Protein AF-0000000077804308 (afdb_homodimer)

Sequence (576 aa):
MKLVQSCPWAHNASALGQYREQLRGCCNASADLVLTQNNTLLGSQIVYDAQPAKKYPVKEELLEMLPQVSPFQGAPYECCAVVGNGGILHNSGCGPEIDRAQFVIRFNLPPMDFADDVGTKSSVVTMNPSILHARFRGLSRWRRPFAEVVGVYGAPLLLIPAFSFVGQSTVSFQALYALEDFGSRARVVFMNPEYLARLDGYWHPRGLRVNRLSSGFMLVNAALELCRHLTLYGFWPFATDTEGRPLSHHYYDNQPPKPGVHVMPDEFTRYLGMHLQGALRLHLGRCWMKLVQSCPWAHNASALGQYREQLRGCCNASADLVLTQNNTLLGSQIVYDAQPAKKYPVKEELLEMLPQVSPFQGAPYECCAVVGNGGILHNSGCGPEIDRAQFVIRFNLPPMDFADDVGTKSSVVTMNPSILHARFRGLSRWRRPFAEVVGVYGAPLLLIPAFSFVGQSTVSFQALYALEDFGSRARVVFMNPEYLARLDGYWHPRGLRVNRLSSGFMLVNAALELCRHLTLYGFWPFATDTEGRPLSHHYYDNQPPKPGVHVMPDEFTRYLGMHLQGALRLHLGRCW

Structure (mmCIF, N/CA/C/O backbone):
data_AF-0000000077804308-model_v1
#
loop_
_entity.id
_entity.type
_entity.pdbx_description
1 polymer 'Alpha-2,8-sialyltransferase 8F-like'
#
loop_
_atom_site.group_PDB
_atom_site.id
_atom_site.type_symbol
_atom_site.label_atom_id
_atom_site.label_alt_id
_atom_site.label_comp_id
_atom_site.label_asym_id
_atom_site.label_entity_id
_atom_site.label_seq_id
_atom_site.pdbx_PDB_ins_code
_atom_site.Cartn_x
_atom_site.Cartn_y
_atom_site.Cartn_z
_atom_site.occupancy
_atom_site.B_iso_or_equiv
_atom_site.auth_seq_id
_atom_site.auth_comp_id
_atom_site.auth_asym_id
_atom_site.auth_atom_id
_atom_site.pdbx_PDB_model_num
ATOM 1 N N . MET A 1 1 ? -2.229 48.25 4.566 1 46.09 1 MET A N 1
ATOM 2 C CA . MET A 1 1 ? -1.094 47.344 4.406 1 46.09 1 MET A CA 1
ATOM 3 C C . MET A 1 1 ? 0.225 48.094 4.512 1 46.09 1 MET A C 1
ATOM 5 O O . MET A 1 1 ? 1.149 47.656 5.195 1 46.09 1 MET A O 1
ATOM 9 N N . LYS A 1 2 ? 0.369 49.281 3.828 1 54.34 2 LYS A N 1
ATOM 10 C CA . LYS A 1 2 ? 1.556 50.125 3.926 1 54.34 2 LYS A CA 1
ATOM 11 C C . LYS A 1 2 ? 1.84 50.5 5.375 1 54.34 2 LYS A C 1
ATOM 13 O O . LYS A 1 2 ? 2.996 50.531 5.805 1 54.34 2 LYS A O 1
ATOM 18 N N . LEU A 1 3 ? 0.83 50.656 6.023 1 46.78 3 LEU A N 1
ATOM 19 C CA . LEU A 1 3 ? 1.008 51.094 7.406 1 46.78 3 LEU A CA 1
ATOM 20 C C . LEU A 1 3 ? 1.54 49.938 8.273 1 46.78 3 LEU A C 1
ATOM 22 O O . LEU A 1 3 ? 2.398 50.156 9.125 1 46.78 3 LEU A O 1
ATOM 26 N N . VAL A 1 4 ? 1.092 48.75 8.086 1 56.22 4 VAL A N 1
ATOM 27 C CA . VAL A 1 4 ? 1.52 47.625 8.906 1 56.22 4 VAL A CA 1
ATOM 28 C C . VAL A 1 4 ? 3.002 47.344 8.664 1 56.22 4 VAL A C 1
ATOM 30 O O . VAL A 1 4 ? 3.732 47 9.594 1 56.22 4 VAL A O 1
ATOM 33 N N . GLN A 1 5 ? 3.488 47.719 7.477 1 57.78 5 GLN A N 1
ATOM 34 C CA . GLN A 1 5 ? 4.887 47.469 7.16 1 57.78 5 GLN A CA 1
ATOM 35 C C . GLN A 1 5 ? 5.789 48.594 7.676 1 57.78 5 GLN A C 1
ATOM 37 O O . GLN A 1 5 ? 6.977 48.344 7.938 1 57.78 5 GLN A O 1
ATOM 42 N N . SER A 1 6 ? 5.207 49.75 7.859 1 56.97 6 SER A N 1
ATOM 43 C CA . SER A 1 6 ? 6.062 50.875 8.172 1 56.97 6 SER A CA 1
ATOM 44 C C . SER A 1 6 ? 6.355 50.969 9.664 1 56.97 6 SER A C 1
ATOM 46 O O . SER A 1 6 ? 7.371 51.531 10.078 1 56.97 6 SER A O 1
ATOM 48 N N . CYS A 1 7 ? 5.508 50.344 10.5 1 67.25 7 CYS A N 1
ATOM 49 C CA . CYS A 1 7 ? 5.734 50.469 11.938 1 67.25 7 CYS A CA 1
ATOM 50 C C . CYS A 1 7 ? 6.504 49.25 12.469 1 67.25 7 CYS A C 1
ATOM 52 O O . CYS A 1 7 ? 6.23 48.125 12.078 1 67.25 7 CYS A O 1
ATOM 54 N N . PRO A 1 8 ? 7.605 49.594 13.188 1 83.88 8 PRO A N 1
ATOM 55 C CA . PRO A 1 8 ? 8.328 48.469 13.797 1 83.88 8 PRO A CA 1
ATOM 56 C C . PRO A 1 8 ? 7.43 47.562 14.648 1 83.88 8 PRO A C 1
ATOM 58 O O . PRO A 1 8 ? 6.559 48.062 15.359 1 83.88 8 PRO A O 1
ATOM 61 N N . TRP A 1 9 ? 7.496 46.344 14.438 1 90.81 9 TRP A N 1
ATOM 62 C CA . TRP A 1 9 ? 6.711 45.375 15.188 1 90.81 9 TRP A CA 1
ATOM 63 C C . TRP A 1 9 ? 7.352 45.094 16.547 1 90.81 9 TRP A C 1
ATOM 65 O O . TRP A 1 9 ? 8.57 44.938 16.641 1 90.81 9 TRP A O 1
ATOM 75 N N . ALA A 1 10 ? 6.531 45.125 17.578 1 93.56 10 ALA A N 1
ATOM 76 C CA . ALA A 1 10 ? 7.012 44.781 18.922 1 93.56 10 ALA A CA 1
ATOM 77 C C . ALA A 1 10 ? 6.211 43.656 19.531 1 93.56 10 ALA A C 1
ATOM 79 O O . ALA A 1 10 ? 4.98 43.625 19.484 1 93.56 10 ALA A O 1
ATOM 80 N N . HIS A 1 11 ? 6.988 42.75 20.047 1 96.12 11 HIS A N 1
ATOM 81 C CA . HIS A 1 11 ? 6.367 41.625 20.734 1 96.12 11 HIS A CA 1
ATOM 82 C C . HIS A 1 11 ? 5.676 42.062 22.016 1 96.12 11 HIS A C 1
ATOM 84 O O . HIS A 1 11 ? 6.25 42.812 22.812 1 96.12 11 HIS A O 1
ATOM 90 N N . ASN A 1 12 ? 4.438 41.625 22.156 1 97.69 12 ASN A N 1
ATOM 91 C CA . ASN A 1 12 ? 3.658 41.844 23.359 1 97.69 12 ASN A CA 1
ATOM 92 C C . ASN A 1 12 ? 3.277 40.531 24.047 1 97.69 12 ASN A C 1
ATOM 94 O O . ASN A 1 12 ? 2.234 39.969 23.75 1 97.69 12 ASN A O 1
ATOM 98 N N . ALA A 1 13 ? 4.066 40.156 25.016 1 97.31 13 ALA A N 1
ATOM 99 C CA . ALA A 1 13 ? 3.881 38.875 25.703 1 97.31 13 ALA A CA 1
ATOM 100 C C . ALA A 1 13 ? 2.516 38.812 26.375 1 97.31 13 ALA A C 1
ATOM 102 O O . ALA A 1 13 ? 1.902 37.75 26.453 1 97.31 13 ALA A O 1
ATOM 103 N N . SER A 1 14 ? 2.092 39.969 26.859 1 97.88 14 SER A N 1
ATOM 104 C CA . SER A 1 14 ? 0.798 40.031 27.531 1 97.88 14 SER A CA 1
ATOM 105 C C . SER A 1 14 ? -0.344 39.75 26.547 1 97.88 14 SER A C 1
ATOM 107 O O . SER A 1 14 ? -1.296 39.062 26.891 1 97.88 14 SER A O 1
ATOM 109 N N . ALA A 1 15 ? -0.24 40.312 25.406 1 97.94 15 ALA A N 1
ATOM 110 C CA . ALA A 1 15 ? -1.259 40.094 24.391 1 97.94 15 ALA A CA 1
ATOM 111 C C . ALA A 1 15 ? -1.299 38.625 23.984 1 97.94 15 ALA A C 1
ATOM 113 O O . ALA A 1 15 ? -2.375 38.031 23.891 1 97.94 15 ALA A O 1
ATOM 114 N N . LEU A 1 16 ? -0.167 38.062 23.75 1 98.19 16 LEU A N 1
ATOM 115 C CA . LEU A 1 16 ? -0.103 36.625 23.422 1 98.19 16 LEU A CA 1
ATOM 116 C C . LEU A 1 16 ? -0.651 35.781 24.562 1 98.19 16 LEU A C 1
ATOM 118 O O . LEU A 1 16 ? -1.37 34.812 24.328 1 98.19 16 LEU A O 1
ATOM 122 N N . GLY A 1 17 ? -0.264 36.156 25.75 1 98 17 GLY A N 1
ATOM 123 C CA . GLY A 1 17 ? -0.724 35.438 26.922 1 98 17 GLY A CA 1
ATOM 124 C C . GLY A 1 17 ? -2.236 35.375 27.031 1 98 17 GLY A C 1
ATOM 125 O O . GLY A 1 17 ? -2.791 34.375 27.484 1 98 17 GLY A O 1
ATOM 126 N N . GLN A 1 18 ? -2.896 36.469 26.672 1 98 18 GLN A N 1
ATOM 127 C CA . GLN A 1 18 ? -4.355 36.5 26.719 1 98 18 GLN A CA 1
ATOM 128 C C . GLN A 1 18 ? -4.953 35.469 25.75 1 98 18 GLN A C 1
ATOM 130 O O . GLN A 1 18 ? -5.879 34.75 26.094 1 98 18 GLN A O 1
ATOM 135 N N . TYR A 1 19 ? -4.453 35.438 24.547 1 98.06 19 TYR A N 1
ATOM 136 C CA . TYR A 1 19 ? -4.906 34.438 23.594 1 98.06 19 TYR A CA 1
ATOM 137 C C . TYR A 1 19 ? -4.625 33.031 24.094 1 98.06 19 TYR A C 1
ATOM 139 O O . TYR A 1 19 ? -5.488 32.156 24.016 1 98.06 19 TYR A O 1
ATOM 147 N N . ARG A 1 20 ? -3.455 32.875 24.609 1 98.12 20 ARG A N 1
ATOM 148 C CA . ARG A 1 20 ? -3.023 31.547 25.094 1 98.12 20 ARG A CA 1
ATOM 149 C C . ARG A 1 20 ? -3.955 31.031 26.172 1 98.12 20 ARG A C 1
ATOM 151 O O . ARG A 1 20 ? -4.371 29.875 26.141 1 98.12 20 ARG A O 1
ATOM 158 N N . GLU A 1 21 ? -4.207 31.875 27.078 1 97.81 21 GLU A N 1
ATOM 159 C CA . GLU A 1 21 ? -5.062 31.484 28.188 1 97.81 21 GLU A CA 1
ATOM 160 C C . GLU A 1 21 ? -6.461 31.109 27.703 1 97.81 21 GLU A C 1
ATOM 162 O O . GLU A 1 21 ? -7.02 30.094 28.141 1 97.81 21 GLU A O 1
ATOM 167 N N . GLN A 1 22 ? -6.992 31.891 26.859 1 98.12 22 GLN A N 1
ATOM 168 C CA . GLN A 1 22 ? -8.336 31.641 26.344 1 98.12 22 GLN A CA 1
ATOM 169 C C . GLN A 1 22 ? -8.375 30.344 25.531 1 98.12 22 GLN A C 1
ATOM 171 O O . GLN A 1 22 ? -9.297 29.531 25.688 1 98.12 22 GLN A O 1
ATOM 176 N N . LEU A 1 23 ? -7.422 30.156 24.719 1 98.5 23 LEU A N 1
ATOM 177 C CA . LEU A 1 23 ? -7.371 28.984 23.844 1 98.5 23 LEU A CA 1
ATOM 178 C C . LEU A 1 23 ? -7.07 27.734 24.656 1 98.5 23 LEU A C 1
ATOM 180 O O . LEU A 1 23 ? -7.582 26.641 24.344 1 98.5 23 LEU A O 1
ATOM 184 N N . ARG A 1 24 ? -6.195 27.875 25.625 1 97.06 24 ARG A N 1
ATOM 185 C CA . ARG A 1 24 ? -5.934 26.75 26.516 1 97.06 24 ARG A CA 1
ATOM 186 C C . ARG A 1 24 ? -7.203 26.312 27.234 1 97.06 24 ARG A C 1
ATOM 188 O O . ARG A 1 24 ? -7.43 25.125 27.438 1 97.06 24 ARG A O 1
ATOM 195 N N . GLY A 1 25 ? -7.934 27.266 27.656 1 97 25 GLY A N 1
ATOM 196 C CA . GLY A 1 25 ? -9.188 26.984 28.328 1 97 25 GLY A CA 1
ATOM 197 C C . GLY A 1 25 ? -10.211 26.312 27.422 1 97 25 GLY A C 1
ATOM 198 O O . GLY A 1 25 ? -10.898 25.375 27.828 1 97 25 GLY A O 1
ATOM 199 N N . CYS A 1 26 ? -10.273 26.719 26.281 1 97.06 26 CYS A N 1
ATOM 200 C CA . CYS A 1 26 ? -11.297 26.266 25.344 1 97.06 26 CYS A CA 1
ATOM 201 C C . CYS A 1 26 ? -10.883 24.938 24.703 1 97.06 26 CYS A C 1
ATOM 203 O O . CYS A 1 26 ? -11.727 24.078 24.453 1 97.06 26 CYS A O 1
ATOM 205 N N . CYS A 1 27 ? -9.602 24.797 24.344 1 97.75 27 CYS A N 1
ATOM 206 C CA . CYS A 1 27 ? -9.227 23.75 23.406 1 97.75 27 CYS A CA 1
ATOM 207 C C . CYS A 1 27 ? -8.039 22.938 23.938 1 97.75 27 CYS A C 1
ATOM 209 O O . CYS A 1 27 ? -8.102 21.719 24 1 97.75 27 CYS A O 1
ATOM 211 N N . ASN A 1 28 ? -7.008 23.625 24.359 1 97.62 28 ASN A N 1
ATOM 212 C CA . ASN A 1 28 ? -5.836 22.984 24.938 1 97.62 28 ASN A CA 1
ATOM 213 C C . ASN A 1 28 ? -5.055 22.188 23.891 1 97.62 28 ASN A C 1
ATOM 215 O O . ASN A 1 28 ? -5.027 20.953 23.938 1 97.62 28 ASN A O 1
ATOM 219 N N . ALA A 1 29 ? -4.273 22.844 23.156 1 98.5 29 ALA A N 1
ATOM 220 C CA . ALA A 1 29 ? -3.518 22.234 22.062 1 98.5 29 ALA A CA 1
ATOM 221 C C . ALA A 1 29 ? -2.484 21.234 22.594 1 98.5 29 ALA A C 1
ATOM 223 O O . ALA A 1 29 ? -2.279 20.172 22.016 1 98.5 29 ALA A O 1
ATOM 224 N N . SER A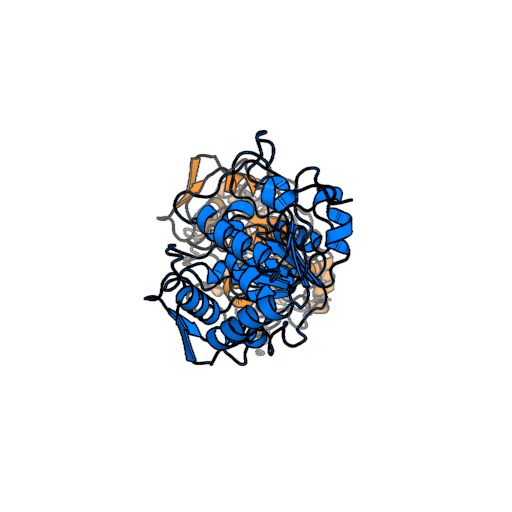 1 30 ? -1.833 21.531 23.688 1 97.69 30 SER A N 1
ATOM 225 C CA . SER A 1 30 ? -0.779 20.688 24.25 1 97.69 30 SER A CA 1
ATOM 226 C C . SER A 1 30 ? -1.293 19.281 24.547 1 97.69 30 SER A C 1
ATOM 228 O O . SER A 1 30 ? -0.589 18.297 24.312 1 97.69 30 SER A O 1
ATOM 230 N N . ALA A 1 31 ? -2.525 19.188 24.969 1 96.81 31 ALA A N 1
ATOM 231 C CA . ALA A 1 31 ? -3.062 17.891 25.375 1 96.81 31 ALA A CA 1
ATOM 232 C C . ALA A 1 31 ? -3.992 17.328 24.297 1 96.81 31 ALA A C 1
ATOM 234 O O . ALA A 1 31 ? -4.086 16.109 24.125 1 96.81 31 ALA A O 1
ATOM 235 N N . ASP A 1 32 ? -4.602 18.25 23.5 1 97.81 32 ASP A N 1
ATOM 236 C CA . ASP A 1 32 ? -5.793 17.766 22.812 1 97.81 32 ASP A CA 1
ATOM 237 C C . ASP A 1 32 ? -5.73 18.062 21.312 1 97.81 32 ASP A C 1
ATOM 239 O O . ASP A 1 32 ? -6.703 17.844 20.594 1 97.81 32 ASP A O 1
ATOM 243 N N . LEU A 1 33 ? -4.609 18.547 20.859 1 98.69 33 LEU A N 1
ATOM 244 C CA . LEU A 1 33 ? -4.523 18.844 19.422 1 98.69 33 LEU A CA 1
ATOM 245 C C . LEU A 1 33 ? -4.605 17.562 18.609 1 98.69 33 LEU A C 1
ATOM 247 O O . LEU A 1 33 ? -5.168 17.547 17.516 1 98.69 33 LEU A O 1
ATOM 251 N N . VAL A 1 34 ? -4.043 16.484 19.156 1 98.75 34 VAL A N 1
ATOM 252 C CA . VAL A 1 34 ? -4.016 15.219 18.438 1 98.75 34 VAL A CA 1
ATOM 253 C C . VAL A 1 34 ? -4.703 14.133 19.266 1 98.75 34 VAL A C 1
ATOM 255 O O . VAL A 1 34 ? -4.785 14.242 20.484 1 98.75 34 VAL A O 1
ATOM 258 N N . LEU A 1 35 ? -5.234 13.172 18.578 1 98.81 35 LEU A N 1
ATOM 259 C CA . LEU A 1 35 ? -5.758 11.992 19.266 1 98.81 35 LEU A CA 1
ATOM 260 C C . LEU A 1 35 ? -4.633 11.188 19.906 1 98.81 35 LEU A C 1
ATOM 262 O O . LEU A 1 35 ? -3.592 10.969 19.281 1 98.81 35 LEU A O 1
ATOM 266 N N . THR A 1 36 ? -4.762 10.836 21.125 1 98.62 36 THR A N 1
ATOM 267 C CA . THR A 1 36 ? -3.855 9.984 21.875 1 98.62 36 THR A CA 1
ATOM 268 C C . THR A 1 36 ? -4.617 8.852 22.562 1 98.62 36 THR A C 1
ATOM 270 O O . THR A 1 36 ? -5.852 8.859 22.594 1 98.62 36 THR A O 1
ATOM 273 N N . GLN A 1 37 ? -3.906 7.887 23.047 1 97.75 37 GLN A N 1
ATOM 274 C CA . GLN A 1 37 ? -4.562 6.824 23.797 1 97.75 37 GLN A CA 1
ATOM 275 C C . GLN A 1 37 ? -5.199 7.363 25.078 1 97.75 37 GLN A C 1
ATOM 277 O O . GLN A 1 37 ? -6.16 6.789 25.594 1 97.75 37 GLN A O 1
ATOM 282 N N . ASN A 1 38 ? -4.703 8.484 25.516 1 95.06 38 ASN A N 1
ATOM 283 C CA . ASN A 1 38 ? -5.215 9.102 26.75 1 95.06 38 ASN A CA 1
ATOM 284 C C . ASN A 1 38 ? -6.543 9.805 26.5 1 95.06 38 ASN A C 1
ATOM 286 O O . ASN A 1 38 ? -7.418 9.812 27.375 1 95.06 38 ASN A O 1
ATOM 290 N N . ASN A 1 39 ? -6.711 10.359 25.359 1 96.94 39 ASN A N 1
ATOM 291 C CA . ASN A 1 39 ? -7.914 11.164 25.156 1 96.94 39 ASN A CA 1
ATOM 292 C C . ASN A 1 39 ? -8.906 10.469 24.219 1 96.94 39 ASN A C 1
ATOM 294 O O . ASN A 1 39 ? -9.852 11.086 23.75 1 96.94 39 ASN A O 1
ATOM 298 N N . THR A 1 40 ? -8.633 9.242 23.859 1 98.06 40 THR A N 1
ATOM 299 C CA . THR A 1 40 ? -9.508 8.422 23.031 1 98.06 40 THR A CA 1
ATOM 300 C C . THR A 1 40 ? -9.852 7.117 23.75 1 98.06 40 THR A C 1
ATOM 302 O O . THR A 1 40 ? -9.008 6.227 23.875 1 98.06 40 THR A O 1
ATOM 305 N N . LEU A 1 41 ? -11.086 6.961 24.125 1 96.88 41 LEU A N 1
ATOM 306 C CA . LEU A 1 41 ? -11.484 5.824 24.938 1 96.88 41 LEU A CA 1
ATOM 307 C C . LEU A 1 41 ? -12 4.684 24.062 1 96.88 41 LEU A C 1
ATOM 309 O O . LEU A 1 41 ? -12.828 4.902 23.172 1 96.88 41 LEU A O 1
ATOM 313 N N . LEU A 1 42 ? -11.516 3.471 24.406 1 97.56 42 LEU A N 1
ATOM 314 C CA . LEU A 1 42 ? -12.008 2.281 23.719 1 97.56 42 LEU A CA 1
ATOM 315 C C . LEU A 1 42 ? -13.516 2.154 23.859 1 97.56 42 LEU A C 1
ATOM 317 O O . LEU A 1 42 ? -14.062 2.35 24.938 1 97.56 42 LEU A O 1
ATOM 321 N N . GLY A 1 43 ? -14.227 1.852 22.719 1 97.88 43 GLY A N 1
ATOM 322 C CA . GLY A 1 43 ? -15.664 1.654 22.734 1 97.88 43 GLY A CA 1
ATOM 323 C C . GLY A 1 43 ? -16.438 2.947 22.594 1 97.88 43 GLY A C 1
ATOM 324 O O . GLY A 1 43 ? -17.656 2.924 22.375 1 97.88 43 GLY A O 1
ATOM 325 N N . SER A 1 44 ? -15.719 4.098 22.672 1 98.12 44 SER A N 1
ATOM 326 C CA . SER A 1 44 ? -16.375 5.383 22.453 1 98.12 44 SER A CA 1
ATOM 327 C C . SER A 1 44 ? -16.547 5.68 20.969 1 98.12 44 SER A C 1
ATOM 329 O O . SER A 1 44 ? -16.391 4.789 20.141 1 98.12 44 SER A O 1
ATOM 331 N N . GLN A 1 45 ? -17.016 6.855 20.688 1 98.31 45 GLN A N 1
ATOM 332 C CA . GLN A 1 45 ? -17.172 7.32 19.312 1 98.31 45 GLN A CA 1
ATOM 333 C C . GLN A 1 45 ? -16.516 8.688 19.125 1 98.31 45 GLN A C 1
ATOM 335 O O . GLN A 1 45 ? -16.594 9.539 20.016 1 98.31 45 GLN A O 1
ATOM 340 N N . ILE A 1 46 ? -15.898 8.812 18.047 1 98.5 46 ILE A N 1
ATOM 341 C CA . ILE A 1 46 ? -15.352 10.102 17.641 1 98.5 46 ILE A CA 1
ATOM 342 C C . ILE A 1 46 ? -16.359 10.828 16.75 1 98.5 46 ILE A C 1
ATOM 344 O O . ILE A 1 46 ? -16.812 10.297 15.742 1 98.5 46 ILE A O 1
ATOM 348 N N . VAL A 1 47 ? -16.75 12.031 17.141 1 98.38 47 VAL A N 1
ATOM 349 C CA . VAL A 1 47 ? -17.625 12.859 16.328 1 98.38 47 VAL A CA 1
ATOM 350 C C . VAL A 1 47 ? -16.812 13.633 15.297 1 98.38 47 VAL A C 1
ATOM 352 O O . VAL A 1 47 ? -15.836 14.305 15.648 1 98.38 47 VAL A O 1
ATOM 355 N N . TYR A 1 48 ? -17.156 13.492 14.016 1 97.94 48 TYR A N 1
ATOM 356 C CA . TYR A 1 48 ? -16.469 14.227 12.969 1 97.94 48 TYR A CA 1
ATOM 357 C C . TYR A 1 48 ? -16.688 15.727 13.125 1 97.94 48 TYR A C 1
ATOM 359 O O . TYR A 1 48 ? -17.828 16.188 13.227 1 97.94 48 TYR A O 1
ATOM 367 N N . ASP A 1 49 ? -15.594 16.516 13.055 1 96.94 49 ASP A N 1
ATOM 368 C CA . ASP A 1 49 ? -15.734 17.922 13.375 1 96.94 49 ASP A CA 1
ATOM 369 C C . ASP A 1 49 ? -16.453 18.672 12.25 1 96.94 49 ASP A C 1
ATOM 371 O O . ASP A 1 49 ? -17.219 19.609 12.508 1 96.94 49 ASP A O 1
ATOM 375 N N . ALA A 1 50 ? -16.25 18.219 11.008 1 95.19 50 ALA A N 1
ATOM 376 C CA . ALA A 1 50 ? -16.859 18.922 9.875 1 95.19 50 ALA A CA 1
ATOM 377 C C . ALA A 1 50 ? -18.219 18.328 9.539 1 95.19 50 ALA A C 1
ATOM 379 O O . ALA A 1 50 ? -18.984 18.906 8.766 1 95.19 50 ALA A O 1
ATOM 380 N N . GLN A 1 51 ? -18.516 17.141 10.047 1 96.25 51 GLN A N 1
ATOM 381 C CA . GLN A 1 51 ? -19.812 16.453 9.891 1 96.25 51 GLN A CA 1
ATOM 382 C C . GLN A 1 51 ? -20.297 15.906 11.227 1 96.25 51 GLN A C 1
ATOM 384 O O . GLN A 1 51 ? -20.359 14.695 11.414 1 96.25 51 GLN A O 1
ATOM 389 N N . PRO A 1 52 ? -20.859 16.797 12.062 1 95.31 52 PRO A N 1
ATOM 390 C CA . PRO A 1 52 ? -21.109 16.438 13.461 1 95.31 52 PRO A CA 1
ATOM 391 C C . PRO A 1 52 ? -22.188 15.375 13.617 1 95.31 52 PRO A C 1
ATOM 393 O O . PRO A 1 52 ? -22.328 14.789 14.695 1 95.31 52 PRO A O 1
ATOM 396 N N . ALA A 1 53 ? -22.969 15.07 12.633 1 97.25 53 ALA A N 1
ATOM 397 C CA . ALA A 1 53 ? -23.984 14.023 12.68 1 97.25 53 ALA A CA 1
ATOM 398 C C . ALA A 1 53 ? -23.375 12.641 12.484 1 97.25 53 ALA A C 1
ATOM 400 O O . ALA A 1 53 ? -24.031 11.625 12.742 1 97.25 53 ALA A O 1
ATOM 401 N N . LYS A 1 54 ? -22.188 12.664 12.078 1 98 54 LYS A N 1
ATOM 402 C CA . LYS A 1 54 ? -21.516 11.406 11.773 1 98 54 LYS A CA 1
ATOM 403 C C . LYS A 1 54 ? -20.484 11.07 12.852 1 98 54 LYS A C 1
ATOM 405 O O . LYS A 1 54 ? -19.844 11.969 13.406 1 98 54 LYS A O 1
ATOM 410 N N . LYS A 1 55 ? -20.344 9.789 13.086 1 98.31 55 LYS A N 1
ATOM 411 C CA . LYS A 1 55 ? -19.453 9.336 14.148 1 98.31 55 LYS A CA 1
ATOM 412 C C . LYS A 1 55 ? -18.594 8.164 13.68 1 98.31 55 LYS A C 1
ATOM 414 O O . LYS A 1 55 ? -18.969 7.43 12.773 1 98.31 55 LYS A O 1
ATOM 419 N N . TYR A 1 56 ? -17.469 8.023 14.273 1 98.31 56 TYR A N 1
ATOM 420 C CA . TYR A 1 56 ? -16.547 6.926 14.039 1 98.31 56 TYR A CA 1
ATOM 421 C C . TYR A 1 56 ? -16.359 6.086 15.297 1 98.31 56 TYR A C 1
ATOM 423 O O . TYR A 1 56 ? -15.93 6.598 16.328 1 98.31 56 TYR A O 1
ATOM 431 N N . PRO A 1 57 ? -16.688 4.801 15.242 1 98.19 57 PRO A N 1
ATOM 432 C CA . PRO A 1 57 ? -16.5 3.953 16.422 1 98.19 57 PRO A CA 1
ATOM 433 C C . PRO A 1 57 ? -15.031 3.697 16.734 1 98.19 57 PRO A C 1
ATOM 435 O O . PRO A 1 57 ? -14.258 3.348 15.852 1 98.19 57 PRO A O 1
ATOM 438 N N . VAL A 1 58 ? -14.648 3.846 18.031 1 98.44 58 VAL A N 1
ATOM 439 C CA . VAL A 1 58 ? -13.273 3.619 18.469 1 98.44 58 VAL A CA 1
ATOM 440 C C . VAL A 1 58 ? -13.078 2.146 18.828 1 98.44 58 VAL A C 1
ATOM 442 O O . VAL A 1 58 ? -13.625 1.661 19.812 1 98.44 58 VAL A O 1
ATOM 445 N N . LYS A 1 59 ? -12.336 1.496 18.016 1 97.69 59 LYS A N 1
ATOM 446 C CA . LYS A 1 59 ? -11.969 0.102 18.25 1 97.69 59 LYS A CA 1
ATOM 447 C C . LYS A 1 59 ? -10.484 -0.028 18.578 1 97.69 59 LYS A C 1
ATOM 449 O O . LYS A 1 59 ? -9.75 0.964 18.562 1 97.69 59 LYS A O 1
ATOM 454 N N . GLU A 1 60 ? -10.062 -1.179 18.891 1 97.69 60 GLU A N 1
ATOM 455 C CA . GLU A 1 60 ? -8.688 -1.437 19.297 1 97.69 60 GLU A CA 1
ATOM 456 C C . GLU A 1 60 ? -7.699 -1.039 18.203 1 97.69 60 GLU A C 1
ATOM 458 O O . GLU A 1 60 ? -6.613 -0.533 18.5 1 97.69 60 GLU A O 1
ATOM 463 N N . GLU A 1 61 ? -8.062 -1.209 16.984 1 95.88 61 GLU A N 1
ATOM 464 C CA . GLU A 1 61 ? -7.191 -0.925 15.852 1 95.88 61 GLU A CA 1
ATOM 465 C C . GLU A 1 61 ? -6.793 0.547 15.82 1 95.88 61 GLU A C 1
ATOM 467 O O . GLU A 1 61 ? -5.633 0.875 15.555 1 95.88 61 GLU A O 1
ATOM 472 N N . LEU A 1 62 ? -7.762 1.422 16.031 1 98.12 62 LEU A N 1
ATOM 473 C CA . LEU A 1 62 ? -7.449 2.848 16.047 1 98.12 62 LEU A CA 1
ATOM 474 C C . LEU A 1 62 ? -6.512 3.188 17.203 1 98.12 62 LEU A C 1
ATOM 476 O O . LEU A 1 62 ? -5.547 3.936 17.031 1 98.12 62 LEU A O 1
ATOM 480 N N . LEU A 1 63 ? -6.781 2.664 18.375 1 98.12 63 LEU A N 1
ATOM 481 C CA . LEU A 1 63 ? -5.984 2.971 19.562 1 98.12 63 LEU A CA 1
ATOM 482 C C . LEU A 1 63 ? -4.527 2.574 19.359 1 98.12 63 LEU A C 1
ATOM 484 O O . LEU A 1 63 ? -3.617 3.254 19.828 1 98.12 63 LEU A O 1
ATOM 488 N N . GLU A 1 64 ? -4.344 1.52 18.609 1 96.94 64 GLU A N 1
ATOM 489 C CA . GLU A 1 64 ? -2.99 1.041 18.344 1 96.94 64 GLU A CA 1
ATOM 490 C C . GLU A 1 64 ? -2.217 2.033 17.484 1 96.94 64 GLU A C 1
ATOM 492 O O . GLU A 1 64 ? -0.985 2.057 17.5 1 96.94 64 GLU A O 1
ATOM 497 N N . MET A 1 65 ? -2.896 2.838 16.703 1 98.19 65 MET A N 1
ATOM 498 C CA . MET A 1 65 ? -2.262 3.791 15.805 1 98.19 65 MET A CA 1
ATOM 499 C C . MET A 1 65 ? -1.935 5.094 16.531 1 98.19 65 MET A C 1
ATOM 501 O O . MET A 1 65 ? -1.168 5.914 16.016 1 98.19 65 MET A O 1
ATOM 505 N N . LEU A 1 66 ? -2.5 5.305 17.688 1 98.69 66 LEU A N 1
ATOM 506 C CA . LEU A 1 66 ? -2.395 6.59 18.375 1 98.69 66 LEU A CA 1
ATOM 507 C C . LEU A 1 66 ? -1.182 6.609 19.297 1 98.69 66 LEU A C 1
ATOM 509 O O . LEU A 1 66 ? -0.85 5.594 19.922 1 98.69 66 LEU A O 1
ATOM 513 N N . PRO A 1 67 ? -0.5 7.773 19.406 1 98.25 67 PRO A N 1
ATOM 514 C CA . PRO A 1 67 ? 0.545 7.883 20.422 1 98.25 67 PRO A CA 1
ATOM 515 C C . PRO A 1 67 ? -0.005 7.777 21.844 1 98.25 67 PRO A C 1
ATOM 517 O O . PRO A 1 67 ? -1.177 8.086 22.078 1 98.25 67 PRO A O 1
ATOM 520 N N . GLN A 1 68 ? 0.81 7.359 22.734 1 96.06 68 GLN A N 1
ATOM 521 C CA . GLN A 1 68 ? 0.39 7.25 24.125 1 96.06 68 GLN A CA 1
ATOM 522 C C . GLN A 1 68 ? 0.112 8.625 24.734 1 96.06 68 GLN A C 1
ATOM 524 O O . GLN A 1 68 ? -0.878 8.812 25.438 1 96.06 68 GLN A O 1
ATOM 529 N N . VAL A 1 69 ? 1.066 9.492 24.391 1 94.88 69 VAL A N 1
ATOM 530 C CA . VAL A 1 69 ? 0.941 10.844 24.922 1 94.88 69 VAL A CA 1
ATOM 531 C C . VAL A 1 69 ? 1.08 11.852 23.781 1 94.88 69 VAL A C 1
ATOM 533 O O . VAL A 1 69 ? 1.592 11.523 22.719 1 94.88 69 VAL A O 1
ATOM 536 N N . SER A 1 70 ? 0.565 13.078 24.094 1 97.56 70 SER A N 1
ATOM 537 C CA . SER A 1 70 ? 0.669 14.148 23.109 1 97.56 70 SER A CA 1
ATOM 538 C C . SER A 1 70 ? 2.127 14.469 22.797 1 97.56 70 SER A C 1
ATOM 540 O O . SER A 1 70 ? 2.953 14.578 23.703 1 97.56 70 SER A O 1
ATOM 542 N N . PRO A 1 71 ? 2.424 14.602 21.547 1 97.75 71 PRO A N 1
ATOM 543 C CA . PRO A 1 71 ? 3.793 14.984 21.188 1 97.75 71 PRO A CA 1
ATOM 544 C C . PRO A 1 71 ? 4.098 16.438 21.516 1 97.75 71 PRO A C 1
ATOM 546 O O . PRO A 1 71 ? 5.238 16.891 21.359 1 97.75 71 PRO A O 1
ATOM 549 N N . PHE A 1 72 ? 3.135 17.172 22.016 1 97.94 72 PHE A N 1
ATOM 550 C CA . PHE A 1 72 ? 3.312 18.594 22.266 1 97.94 72 PHE A CA 1
ATOM 551 C C . PHE A 1 72 ? 3.381 18.875 23.766 1 97.94 72 PHE A C 1
ATOM 553 O O . PHE A 1 72 ? 3.215 20.016 24.188 1 97.94 72 PHE A O 1
ATOM 560 N N . GLN A 1 73 ? 3.627 17.891 24.562 1 91.12 73 GLN A N 1
ATOM 561 C CA . GLN A 1 73 ? 3.637 18.031 26.016 1 91.12 73 GLN A CA 1
ATOM 562 C C . GLN A 1 73 ? 4.812 18.891 26.469 1 91.12 73 GLN A C 1
ATOM 564 O O . GLN A 1 73 ? 4.766 19.5 27.547 1 91.12 73 GLN A O 1
ATOM 569 N N . GLY A 1 74 ? 5.867 18.984 25.656 1 88 74 GLY A N 1
ATOM 570 C CA . GLY A 1 74 ? 7.051 19.75 26.016 1 88 74 GLY A CA 1
ATOM 571 C C . GLY A 1 74 ? 6.93 21.219 25.703 1 88 74 GLY A C 1
ATOM 572 O O . GLY A 1 74 ? 7.832 22 26.016 1 88 74 GLY A O 1
ATOM 573 N N . ALA A 1 75 ? 5.895 21.719 25.266 1 90.56 75 ALA A N 1
ATOM 574 C CA . ALA A 1 75 ? 5.656 23.141 25 1 90.56 75 ALA A CA 1
ATOM 575 C C . ALA A 1 75 ? 5.586 23.938 26.297 1 90.56 75 ALA A C 1
ATOM 577 O O . ALA A 1 75 ? 5.32 23.391 27.359 1 90.56 75 ALA A O 1
ATOM 578 N N . PRO A 1 76 ? 5.926 25.25 26.203 1 96.06 76 PRO A N 1
ATOM 579 C CA . PRO A 1 76 ? 5.984 26 24.953 1 96.06 76 PRO A CA 1
ATOM 580 C C . PRO A 1 76 ? 7.367 25.969 24.297 1 96.06 76 PRO A C 1
ATOM 582 O O . PRO A 1 76 ? 8.375 25.859 25 1 96.06 76 PRO A O 1
ATOM 585 N N . TYR A 1 77 ? 7.379 26.062 23.031 1 97.94 77 TYR A N 1
ATOM 586 C CA . TYR A 1 77 ? 8.586 26.266 22.234 1 97.94 77 TYR A CA 1
ATOM 587 C C . TYR A 1 77 ? 9 27.734 22.234 1 97.94 77 TYR A C 1
ATOM 589 O O . TYR A 1 77 ? 8.148 28.625 22.234 1 97.94 77 TYR A O 1
ATOM 597 N N . GLU A 1 78 ? 10.273 27.938 22.203 1 97.62 78 GLU A N 1
ATOM 598 C CA . GLU A 1 78 ? 10.75 29.297 22.359 1 97.62 78 GLU A CA 1
ATOM 599 C C . GLU A 1 78 ? 10.422 30.141 21.125 1 97.62 78 GLU A C 1
ATOM 601 O O . GLU A 1 78 ? 9.844 31.219 21.234 1 97.62 78 GLU A O 1
ATOM 606 N N . CYS A 1 79 ? 10.812 29.719 19.969 1 97.94 79 CYS A N 1
ATOM 607 C CA . CYS A 1 79 ? 10.578 30.422 18.703 1 97.94 79 CYS A CA 1
ATOM 608 C C . CYS A 1 79 ? 9.945 29.5 17.672 1 97.94 79 CYS A C 1
ATOM 610 O O . CYS A 1 79 ? 10.5 28.453 17.359 1 97.94 79 CYS A O 1
ATOM 612 N N . CYS A 1 80 ? 8.812 29.984 17.203 1 98.75 80 CYS A N 1
ATOM 613 C CA . CYS A 1 80 ? 8.094 29.172 16.219 1 98.75 80 CYS A CA 1
ATOM 614 C C . CYS A 1 80 ? 7.906 29.938 14.914 1 98.75 80 CYS A C 1
ATOM 616 O O . CYS A 1 80 ? 7.762 31.156 14.922 1 98.75 80 CYS A O 1
ATOM 618 N N . ALA A 1 81 ? 7.984 29.203 13.844 1 98.94 81 ALA A N 1
ATOM 619 C CA . ALA A 1 81 ? 7.609 29.688 12.523 1 98.94 81 ALA A CA 1
ATOM 620 C C . ALA A 1 81 ? 6.461 28.875 11.938 1 98.94 81 ALA A C 1
ATOM 622 O O . ALA A 1 81 ? 6.531 27.641 11.883 1 98.94 81 ALA A O 1
ATOM 623 N N . VAL A 1 82 ? 5.375 29.531 11.617 1 98.94 82 VAL A N 1
ATOM 624 C CA . VAL A 1 82 ? 4.305 28.922 10.836 1 98.94 82 VAL A CA 1
ATOM 625 C C . VAL A 1 82 ? 4.395 29.391 9.383 1 98.94 82 VAL A C 1
ATOM 627 O O . VAL A 1 82 ? 4.266 30.594 9.102 1 98.94 82 VAL A O 1
ATOM 630 N N . VAL A 1 83 ? 4.633 28.438 8.5 1 98.81 83 VAL A N 1
ATOM 631 C CA . VAL A 1 83 ? 4.961 28.781 7.121 1 98.81 83 VAL A CA 1
ATOM 632 C C . VAL A 1 83 ? 3.807 28.391 6.203 1 98.81 83 VAL A C 1
ATOM 634 O O . VAL A 1 83 ? 3.68 27.219 5.824 1 98.81 83 VAL A O 1
ATOM 637 N N . GLY A 1 84 ? 3.004 29.391 5.812 1 97.88 84 GLY A N 1
ATOM 638 C CA . GLY A 1 84 ? 1.942 29.172 4.844 1 97.88 84 GLY A CA 1
ATOM 639 C C . GLY A 1 84 ? 2.455 28.984 3.428 1 97.88 84 GLY A C 1
ATOM 640 O O . GLY A 1 84 ? 3.666 28.984 3.197 1 97.88 84 GLY A O 1
ATOM 641 N N . ASN A 1 85 ? 1.533 28.859 2.52 1 96.56 85 ASN A N 1
ATOM 642 C CA . ASN A 1 85 ? 1.901 28.547 1.145 1 96.56 85 ASN A CA 1
ATOM 643 C C . ASN A 1 85 ? 1.806 29.781 0.241 1 96.56 85 ASN A C 1
ATOM 645 O O . ASN A 1 85 ? 2.029 29.688 -0.967 1 96.56 85 ASN A O 1
ATOM 649 N N . GLY A 1 86 ? 1.557 30.844 0.734 1 95.88 86 GLY A N 1
ATOM 650 C CA . GLY A 1 86 ? 1.23 32 -0.061 1 95.88 86 GLY A CA 1
ATOM 651 C C . GLY A 1 86 ? 2.352 32.438 -0.993 1 95.88 86 GLY A C 1
ATOM 652 O O . GLY A 1 86 ? 3.529 32.281 -0.655 1 95.88 86 GLY A O 1
ATOM 653 N N . GLY A 1 87 ? 1.916 32.969 -2.082 1 96.06 87 GLY A N 1
ATOM 654 C CA . GLY A 1 87 ? 2.861 33.438 -3.092 1 96.06 87 GLY A CA 1
ATOM 655 C C . GLY A 1 87 ? 3.764 34.531 -2.613 1 96.06 87 GLY A C 1
ATOM 656 O O . GLY A 1 87 ? 4.836 34.781 -3.18 1 96.06 87 GLY A O 1
ATOM 657 N N . ILE A 1 88 ? 3.393 35.188 -1.552 1 95.31 88 ILE A N 1
ATOM 658 C CA . ILE A 1 88 ? 4.137 36.312 -1.014 1 95.31 88 ILE A CA 1
ATOM 659 C C . ILE A 1 88 ? 5.512 35.844 -0.534 1 95.31 88 ILE A C 1
ATOM 661 O O . ILE A 1 88 ? 6.406 36.656 -0.307 1 95.31 88 ILE A O 1
ATOM 665 N N . LEU A 1 89 ? 5.711 34.5 -0.408 1 96.81 89 LEU A N 1
ATOM 666 C CA . LEU A 1 89 ? 6.98 33.938 0.041 1 96.81 89 LEU A CA 1
ATOM 667 C C . LEU A 1 89 ? 7.98 33.875 -1.108 1 96.81 89 LEU A C 1
ATOM 669 O O . LEU A 1 89 ? 9.18 33.719 -0.883 1 96.81 89 LEU A O 1
ATOM 673 N N . HIS A 1 90 ? 7.422 33.906 -2.307 1 94.5 90 HIS A N 1
ATOM 674 C CA . HIS A 1 90 ? 8.312 33.75 -3.453 1 94.5 90 HIS A CA 1
ATOM 675 C C . HIS A 1 90 ? 9.328 34.906 -3.504 1 94.5 90 HIS A C 1
ATOM 677 O O . HIS A 1 90 ? 8.953 36.062 -3.516 1 94.5 90 HIS A O 1
ATOM 683 N N . ASN A 1 91 ? 10.641 34.594 -3.523 1 93.81 91 ASN A N 1
ATOM 684 C CA . ASN A 1 91 ? 11.758 35.531 -3.549 1 93.81 91 ASN A CA 1
ATOM 685 C C . ASN A 1 91 ? 11.812 36.375 -2.275 1 93.81 91 ASN A C 1
ATOM 687 O O . ASN A 1 91 ? 12.336 37.469 -2.285 1 93.81 91 ASN A O 1
ATOM 691 N N . SER A 1 92 ? 11.266 35.906 -1.235 1 95.31 92 SER A N 1
ATOM 692 C CA . SER A 1 92 ? 11.258 36.656 0.02 1 95.31 92 SER A CA 1
ATOM 693 C C . SER A 1 92 ? 12.594 36.562 0.737 1 95.31 92 SER A C 1
ATOM 695 O O . SER A 1 92 ? 12.938 37.406 1.546 1 95.31 92 SER A O 1
ATOM 697 N N . GLY A 1 93 ? 13.344 35.438 0.467 1 97.94 93 GLY A N 1
ATOM 698 C CA . GLY A 1 93 ? 14.617 35.25 1.133 1 97.94 93 GLY A CA 1
ATOM 699 C C . GLY A 1 93 ? 14.477 34.906 2.604 1 97.94 93 GLY A C 1
ATOM 700 O O . GLY A 1 93 ? 15.414 35.062 3.381 1 97.94 93 GLY A O 1
ATOM 701 N N . CYS A 1 94 ? 13.352 34.406 3.031 1 98.19 94 CYS A N 1
ATOM 702 C CA . CYS A 1 94 ? 13.086 34.219 4.453 1 98.19 94 CYS A CA 1
ATOM 703 C C . CYS A 1 94 ? 13.57 32.844 4.93 1 98.19 94 CYS A C 1
ATOM 705 O O . CYS A 1 94 ? 13.5 32.531 6.121 1 98.19 94 CYS A O 1
ATOM 707 N N . GLY A 1 95 ? 14.117 32.031 4.059 1 98.44 95 GLY A N 1
ATOM 708 C CA . GLY A 1 95 ? 14.539 30.672 4.359 1 98.44 95 GLY A CA 1
ATOM 709 C C . GLY A 1 95 ? 15.43 30.594 5.586 1 98.44 95 GLY A C 1
ATOM 710 O O . GLY A 1 95 ? 15.109 29.891 6.551 1 98.44 95 GLY A O 1
ATOM 711 N N . PRO A 1 96 ? 16.516 31.312 5.605 1 98.25 96 PRO A N 1
ATOM 712 C CA . PRO A 1 96 ? 17.422 31.25 6.754 1 98.25 96 PRO A CA 1
ATOM 713 C C . PRO A 1 96 ? 16.75 31.656 8.062 1 98.25 96 PRO A C 1
ATOM 715 O O . PRO A 1 96 ? 17 31.047 9.102 1 98.25 96 PRO A O 1
ATOM 718 N N . GLU A 1 97 ? 15.945 32.688 8.031 1 97.94 97 GLU A N 1
ATOM 719 C CA . GLU A 1 97 ? 15.242 33.125 9.234 1 97.94 97 GLU A CA 1
ATOM 720 C C . GLU A 1 97 ? 14.289 32.031 9.734 1 97.94 97 GLU A C 1
ATOM 722 O O . GLU A 1 97 ? 14.219 31.781 10.938 1 97.94 97 GLU A O 1
ATOM 727 N N . ILE A 1 98 ? 13.547 31.422 8.867 1 98.69 98 ILE A N 1
ATOM 728 C CA . ILE A 1 98 ? 12.617 30.344 9.203 1 98.69 98 ILE A CA 1
ATOM 729 C C . ILE A 1 98 ? 13.383 29.188 9.828 1 98.69 98 ILE A C 1
ATOM 731 O O . ILE A 1 98 ? 12.969 28.641 10.852 1 98.69 98 ILE A O 1
ATOM 735 N N . ASP A 1 99 ? 14.539 28.844 9.273 1 98.38 99 ASP A N 1
ATOM 736 C CA . ASP A 1 99 ? 15.32 27.703 9.727 1 98.38 99 ASP A CA 1
ATOM 737 C C . ASP A 1 99 ? 15.922 27.953 11.102 1 98.38 99 ASP A C 1
ATOM 739 O O . ASP A 1 99 ? 16.391 27.016 11.758 1 98.38 99 ASP A O 1
ATOM 743 N N . ARG A 1 100 ? 15.875 29.156 11.57 1 98.06 100 ARG A N 1
ATOM 744 C CA . ARG A 1 100 ? 16.375 29.469 12.906 1 98.06 100 ARG A CA 1
ATOM 745 C C . ARG A 1 100 ? 15.32 29.156 13.969 1 98.06 100 ARG A C 1
ATOM 747 O O . ARG A 1 100 ? 15.641 29.078 15.156 1 98.06 100 ARG A O 1
ATOM 754 N N . ALA A 1 101 ? 14.117 29.078 13.594 1 98.44 101 ALA A N 1
ATOM 755 C CA . ALA A 1 101 ? 13.047 28.781 14.547 1 98.44 101 ALA A CA 1
ATOM 756 C C . ALA A 1 101 ? 13.242 27.391 15.172 1 98.44 101 ALA A C 1
ATOM 758 O O . ALA A 1 101 ? 13.766 26.484 14.531 1 98.44 101 ALA A O 1
ATOM 759 N N . GLN A 1 102 ? 12.883 27.312 16.406 1 98.44 102 GLN A N 1
ATOM 760 C CA . GLN A 1 102 ? 12.922 26.031 17.125 1 98.44 102 GLN A CA 1
ATOM 761 C C . GLN A 1 102 ? 11.875 25.062 16.578 1 98.44 102 GLN A C 1
ATOM 763 O O . GLN A 1 102 ? 12.109 23.859 16.5 1 98.44 102 GLN A O 1
ATOM 768 N N . PHE A 1 103 ? 10.75 25.547 16.25 1 98.5 103 PHE A N 1
ATOM 769 C CA . PHE A 1 103 ? 9.578 24.766 15.859 1 98.5 103 PHE A CA 1
ATOM 770 C C . PHE A 1 103 ? 8.953 25.312 14.594 1 98.5 103 PHE A C 1
ATOM 772 O O . PHE A 1 103 ? 8.508 26.469 14.562 1 98.5 103 PHE A O 1
ATOM 779 N N . VAL A 1 104 ? 8.891 24.484 13.508 1 98.94 104 VAL A N 1
ATOM 780 C CA . VAL A 1 104 ? 8.43 24.969 12.211 1 98.94 104 VAL A CA 1
ATOM 781 C C . VAL A 1 104 ? 7.23 24.141 11.742 1 98.94 104 VAL A C 1
ATOM 783 O O . VAL A 1 104 ? 7.312 22.922 11.648 1 98.94 104 VAL A O 1
ATOM 786 N N . ILE A 1 105 ? 6.121 24.812 11.406 1 98.94 105 ILE A N 1
ATOM 787 C CA . ILE A 1 105 ? 4.898 24.188 10.93 1 98.94 105 ILE A CA 1
ATOM 788 C C . ILE A 1 105 ? 4.691 24.516 9.453 1 98.94 105 ILE A C 1
ATOM 790 O O . ILE A 1 105 ? 4.816 25.672 9.047 1 98.94 105 ILE A O 1
ATOM 794 N N . ARG A 1 106 ? 4.418 23.516 8.68 1 98.81 106 ARG A N 1
ATOM 795 C CA . ARG A 1 106 ? 4.137 23.672 7.258 1 98.81 106 ARG A CA 1
ATOM 796 C C . ARG A 1 106 ? 2.84 22.969 6.875 1 98.81 106 ARG A C 1
ATOM 798 O O . ARG A 1 106 ? 2.332 22.141 7.633 1 98.81 106 ARG A O 1
ATOM 805 N N . PHE A 1 107 ? 2.344 23.281 5.602 1 97.94 107 PHE A N 1
ATOM 806 C CA . PHE A 1 107 ? 0.983 22.844 5.32 1 97.94 107 PHE A CA 1
ATOM 807 C C . PHE A 1 107 ? 0.923 22.094 3.994 1 97.94 107 PHE A C 1
ATOM 809 O O . PHE A 1 107 ? 1.44 22.562 2.982 1 97.94 107 PHE A O 1
ATOM 816 N N . ASN A 1 108 ? 0.278 20.922 4.023 1 96.75 108 ASN A N 1
ATOM 817 C CA . ASN A 1 108 ? -0.214 20.188 2.865 1 96.75 108 ASN A CA 1
ATOM 818 C C . ASN A 1 108 ? 0.932 19.703 1.983 1 96.75 108 ASN A C 1
ATOM 820 O O . ASN A 1 108 ? 0.861 19.797 0.757 1 96.75 108 ASN A O 1
ATOM 824 N N . LEU A 1 109 ? 1.923 19.297 2.6 1 98 109 LEU A N 1
ATOM 825 C CA . LEU A 1 109 ? 3.055 18.703 1.894 1 98 109 LEU A CA 1
ATOM 826 C C . LEU A 1 109 ? 3.584 19.656 0.825 1 98 109 LEU A C 1
ATOM 828 O O . LEU A 1 109 ? 3.695 19.281 -0.345 1 98 109 LEU A O 1
ATOM 832 N N . PRO A 1 110 ? 4.027 20.766 1.24 1 97.81 110 PRO A N 1
ATOM 833 C CA . PRO A 1 110 ? 4.5 21.703 0.227 1 97.81 110 PRO A CA 1
ATOM 834 C C . PRO A 1 110 ? 5.828 21.281 -0.401 1 97.81 110 PRO A C 1
ATOM 836 O O . PRO A 1 110 ? 6.621 20.578 0.236 1 97.81 110 PRO A O 1
ATOM 839 N N . PRO A 1 111 ? 6.059 21.703 -1.701 1 96.81 111 PRO A N 1
ATOM 840 C CA . PRO A 1 111 ? 7.398 21.5 -2.25 1 96.81 111 PRO A CA 1
ATOM 841 C C . PRO A 1 111 ? 8.477 22.234 -1.454 1 96.81 111 PRO A C 1
ATOM 843 O O . PRO A 1 111 ? 8.258 23.344 -0.979 1 96.81 111 PRO A O 1
ATOM 846 N N . MET A 1 112 ? 9.609 21.609 -1.368 1 97.5 112 MET A N 1
ATOM 847 C CA . MET A 1 112 ? 10.664 22.156 -0.526 1 97.5 112 MET A CA 1
ATOM 848 C C . MET A 1 112 ? 11.852 22.609 -1.371 1 97.5 112 MET A C 1
ATOM 850 O O . MET A 1 112 ? 12.938 22.859 -0.845 1 97.5 112 MET A O 1
ATOM 854 N N . ASP A 1 113 ? 11.602 22.891 -2.699 1 96.12 113 ASP A N 1
ATOM 855 C CA . ASP A 1 113 ? 12.641 23.312 -3.635 1 96.12 113 ASP A CA 1
ATOM 856 C C . ASP A 1 113 ? 12.82 24.828 -3.602 1 96.12 113 ASP A C 1
ATOM 858 O O . ASP A 1 113 ? 13.383 25.422 -4.531 1 96.12 113 ASP A O 1
ATOM 862 N N . PHE A 1 114 ? 12.445 25.469 -2.643 1 97.88 114 PHE A N 1
ATOM 863 C CA . PHE A 1 114 ? 12.516 26.922 -2.496 1 97.88 114 PHE A CA 1
ATOM 864 C C . PHE A 1 114 ? 13.195 27.297 -1.185 1 97.88 114 PHE A C 1
ATOM 866 O O . PHE A 1 114 ? 12.719 28.172 -0.461 1 97.88 114 PHE A O 1
ATOM 873 N N . ALA A 1 115 ? 14.289 26.641 -0.904 1 97.94 115 ALA A N 1
ATOM 874 C CA . ALA A 1 115 ? 14.938 26.719 0.4 1 97.94 115 ALA A CA 1
ATOM 875 C C . ALA A 1 115 ? 15.297 28.156 0.751 1 97.94 115 ALA A C 1
ATOM 877 O O . ALA A 1 115 ? 15.211 28.562 1.914 1 97.94 115 ALA A O 1
ATOM 878 N N . ASP A 1 116 ? 15.695 28.953 -0.191 1 98.19 116 ASP A N 1
ATOM 879 C CA . ASP A 1 116 ? 16.062 30.344 0.08 1 98.19 116 ASP A CA 1
ATOM 880 C C . ASP A 1 116 ? 14.875 31.125 0.633 1 98.19 116 ASP A C 1
ATOM 882 O O . ASP A 1 116 ? 15.055 32.062 1.436 1 98.19 116 ASP A O 1
ATOM 886 N N . ASP A 1 117 ? 13.664 30.766 0.222 1 98.31 117 ASP A N 1
ATOM 887 C CA . ASP A 1 117 ? 12.469 31.531 0.576 1 98.31 117 ASP A CA 1
ATOM 888 C C . ASP A 1 117 ? 11.75 30.906 1.767 1 98.31 117 ASP A C 1
ATOM 890 O O . ASP A 1 117 ? 11.203 31.609 2.611 1 98.31 117 ASP A O 1
ATOM 894 N N . VAL A 1 118 ? 11.828 29.578 1.852 1 98.56 118 VAL A N 1
ATOM 895 C CA . VAL A 1 118 ? 10.906 28.953 2.807 1 98.56 118 VAL A CA 1
ATOM 896 C C . VAL A 1 118 ? 11.695 28.109 3.801 1 98.56 118 VAL A C 1
ATOM 898 O O . VAL A 1 118 ? 11.117 27.562 4.746 1 98.56 118 VAL A O 1
ATOM 901 N N . GLY A 1 119 ? 12.961 27.969 3.676 1 98.44 119 GLY A N 1
ATOM 902 C CA . GLY A 1 119 ? 13.781 27.156 4.566 1 98.44 119 GLY A CA 1
ATOM 903 C C . GLY A 1 119 ? 13.68 25.672 4.281 1 98.44 119 GLY A C 1
ATOM 904 O O . GLY A 1 119 ? 13.148 25.266 3.246 1 98.44 119 GLY A O 1
ATOM 905 N N . THR A 1 120 ? 14.242 24.828 5.238 1 98.12 120 THR A N 1
ATOM 906 C CA . THR A 1 120 ? 14.328 23.391 5.008 1 98.12 120 THR A CA 1
ATOM 907 C C . THR A 1 120 ? 13.812 22.609 6.219 1 98.12 120 THR A C 1
ATOM 909 O O . THR A 1 120 ? 13.547 21.422 6.129 1 98.12 120 THR A O 1
ATOM 912 N N . LYS A 1 121 ? 13.711 23.281 7.258 1 98.44 121 LYS A N 1
ATOM 913 C CA . LYS A 1 121 ? 13.328 22.625 8.508 1 98.44 121 LYS A CA 1
ATOM 914 C C . LYS A 1 121 ? 11.812 22.438 8.578 1 98.44 121 LYS A C 1
ATOM 916 O O . LYS A 1 121 ? 11.047 23.312 8.18 1 98.44 121 LYS A O 1
ATOM 921 N N . SER A 1 122 ? 11.414 21.297 9.023 1 98.75 122 SER A N 1
ATOM 922 C CA . SER A 1 122 ? 10.008 21.016 9.273 1 98.75 122 SER A CA 1
ATOM 923 C C . SER A 1 122 ? 9.812 20.234 10.57 1 98.75 122 SER A C 1
ATOM 925 O O . SER A 1 122 ? 10.398 19.172 10.75 1 98.75 122 SER A O 1
ATOM 927 N N . SER A 1 123 ? 9.125 20.781 11.484 1 98.62 123 SER A N 1
ATOM 928 C CA . SER A 1 123 ? 8.758 20.062 12.703 1 98.62 123 SER A CA 1
ATOM 929 C C . SER A 1 123 ? 7.414 19.359 12.547 1 98.62 123 SER A C 1
ATOM 931 O O . SER A 1 123 ? 7.254 18.219 12.961 1 98.62 123 SER A O 1
ATOM 933 N N . VAL A 1 124 ? 6.465 20.078 12.031 1 98.88 124 VAL A N 1
ATOM 934 C CA . VAL A 1 124 ? 5.129 19.562 11.742 1 98.88 124 VAL A CA 1
ATOM 935 C C . VAL A 1 124 ? 4.762 19.859 10.289 1 98.88 124 VAL A C 1
ATOM 937 O O . VAL A 1 124 ? 4.996 20.969 9.797 1 98.88 124 VAL A O 1
ATOM 940 N N . VAL A 1 125 ? 4.305 18.906 9.617 1 98.88 125 VAL A N 1
ATOM 941 C CA . VAL A 1 125 ? 3.746 19.078 8.281 1 98.88 125 VAL A CA 1
ATOM 942 C C . VAL A 1 125 ? 2.326 18.516 8.234 1 98.88 125 VAL A C 1
ATOM 944 O O . VAL A 1 125 ? 2.094 17.359 8.594 1 98.88 125 VAL A O 1
ATOM 947 N N . THR A 1 126 ? 1.397 19.359 7.836 1 98.75 126 THR A N 1
ATOM 948 C CA . THR A 1 126 ? 0.035 18.859 7.715 1 98.75 126 THR A CA 1
ATOM 949 C C . THR A 1 126 ? -0.176 18.172 6.363 1 98.75 126 THR A C 1
ATOM 951 O O . THR A 1 126 ? 0.549 18.453 5.406 1 98.75 126 THR A O 1
ATOM 954 N N . MET A 1 127 ? -1.112 17.359 6.348 1 98.06 127 MET A N 1
ATOM 955 C CA . MET A 1 127 ? -1.542 16.719 5.109 1 98.06 127 MET A CA 1
ATOM 956 C C . MET A 1 127 ? -3.047 16.469 5.117 1 98.06 127 MET A C 1
ATOM 958 O O . MET A 1 127 ? -3.529 15.578 5.82 1 98.06 127 MET A O 1
ATOM 962 N N . ASN A 1 128 ? -3.727 17.25 4.344 1 95.69 128 ASN A N 1
ATOM 963 C CA . ASN A 1 128 ? -5.137 16.938 4.133 1 95.69 128 ASN A CA 1
ATOM 964 C C . ASN A 1 128 ? -5.312 15.641 3.357 1 95.69 128 ASN A C 1
ATOM 966 O O . ASN A 1 128 ? -4.641 15.414 2.35 1 95.69 128 ASN A O 1
ATOM 970 N N . PRO A 1 129 ? -6.301 14.797 3.742 1 96.94 129 PRO A N 1
ATOM 971 C CA . PRO A 1 129 ? -6.477 13.5 3.074 1 96.94 129 PRO A CA 1
ATOM 972 C C . PRO A 1 129 ? -6.789 13.648 1.586 1 96.94 129 PRO A C 1
ATOM 974 O O . PRO A 1 129 ? -6.457 12.758 0.793 1 96.94 129 PRO A O 1
ATOM 977 N N . SER A 1 130 ? -7.406 14.766 1.212 1 93.81 130 SER A N 1
ATOM 978 C CA . SER A 1 130 ? -7.707 14.984 -0.198 1 93.81 130 SER A CA 1
ATOM 979 C C . SER A 1 130 ? -6.438 15 -1.04 1 93.81 130 SER A C 1
ATOM 981 O O . SER A 1 130 ? -6.469 14.672 -2.227 1 93.81 130 SER A O 1
ATOM 983 N N . ILE A 1 131 ? -5.352 15.391 -0.457 1 95.31 131 ILE A N 1
ATOM 984 C CA . ILE A 1 131 ? -4.07 15.43 -1.153 1 95.31 131 ILE A CA 1
ATOM 985 C C . ILE A 1 131 ? -3.629 14.008 -1.509 1 95.31 131 ILE A C 1
ATOM 987 O O . ILE A 1 131 ? -3.047 13.781 -2.57 1 95.31 131 ILE A O 1
ATOM 991 N N . LEU A 1 132 ? -3.908 13.031 -0.646 1 97.12 132 LEU A N 1
ATOM 992 C CA . LEU A 1 132 ? -3.559 11.633 -0.901 1 97.12 132 LEU A CA 1
ATOM 993 C C . LEU A 1 132 ? -4.281 11.109 -2.135 1 97.12 132 LEU A C 1
ATOM 995 O O . LEU A 1 132 ? -3.705 10.359 -2.928 1 97.12 132 LEU A O 1
ATOM 999 N N . HIS A 1 133 ? -5.484 11.547 -2.244 1 95.25 133 HIS A N 1
ATOM 1000 C CA . HIS A 1 133 ? -6.254 11.148 -3.418 1 95.25 133 HIS A CA 1
ATOM 1001 C C . HIS A 1 133 ? -5.75 11.859 -4.672 1 95.25 133 HIS A C 1
ATOM 1003 O O . HIS A 1 133 ? -5.531 11.219 -5.703 1 95.25 133 HIS A O 1
ATOM 1009 N N . ALA A 1 134 ? -5.562 13.156 -4.551 1 94.06 134 ALA A N 1
ATOM 1010 C CA . ALA A 1 134 ? -5.234 13.984 -5.707 1 94.06 134 ALA A CA 1
ATOM 1011 C C . ALA A 1 134 ? -3.828 13.688 -6.219 1 94.06 134 ALA A C 1
ATOM 1013 O O . ALA A 1 134 ? -3.596 13.641 -7.43 1 94.06 134 ALA A O 1
ATOM 1014 N N . ARG A 1 135 ? -2.881 13.508 -5.324 1 96.12 135 ARG A N 1
ATOM 1015 C CA . ARG A 1 135 ? -1.477 13.438 -5.719 1 96.12 135 ARG A CA 1
ATOM 1016 C C . ARG A 1 135 ? -0.986 11.992 -5.738 1 96.12 135 ARG A C 1
ATOM 1018 O O . ARG A 1 135 ? -0.012 11.672 -6.426 1 96.12 135 ARG A O 1
ATOM 1025 N N . PHE A 1 136 ? -1.652 11.086 -5.051 1 97.5 136 PHE A N 1
ATOM 1026 C CA . PHE A 1 136 ? -1.081 9.758 -4.887 1 97.5 136 PHE A CA 1
ATOM 1027 C C . PHE A 1 136 ? -2.139 8.68 -5.121 1 97.5 136 PHE A C 1
ATOM 1029 O O . PHE A 1 136 ? -2 7.555 -4.645 1 97.5 136 PHE A O 1
ATOM 1036 N N . ARG A 1 137 ? -3.277 9.109 -5.719 1 94.19 137 ARG A N 1
ATOM 1037 C CA . ARG A 1 137 ? -4.348 8.195 -6.102 1 94.19 137 ARG A CA 1
ATOM 1038 C C . ARG A 1 137 ? -4.891 7.449 -4.891 1 94.19 137 ARG A C 1
ATOM 1040 O O . ARG A 1 137 ? -5.152 6.246 -4.961 1 94.19 137 ARG A O 1
ATOM 1047 N N . GLY A 1 138 ? -4.871 8.094 -3.787 1 95.62 138 GLY A N 1
ATOM 1048 C CA . GLY A 1 138 ? -5.406 7.5 -2.57 1 95.62 138 GLY A CA 1
ATOM 1049 C C . GLY A 1 138 ? -4.543 6.379 -2.023 1 95.62 138 GLY A C 1
ATOM 1050 O O . GLY A 1 138 ? -5.035 5.508 -1.3 1 95.62 138 GLY A O 1
ATOM 1051 N N . LEU A 1 139 ? -3.342 6.207 -2.545 1 97.12 139 LEU A N 1
ATOM 1052 C CA . LEU A 1 139 ? -2.383 5.191 -2.125 1 97.12 139 LEU A CA 1
ATOM 1053 C C . LEU A 1 139 ? -2.898 3.793 -2.441 1 97.12 139 LEU A C 1
ATOM 1055 O O . LEU A 1 139 ? -2.578 2.834 -1.735 1 97.12 139 LEU A O 1
ATOM 1059 N N . SER A 1 140 ? -3.754 3.66 -3.418 1 93.06 140 SER A N 1
ATOM 1060 C CA . SER A 1 140 ? -4.344 2.381 -3.797 1 93.06 140 SER A CA 1
ATOM 1061 C C . SER A 1 140 ? -3.422 1.602 -4.73 1 93.06 140 SER A C 1
ATOM 1063 O O . SER A 1 140 ? -3.586 0.393 -4.906 1 93.06 140 SER A O 1
ATOM 1065 N N . ARG A 1 141 ? -2.486 2.273 -5.359 1 95.56 141 ARG A N 1
ATOM 1066 C CA . ARG A 1 141 ? -1.49 1.642 -6.219 1 95.56 141 ARG A CA 1
ATOM 1067 C C . ARG A 1 141 ? -0.115 1.651 -5.562 1 95.56 141 ARG A C 1
ATOM 1069 O O . ARG A 1 141 ? 0.072 1.069 -4.492 1 95.56 141 ARG A O 1
ATOM 1076 N N . TRP A 1 142 ? 0.845 2.389 -6.137 1 97.75 142 TRP A N 1
ATOM 1077 C CA . TRP A 1 142 ? 2.168 2.525 -5.539 1 97.75 142 TRP A CA 1
ATOM 1078 C C . TRP A 1 142 ? 2.125 3.457 -4.332 1 97.75 142 TRP A C 1
ATOM 1080 O O . TRP A 1 142 ? 1.384 4.441 -4.328 1 97.75 142 TRP A O 1
ATOM 1090 N N . ARG A 1 143 ? 2.898 3.172 -3.373 1 98.56 143 ARG A N 1
ATOM 1091 C CA . ARG A 1 143 ? 2.924 3.957 -2.143 1 98.56 143 ARG A CA 1
ATOM 1092 C C . ARG A 1 143 ? 4.301 4.566 -1.909 1 98.56 143 ARG A C 1
ATOM 1094 O O . ARG A 1 143 ? 4.445 5.5 -1.117 1 98.56 143 ARG A O 1
ATOM 1101 N N . ARG A 1 144 ? 5.332 4.098 -2.607 1 98.44 144 ARG A N 1
ATOM 1102 C CA . ARG A 1 144 ? 6.711 4.531 -2.414 1 98.44 144 ARG A CA 1
ATOM 1103 C C . ARG A 1 144 ? 6.875 6.012 -2.75 1 98.44 144 ARG A C 1
ATOM 1105 O O . ARG A 1 144 ? 7.531 6.75 -2.016 1 98.44 144 ARG A O 1
ATOM 1112 N N . PRO A 1 145 ? 6.246 6.465 -3.84 1 98.31 145 PRO A N 1
ATOM 1113 C CA . PRO A 1 145 ? 6.398 7.887 -4.152 1 98.31 145 PRO A CA 1
ATOM 1114 C C . PRO A 1 145 ? 5.926 8.797 -3.02 1 98.31 145 PRO A C 1
ATOM 1116 O O . PRO A 1 145 ? 6.551 9.82 -2.744 1 98.31 145 PRO A O 1
ATOM 1119 N N . PHE A 1 146 ? 4.852 8.453 -2.389 1 98.75 146 PHE A N 1
ATOM 1120 C CA . PHE A 1 146 ? 4.355 9.211 -1.242 1 98.75 146 PHE A CA 1
ATOM 1121 C C . PHE A 1 146 ? 5.391 9.234 -0.124 1 98.75 146 PHE A C 1
ATOM 1123 O O . PHE A 1 146 ? 5.691 10.297 0.424 1 98.75 146 PHE A O 1
ATOM 1130 N N . ALA A 1 147 ? 5.914 8.062 0.233 1 98.62 147 ALA A N 1
ATOM 1131 C CA . ALA A 1 147 ? 6.914 7.969 1.295 1 98.62 147 ALA A CA 1
ATOM 1132 C C . ALA A 1 147 ? 8.148 8.805 0.966 1 98.62 147 ALA A C 1
ATOM 1134 O O . ALA A 1 147 ? 8.727 9.438 1.851 1 98.62 147 ALA A O 1
ATOM 1135 N N . GLU A 1 148 ? 8.516 8.805 -0.268 1 98.44 148 GLU A N 1
ATOM 1136 C CA . GLU A 1 148 ? 9.68 9.57 -0.706 1 98.44 148 GLU A CA 1
ATOM 1137 C C . GLU A 1 148 ? 9.438 11.07 -0.558 1 98.44 148 GLU A C 1
ATOM 1139 O O . GLU A 1 148 ? 10.32 11.812 -0.124 1 98.44 148 GLU A O 1
ATOM 1144 N N . VAL A 1 149 ? 8.258 11.484 -0.926 1 98.38 149 VAL A N 1
ATOM 1145 C CA . VAL A 1 149 ? 7.91 12.898 -0.784 1 98.38 149 VAL A CA 1
ATOM 1146 C C . VAL A 1 149 ? 7.961 13.297 0.689 1 98.38 149 VAL A C 1
ATOM 1148 O O . VAL A 1 149 ? 8.516 14.336 1.036 1 98.38 149 VAL A O 1
ATOM 1151 N N . VAL A 1 150 ? 7.418 12.492 1.558 1 98.69 150 VAL A N 1
ATOM 1152 C CA . VAL A 1 150 ? 7.398 12.789 2.986 1 98.69 150 VAL A CA 1
ATOM 1153 C C . VAL A 1 150 ? 8.828 12.82 3.527 1 98.69 150 VAL A C 1
ATOM 1155 O O . VAL A 1 150 ? 9.133 13.609 4.422 1 98.69 150 VAL A O 1
ATOM 1158 N N . GLY A 1 151 ? 9.703 12.023 2.936 1 98.44 151 GLY A N 1
ATOM 1159 C CA . GLY A 1 151 ? 11.086 11.953 3.385 1 98.44 151 GLY A CA 1
ATOM 1160 C C . GLY A 1 151 ? 11.836 13.258 3.23 1 98.44 151 GLY A C 1
ATOM 1161 O O . GLY A 1 151 ? 12.82 13.508 3.928 1 98.44 151 GLY A O 1
ATOM 1162 N N . VAL A 1 152 ? 11.359 14.109 2.357 1 98.06 152 VAL A N 1
ATOM 1163 C CA . VAL A 1 152 ? 12.016 15.375 2.057 1 98.06 152 VAL A CA 1
ATOM 1164 C C . VAL A 1 152 ? 11.977 16.281 3.287 1 98.06 152 VAL A C 1
ATOM 1166 O O . VAL A 1 152 ? 12.859 17.125 3.469 1 98.06 152 VAL A O 1
ATOM 1169 N N . TYR A 1 153 ? 11.078 16.047 4.168 1 98.31 153 TYR A N 1
ATOM 1170 C CA . TYR A 1 153 ? 10.891 16.922 5.316 1 98.31 153 TYR A CA 1
ATOM 1171 C C . TYR A 1 153 ? 11.734 16.469 6.5 1 98.31 153 TYR A C 1
ATOM 1173 O O . TYR A 1 153 ? 11.758 17.125 7.547 1 98.31 153 TYR A O 1
ATOM 1181 N N . GLY A 1 154 ? 12.43 15.305 6.391 1 97 154 GLY A N 1
ATOM 1182 C CA . GLY A 1 154 ? 13.211 14.758 7.492 1 97 154 GLY A CA 1
ATOM 1183 C C . GLY A 1 154 ? 12.398 13.867 8.414 1 97 154 GLY A C 1
ATOM 1184 O O . GLY A 1 154 ? 11.977 12.781 8.008 1 97 154 GLY A O 1
ATOM 1185 N N . ALA A 1 155 ? 12.219 14.32 9.711 1 98.19 155 ALA A N 1
ATOM 1186 C CA . ALA A 1 155 ? 11.484 13.531 10.688 1 98.19 155 ALA A CA 1
ATOM 1187 C C . ALA A 1 155 ? 10.344 14.344 11.297 1 98.19 155 ALA A C 1
ATOM 1189 O O . ALA A 1 155 ? 10.25 14.477 12.516 1 98.19 155 ALA A O 1
ATOM 1190 N N . PRO A 1 156 ? 9.492 14.789 10.406 1 98.56 156 PRO A N 1
ATOM 1191 C CA . PRO A 1 156 ? 8.398 15.617 10.922 1 98.56 156 PRO A CA 1
ATOM 1192 C C . PRO A 1 156 ? 7.324 14.805 11.633 1 98.56 156 PRO A C 1
ATOM 1194 O O . PRO A 1 156 ? 7.266 13.578 11.477 1 98.56 156 PRO A O 1
ATOM 1197 N N . LEU A 1 157 ? 6.539 15.531 12.469 1 98.69 157 LEU A N 1
ATOM 1198 C CA . LEU A 1 157 ? 5.199 15.039 12.758 1 98.69 157 LEU A CA 1
ATOM 1199 C C . LEU A 1 157 ? 4.25 15.328 11.594 1 98.69 157 LEU A C 1
ATOM 1201 O O . LEU A 1 157 ? 4.074 16.484 11.211 1 98.69 157 LEU A O 1
ATOM 1205 N N . LEU A 1 158 ? 3.791 14.305 10.977 1 98.81 158 LEU A N 1
ATOM 1206 C CA . LEU A 1 158 ? 2.797 14.477 9.922 1 98.81 158 LEU A CA 1
ATOM 1207 C C . LEU A 1 158 ? 1.389 14.516 10.5 1 98.81 158 LEU A C 1
ATOM 1209 O O . LEU A 1 158 ? 0.876 13.492 10.969 1 98.81 158 LEU A O 1
ATOM 1213 N N . LEU A 1 159 ? 0.779 15.633 10.469 1 98.88 159 LEU A N 1
ATOM 1214 C CA . LEU A 1 159 ? -0.504 15.891 11.117 1 98.88 159 LEU A CA 1
ATOM 1215 C C . LEU A 1 159 ? -1.649 15.773 10.117 1 98.88 159 LEU A C 1
ATOM 1217 O O . LEU A 1 159 ? -1.735 16.547 9.164 1 98.88 159 LEU A O 1
ATOM 1221 N N . ILE A 1 160 ? -2.564 14.836 10.344 1 98.88 160 ILE A N 1
ATOM 1222 C CA . ILE A 1 160 ? -3.611 14.516 9.383 1 98.88 160 ILE A CA 1
ATOM 1223 C C . ILE A 1 160 ? -4.98 14.664 10.039 1 98.88 160 ILE A C 1
ATOM 1225 O O . ILE A 1 160 ? -5.254 14.039 11.062 1 98.88 160 ILE A O 1
ATOM 1229 N N . PRO A 1 161 ? -5.863 15.492 9.516 1 98.5 161 PRO A N 1
ATOM 1230 C CA . PRO A 1 161 ? -7.238 15.531 10.016 1 98.5 161 PRO A CA 1
ATOM 1231 C C . PRO A 1 161 ? -8.086 14.367 9.508 1 98.5 161 PRO A C 1
ATOM 1233 O O . PRO A 1 161 ? -9.07 14.586 8.805 1 98.5 161 PRO A O 1
ATOM 1236 N N . ALA A 1 162 ? -7.832 13.227 9.961 1 98.56 162 ALA A N 1
ATOM 1237 C CA . ALA A 1 162 ? -8.391 11.977 9.461 1 98.56 162 ALA A CA 1
ATOM 1238 C C . ALA A 1 162 ? -9.867 11.852 9.812 1 98.56 162 ALA A C 1
ATOM 1240 O O . ALA A 1 162 ? -10.586 11.039 9.227 1 98.56 162 ALA A O 1
ATOM 1241 N N . PHE A 1 163 ? -10.344 12.641 10.773 1 98.62 163 PHE A N 1
ATOM 1242 C CA . PHE A 1 163 ? -11.703 12.477 11.289 1 98.62 163 PHE A CA 1
ATOM 1243 C C . PHE A 1 163 ? -12.492 13.773 11.164 1 98.62 163 PHE A C 1
ATOM 1245 O O . PHE A 1 163 ? -13.32 14.086 12.016 1 98.62 163 PHE A O 1
ATOM 1252 N N . SER A 1 164 ? -12.133 14.516 10.18 1 97.5 164 SER A N 1
ATOM 1253 C CA . SER A 1 164 ? -12.922 15.711 9.875 1 97.5 164 SER A CA 1
ATOM 1254 C C . SER A 1 164 ? -14.125 15.367 9 1 97.5 164 SER A C 1
ATOM 1256 O O . SER A 1 164 ? -15.219 15.891 9.219 1 97.5 164 SER A O 1
ATOM 1258 N N . PHE A 1 165 ? -13.93 14.484 8.039 1 96.25 165 PHE A N 1
ATOM 1259 C CA . PHE A 1 165 ? -14.977 14.062 7.113 1 96.25 165 PHE A CA 1
ATOM 1260 C C . PHE A 1 165 ? -15.031 12.539 7.012 1 96.25 165 PHE A C 1
ATOM 1262 O O . PHE A 1 165 ? -14 11.875 7.059 1 96.25 165 PHE A O 1
ATOM 1269 N N . VAL A 1 166 ? -16.219 12.094 6.797 1 96.12 166 VAL A N 1
ATOM 1270 C CA . VAL A 1 166 ? -16.406 10.656 6.594 1 96.12 166 VAL A CA 1
ATOM 1271 C C . VAL A 1 166 ? -15.594 10.203 5.379 1 96.12 166 VAL A C 1
ATOM 1273 O O . VAL A 1 166 ? -15.547 10.906 4.363 1 96.12 166 VAL A O 1
ATOM 1276 N N . GLY A 1 167 ? -15.023 9.062 5.527 1 92.44 167 GLY A N 1
ATOM 1277 C CA . GLY A 1 167 ? -14.344 8.477 4.387 1 92.44 167 GLY A CA 1
ATOM 1278 C C . GLY A 1 167 ? -12.867 8.82 4.328 1 92.44 167 GLY A C 1
ATOM 1279 O O . GLY A 1 167 ? -12.133 8.297 3.49 1 92.44 167 GLY A O 1
ATOM 1280 N N . GLN A 1 168 ? -12.391 9.711 5.184 1 95.88 168 GLN A N 1
ATOM 1281 C CA . GLN A 1 168 ? -11.016 10.18 5.117 1 95.88 168 GLN A CA 1
ATOM 1282 C C . GLN A 1 168 ? -10.109 9.359 6.031 1 95.88 168 GLN A C 1
ATOM 1284 O O . GLN A 1 168 ? -8.883 9.375 5.875 1 95.88 168 GLN A O 1
ATOM 1289 N N . SER A 1 169 ? -10.695 8.641 6.949 1 97.06 169 SER A N 1
ATOM 1290 C CA . SER A 1 169 ? -9.906 7.906 7.93 1 97.06 169 SER A CA 1
ATOM 1291 C C . SER A 1 169 ? -9.125 6.77 7.273 1 97.06 169 SER A C 1
ATOM 1293 O O . SER A 1 169 ? -7.941 6.578 7.559 1 97.06 169 SER A O 1
ATOM 1295 N N . THR A 1 170 ? -9.781 6.109 6.332 1 94.94 170 THR A N 1
ATOM 1296 C CA . THR A 1 170 ? -9.18 4.93 5.723 1 94.94 170 THR A CA 1
ATOM 1297 C C . THR A 1 170 ? -7.891 5.301 4.984 1 94.94 170 THR A C 1
ATOM 1299 O O . THR A 1 170 ? -6.855 4.664 5.18 1 94.94 170 THR A O 1
ATOM 1302 N N . VAL A 1 171 ? -7.988 6.316 4.098 1 97.25 171 VAL A N 1
ATOM 1303 C CA . VAL A 1 171 ? -6.82 6.711 3.32 1 97.25 171 VAL A CA 1
ATOM 1304 C C . VAL A 1 171 ? -5.746 7.273 4.25 1 97.25 171 VAL A C 1
ATOM 1306 O O . VAL A 1 171 ? -4.551 7.09 4.012 1 97.25 171 VAL A O 1
ATOM 1309 N N . SER A 1 172 ? -6.129 7.891 5.348 1 98.62 172 SER A N 1
ATOM 1310 C CA . SER A 1 172 ? -5.184 8.391 6.34 1 98.62 172 SER A CA 1
ATOM 1311 C C . SER A 1 172 ? -4.426 7.25 7.008 1 98.62 172 SER A C 1
ATOM 1313 O O . SER A 1 172 ? -3.217 7.352 7.238 1 98.62 172 SER A O 1
ATOM 1315 N N . PHE A 1 173 ? -5.176 6.207 7.305 1 98.19 173 PHE A N 1
ATOM 1316 C CA . PHE A 1 173 ? -4.527 5.031 7.875 1 98.19 173 PHE A CA 1
ATOM 1317 C C . PHE A 1 173 ? -3.533 4.43 6.891 1 98.19 173 PHE A C 1
ATOM 1319 O O . PHE A 1 173 ? -2.455 3.982 7.285 1 98.19 173 PHE A O 1
ATOM 1326 N N . GLN A 1 174 ? -3.947 4.441 5.633 1 97.38 174 GLN A N 1
ATOM 1327 C CA . GLN A 1 174 ? -3.051 3.926 4.602 1 97.38 174 GLN A CA 1
ATOM 1328 C C . GLN A 1 174 ? -1.742 4.711 4.57 1 97.38 174 GLN A C 1
ATOM 1330 O O . GLN A 1 174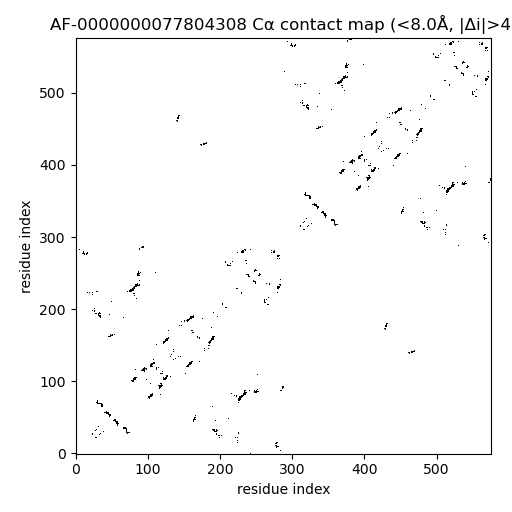 ? -0.678 4.145 4.312 1 97.38 174 GLN A O 1
ATOM 1335 N N . ALA A 1 175 ? -1.816 6 4.773 1 98.69 175 ALA A N 1
ATOM 1336 C CA . ALA A 1 175 ? -0.612 6.824 4.832 1 98.69 175 ALA A CA 1
ATOM 1337 C C . ALA A 1 175 ? 0.303 6.375 5.969 1 98.69 175 ALA A C 1
ATOM 1339 O O . ALA A 1 175 ? 1.519 6.27 5.789 1 98.69 175 ALA A O 1
ATOM 1340 N N . LEU A 1 176 ? -0.276 6.109 7.109 1 98.75 176 LEU A N 1
ATOM 1341 C CA . LEU A 1 176 ? 0.484 5.633 8.258 1 98.75 176 LEU A CA 1
ATOM 1342 C C . LEU A 1 176 ? 1.177 4.312 7.949 1 98.75 176 LEU A C 1
ATOM 1344 O O . LEU A 1 176 ? 2.383 4.172 8.164 1 98.75 176 LEU A O 1
ATOM 1348 N N . TYR A 1 177 ? 0.415 3.35 7.41 1 98.31 177 TYR A N 1
ATOM 1349 C CA . TYR A 1 177 ? 0.969 2.039 7.09 1 98.31 177 TYR A CA 1
ATOM 1350 C C . TYR A 1 177 ? 2.096 2.158 6.07 1 98.31 177 TYR A C 1
ATOM 1352 O O . TYR A 1 177 ? 3.123 1.485 6.188 1 98.31 177 TYR A O 1
ATOM 1360 N N . ALA A 1 178 ? 1.857 2.988 5.008 1 98.62 178 ALA A N 1
ATOM 1361 C CA . ALA A 1 178 ? 2.863 3.176 3.967 1 98.62 178 ALA A CA 1
ATOM 1362 C C . ALA A 1 178 ? 4.172 3.699 4.555 1 98.62 178 ALA A C 1
ATOM 1364 O O . ALA A 1 178 ? 5.25 3.189 4.242 1 98.62 178 ALA A O 1
ATOM 1365 N N . LEU A 1 179 ? 4.094 4.703 5.398 1 98.81 179 LEU A N 1
ATOM 1366 C CA . LEU A 1 179 ? 5.297 5.297 5.977 1 98.81 179 LEU A CA 1
ATOM 1367 C C . LEU A 1 179 ? 6.012 4.297 6.883 1 98.81 179 LEU A C 1
ATOM 1369 O O . LEU A 1 179 ? 7.242 4.234 6.895 1 98.81 179 LEU A O 1
ATOM 1373 N N . GLU A 1 180 ? 5.277 3.525 7.652 1 98.56 180 GLU A N 1
ATOM 1374 C CA . GLU A 1 180 ? 5.883 2.479 8.469 1 98.56 180 GLU A CA 1
ATOM 1375 C C . GLU A 1 180 ? 6.57 1.431 7.598 1 98.56 180 GLU A C 1
ATOM 1377 O O . GLU A 1 180 ? 7.691 1.009 7.895 1 98.56 180 GLU A O 1
ATOM 1382 N N . ASP A 1 181 ? 5.898 1.016 6.543 1 98.56 181 ASP A N 1
ATOM 1383 C CA . ASP A 1 181 ? 6.441 0.026 5.617 1 98.56 181 ASP A CA 1
ATOM 1384 C C . ASP A 1 181 ? 7.805 0.461 5.086 1 98.56 181 ASP A C 1
ATOM 1386 O O . ASP A 1 181 ? 8.711 -0.363 4.93 1 98.56 181 ASP A O 1
ATOM 1390 N N . PHE A 1 182 ? 7.941 1.726 4.758 1 98.44 182 PHE A N 1
ATOM 1391 C CA . PHE A 1 182 ? 9.141 2.203 4.078 1 98.44 182 PHE A CA 1
ATOM 1392 C C . PHE A 1 182 ? 10.148 2.758 5.082 1 98.44 182 PHE A C 1
ATOM 1394 O O . PHE A 1 182 ? 11.133 3.389 4.695 1 98.44 182 PHE A O 1
ATOM 1401 N N . GLY A 1 183 ? 9.898 2.592 6.395 1 98.06 183 GLY A N 1
ATOM 1402 C CA . GLY A 1 183 ? 10.844 2.992 7.422 1 98.06 183 GLY A CA 1
ATOM 1403 C C . GLY A 1 183 ? 11.016 4.496 7.52 1 98.06 183 GLY A C 1
ATOM 1404 O O . GLY A 1 183 ? 12.117 4.984 7.773 1 98.06 183 GLY A O 1
ATOM 1405 N N . SER A 1 184 ? 9.969 5.223 7.188 1 98.44 184 SER A N 1
ATOM 1406 C CA . SER A 1 184 ? 10.016 6.68 7.27 1 98.44 184 SER A CA 1
ATOM 1407 C C . SER A 1 184 ? 10.305 7.145 8.695 1 98.44 184 SER A C 1
ATOM 1409 O O . SER A 1 184 ? 9.836 6.535 9.656 1 98.44 184 SER A O 1
ATOM 1411 N N . ARG A 1 185 ? 11.109 8.25 8.844 1 98.19 185 ARG A N 1
ATOM 1412 C CA . ARG A 1 185 ? 11.359 8.859 10.141 1 98.19 185 ARG A CA 1
ATOM 1413 C C . ARG A 1 185 ? 10.203 9.766 10.555 1 98.19 185 ARG A C 1
ATOM 1415 O O . ARG A 1 185 ? 10.133 10.211 11.703 1 98.19 185 ARG A O 1
ATOM 1422 N N . ALA A 1 186 ? 9.305 10.039 9.633 1 98.62 186 ALA A N 1
ATOM 1423 C CA . ALA A 1 186 ? 8.117 10.828 9.961 1 98.62 186 ALA A CA 1
ATOM 1424 C C . ALA A 1 186 ? 7.164 10.047 10.859 1 98.62 186 ALA A C 1
ATOM 1426 O O . ALA A 1 186 ? 7.09 8.812 10.766 1 98.62 186 ALA A O 1
ATOM 1427 N N . ARG A 1 187 ? 6.547 10.734 11.75 1 98.19 187 ARG A N 1
ATOM 1428 C CA . ARG A 1 187 ? 5.523 10.141 12.602 1 98.19 187 ARG A CA 1
ATOM 1429 C C . ARG A 1 187 ? 4.145 10.695 12.273 1 98.19 187 ARG A C 1
ATOM 1431 O O . ARG A 1 187 ? 3.938 11.914 12.305 1 98.19 187 ARG A O 1
ATOM 1438 N N . VAL A 1 188 ? 3.227 9.781 11.969 1 98.75 188 VAL A N 1
ATOM 1439 C CA . VAL A 1 188 ? 1.867 10.195 11.641 1 98.75 188 VAL A CA 1
ATOM 1440 C C . VAL A 1 188 ? 1.059 10.383 12.922 1 98.75 188 VAL A C 1
ATOM 1442 O O . VAL A 1 188 ? 1.076 9.516 13.797 1 98.75 188 VAL A O 1
ATOM 1445 N N . VAL A 1 189 ? 0.388 11.469 13.031 1 98.81 189 VAL A N 1
ATOM 1446 C CA . VAL A 1 189 ? -0.568 11.695 14.102 1 98.81 189 VAL A CA 1
ATOM 1447 C C . VAL A 1 189 ? -1.865 12.266 13.531 1 98.81 189 VAL A C 1
ATOM 1449 O O . VAL A 1 189 ? -1.853 12.938 12.5 1 98.81 189 VAL A O 1
ATOM 1452 N N . PHE A 1 190 ? -2.986 11.953 14.164 1 98.88 190 PHE A N 1
ATOM 1453 C CA . PHE A 1 190 ? -4.301 12.375 13.703 1 98.88 190 PHE A CA 1
ATOM 1454 C C . PHE A 1 190 ? -4.832 13.523 14.555 1 98.88 190 PHE A C 1
ATOM 1456 O O . PHE A 1 190 ? -4.785 13.461 15.789 1 98.88 190 PHE A O 1
ATOM 1463 N N . MET A 1 191 ? -5.273 14.539 13.875 1 98.81 191 MET A N 1
ATOM 1464 C CA . MET A 1 191 ? -5.852 15.656 14.625 1 98.81 191 MET A CA 1
ATOM 1465 C C . MET A 1 191 ? -7.094 15.211 15.391 1 98.81 191 MET A C 1
ATOM 1467 O O . MET A 1 191 ? -7.879 14.398 14.891 1 98.81 191 MET A O 1
ATOM 1471 N N . ASN A 1 192 ? -7.238 15.75 16.562 1 98.75 192 ASN A N 1
ATOM 1472 C CA . ASN A 1 192 ? -8.414 15.508 17.391 1 98.75 192 ASN A CA 1
ATOM 1473 C C . ASN A 1 192 ? -9.602 16.344 16.938 1 98.75 192 ASN A C 1
ATOM 1475 O O . ASN A 1 192 ? -9.594 17.578 17.062 1 98.75 192 ASN A O 1
ATOM 1479 N N . PRO A 1 193 ? -10.641 15.695 16.438 1 98.44 193 PRO A N 1
ATOM 1480 C CA . PRO A 1 193 ? -11.773 16.484 15.961 1 98.44 193 PRO A CA 1
ATOM 1481 C C . PRO A 1 193 ? -12.461 17.266 17.078 1 98.44 193 PRO A C 1
ATOM 1483 O O . PRO A 1 193 ? -13.078 18.312 16.812 1 98.44 193 PRO A O 1
ATOM 1486 N N . GLU A 1 194 ? -12.344 16.828 18.266 1 98.31 194 GLU A N 1
ATOM 1487 C CA . GLU A 1 194 ? -12.914 17.594 19.375 1 98.31 194 GLU A CA 1
ATOM 1488 C C . GLU A 1 194 ? -12.188 18.922 19.547 1 98.31 194 GLU A C 1
ATOM 1490 O O . GLU A 1 194 ? -12.82 19.953 19.828 1 98.31 194 GLU A O 1
ATOM 1495 N N . TYR A 1 195 ? -10.875 18.859 19.516 1 98.62 195 TYR A N 1
ATOM 1496 C CA . TYR A 1 195 ? -10.117 20.109 19.547 1 98.62 195 TYR A CA 1
ATOM 1497 C C . TYR A 1 195 ? -10.602 21.062 18.453 1 98.62 195 TYR A C 1
ATOM 1499 O O . TYR A 1 195 ? -10.812 22.25 18.703 1 98.62 195 TYR A O 1
ATOM 1507 N N . LEU A 1 196 ? -10.781 20.547 17.266 1 98.44 196 LEU A N 1
ATOM 1508 C CA . LEU A 1 196 ? -11.18 21.359 16.125 1 98.44 196 LEU A CA 1
ATOM 1509 C C . LEU A 1 196 ? -12.586 21.922 16.312 1 98.44 196 LEU A C 1
ATOM 1511 O O . LEU A 1 196 ? -12.852 23.078 15.961 1 98.44 196 LEU A O 1
ATOM 1515 N N . ALA A 1 197 ? -13.414 21.141 16.828 1 97.38 197 ALA A N 1
ATOM 1516 C CA . ALA A 1 197 ? -14.781 21.594 17.094 1 97.38 197 ALA A CA 1
ATOM 1517 C C . ALA A 1 197 ? -14.805 22.703 18.141 1 97.38 197 ALA A C 1
ATOM 1519 O O . ALA A 1 197 ? -15.539 23.672 18 1 97.38 197 ALA A O 1
ATOM 1520 N N . ARG A 1 198 ? -14.047 22.5 19.188 1 98.06 198 ARG A N 1
ATOM 1521 C CA . ARG A 1 198 ? -13.961 23.531 20.219 1 98.06 198 ARG A CA 1
ATOM 1522 C C . ARG A 1 198 ? -13.398 24.828 19.672 1 98.06 198 ARG A C 1
ATOM 1524 O O . ARG A 1 198 ? -13.852 25.906 20.031 1 98.06 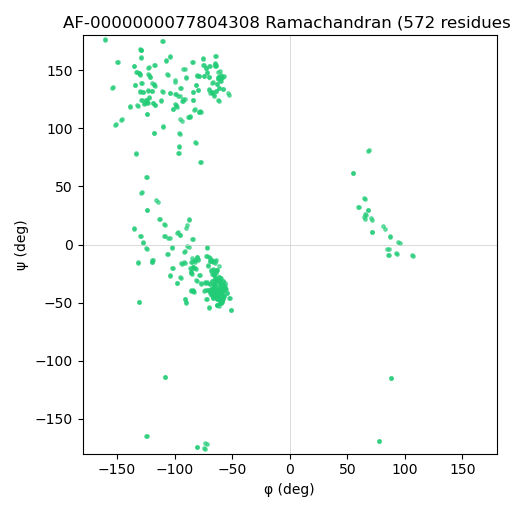198 ARG A O 1
ATOM 1531 N N . LEU A 1 199 ? -12.43 24.672 18.844 1 98.12 199 LEU A N 1
ATOM 1532 C CA . LEU A 1 199 ? -11.836 25.859 18.234 1 98.12 199 LEU A CA 1
ATOM 1533 C C . LEU A 1 199 ? -12.859 26.594 17.375 1 98.12 199 LEU A C 1
ATOM 1535 O O . LEU A 1 199 ? -12.914 27.828 17.406 1 98.12 199 LEU A O 1
ATOM 1539 N N . ASP A 1 200 ? -13.586 25.844 16.609 1 96.12 200 ASP A N 1
ATOM 1540 C CA . ASP A 1 200 ? -14.664 26.453 15.828 1 96.12 200 ASP A CA 1
ATOM 1541 C C . ASP A 1 200 ? -15.664 27.156 16.734 1 96.12 200 ASP A C 1
ATOM 1543 O O . ASP A 1 200 ? -16.109 28.266 16.438 1 96.12 200 ASP A O 1
ATOM 1547 N N . GLY A 1 201 ? -16 26.547 17.797 1 95.62 201 GLY A N 1
ATOM 1548 C CA . GLY A 1 201 ? -16.922 27.141 18.75 1 95.62 201 GLY A CA 1
ATOM 1549 C C . GLY A 1 201 ? -16.375 28.406 19.391 1 95.62 201 GLY A C 1
ATOM 1550 O O . GLY A 1 201 ? -17.156 29.281 19.797 1 95.62 201 GLY A O 1
ATOM 1551 N N . TYR A 1 202 ? -15.133 28.453 19.547 1 97.12 202 TYR A N 1
ATOM 1552 C CA . TYR A 1 202 ? -14.477 29.641 20.109 1 97.12 202 TYR A CA 1
ATOM 1553 C C . TYR A 1 202 ? -14.578 30.812 19.156 1 97.12 202 TYR A C 1
ATOM 1555 O O . TYR A 1 202 ? -14.852 31.938 19.578 1 97.12 202 TYR A O 1
ATOM 1563 N N . TRP A 1 203 ? -14.406 30.641 17.891 1 96.44 203 TRP A N 1
ATOM 1564 C CA . TRP A 1 203 ? -14.25 31.75 16.953 1 96.44 203 TRP A CA 1
ATOM 1565 C C . TRP A 1 203 ? -15.586 32.125 16.312 1 96.44 203 TRP A C 1
ATOM 1567 O O . TRP A 1 203 ? -15.812 33.25 15.938 1 96.44 203 TRP A O 1
ATOM 1577 N N . HIS A 1 204 ? -16.484 31.141 16.188 1 93.62 204 HIS A N 1
ATOM 1578 C CA . HIS A 1 204 ? -17.75 31.391 15.523 1 93.62 204 HIS A CA 1
ATOM 1579 C C . HIS A 1 204 ? -18.531 32.5 16.219 1 93.62 204 HIS A C 1
ATOM 1581 O O . HIS A 1 204 ? -18.984 33.438 15.562 1 93.62 204 HIS A O 1
ATOM 1587 N N . PRO A 1 205 ? -18.688 32.469 17.5 1 93.88 205 PRO A N 1
ATOM 1588 C CA . PRO A 1 205 ? -19.406 33.531 18.188 1 93.88 205 PRO A CA 1
ATOM 1589 C C . PRO A 1 205 ? -18.641 34.875 18.141 1 93.88 205 PRO A C 1
ATOM 1591 O O . PRO A 1 205 ? -19.203 35.906 18.469 1 93.88 205 PRO A O 1
ATOM 1594 N N . ARG A 1 206 ? -17.438 34.844 17.797 1 93.12 206 ARG A N 1
ATOM 1595 C CA . ARG A 1 206 ? -16.609 36.031 17.766 1 93.12 206 ARG A CA 1
ATOM 1596 C C . ARG A 1 206 ? -16.531 36.594 16.344 1 93.12 206 ARG A C 1
ATOM 1598 O O . ARG A 1 206 ? -15.633 37.406 16.031 1 93.12 206 ARG A O 1
ATOM 1605 N N . GLY A 1 207 ? -17.375 36.062 15.445 1 90.88 207 GLY A N 1
ATOM 1606 C CA . GLY A 1 207 ? -17.578 36.719 14.172 1 90.88 207 GLY A CA 1
ATOM 1607 C C . GLY A 1 207 ? -16.922 36 13.008 1 90.88 207 GLY A C 1
ATOM 1608 O O . GLY A 1 207 ? -17.078 36.406 11.859 1 90.88 207 GLY A O 1
ATOM 1609 N N . LEU A 1 208 ? -16.141 35.062 13.312 1 90.56 208 LEU A N 1
ATOM 1610 C CA . LEU A 1 208 ? -15.57 34.281 12.219 1 90.56 208 LEU A CA 1
ATOM 1611 C C . LEU A 1 208 ? -16.562 33.219 11.75 1 90.56 208 LEU A C 1
ATOM 1613 O O . LEU A 1 208 ? -16.516 32.062 12.211 1 90.56 208 LEU A O 1
ATOM 1617 N N . ARG A 1 209 ? -17.453 33.625 10.789 1 84.06 209 ARG A N 1
ATOM 1618 C CA . ARG A 1 209 ? -18.516 32.75 10.312 1 84.06 209 ARG A CA 1
ATOM 1619 C C . ARG A 1 209 ? -18.125 32.031 9.023 1 84.06 209 ARG A C 1
ATOM 1621 O O . ARG A 1 209 ? -18.453 32.5 7.93 1 84.06 209 ARG A O 1
ATOM 1628 N N . VAL A 1 210 ? -17.391 31.062 9.172 1 83.88 210 VAL A N 1
ATOM 1629 C CA . VAL A 1 210 ? -16.938 30.266 8.031 1 83.88 210 VAL A CA 1
ATOM 1630 C C . VAL A 1 210 ? -17.453 28.828 8.172 1 83.88 210 VAL A C 1
ATOM 1632 O O . VAL A 1 210 ? -17.797 28.391 9.266 1 83.88 210 VAL A O 1
ATOM 1635 N N . ASN A 1 211 ? -17.578 28.172 7.035 1 82.44 211 ASN A N 1
ATOM 1636 C CA . ASN A 1 211 ? -18.016 26.781 7.062 1 82.44 211 ASN A CA 1
ATOM 1637 C C . ASN A 1 211 ? -17.016 25.891 7.793 1 82.44 211 ASN A C 1
ATOM 1639 O O . ASN A 1 211 ? -17.391 24.969 8.516 1 82.44 211 ASN A O 1
ATOM 1643 N N . ARG A 1 212 ? -15.773 26.125 7.582 1 89.75 212 ARG A N 1
ATOM 1644 C CA . ARG A 1 212 ? -14.695 25.406 8.25 1 89.75 212 ARG A CA 1
ATOM 1645 C C . ARG A 1 212 ? -13.43 26.25 8.312 1 89.75 212 ARG A C 1
ATOM 1647 O O . ARG A 1 212 ? -13.055 26.891 7.336 1 89.75 212 ARG A O 1
ATOM 1654 N N . LEU A 1 213 ? -12.859 26.234 9.445 1 94.06 213 LEU A N 1
ATOM 1655 C CA . LEU A 1 213 ? -11.578 26.922 9.57 1 94.06 213 LEU A CA 1
ATOM 1656 C C . LEU A 1 213 ? -10.523 26.281 8.68 1 94.06 213 LEU A C 1
ATOM 1658 O O . LEU A 1 213 ? -10.508 25.062 8.516 1 94.06 213 LEU A O 1
ATOM 1662 N N . SER A 1 214 ? -9.711 27.109 8.023 1 93.56 214 SER A N 1
ATOM 1663 C CA . SER A 1 214 ? -8.602 26.562 7.242 1 93.56 214 SER A CA 1
ATOM 1664 C C . SER A 1 214 ? -7.582 25.875 8.141 1 93.56 214 SER A C 1
ATOM 1666 O O . SER A 1 214 ? -7.508 26.156 9.336 1 93.56 214 SER A O 1
ATOM 1668 N N . SER A 1 215 ? -6.812 24.938 7.539 1 95.12 215 SER A N 1
ATOM 1669 C CA . SER A 1 215 ? -5.73 24.281 8.281 1 95.12 215 SER A CA 1
ATOM 1670 C C . SER A 1 215 ? -4.758 25.312 8.844 1 95.12 215 SER A C 1
ATOM 1672 O O . SER A 1 215 ? -4.25 25.141 9.953 1 95.12 215 SER A O 1
ATOM 1674 N N . GLY A 1 216 ? -4.516 26.359 8.055 1 96.81 216 GLY A N 1
ATOM 1675 C CA . GLY A 1 216 ? -3.658 27.438 8.539 1 96.81 216 GLY A CA 1
ATOM 1676 C C . GLY A 1 216 ? -4.172 28.078 9.812 1 96.81 216 GLY A C 1
ATOM 1677 O O . GLY A 1 216 ? -3.418 28.25 10.781 1 96.81 216 GLY A O 1
ATOM 1678 N N . PHE A 1 217 ? -5.418 28.375 9.805 1 97.25 217 PHE A N 1
ATOM 1679 C CA . PHE A 1 217 ? -5.992 29.047 10.969 1 97.25 217 PHE A CA 1
ATOM 1680 C C . PHE A 1 217 ? -5.984 28.125 12.18 1 97.25 217 PHE A C 1
ATOM 1682 O O . PHE A 1 217 ? -5.688 28.562 13.289 1 97.25 217 PHE A O 1
ATOM 1689 N N . MET A 1 218 ? -6.277 26.906 11.953 1 98.06 218 MET A N 1
ATOM 1690 C CA . MET A 1 218 ? -6.273 25.922 13.031 1 98.06 218 MET A CA 1
ATOM 1691 C C . MET A 1 218 ? -4.902 25.844 13.695 1 98.06 218 MET A C 1
ATOM 1693 O O . MET A 1 218 ? -4.797 25.922 14.922 1 98.06 218 MET A O 1
ATOM 1697 N N . LEU A 1 219 ? -3.898 25.797 12.898 1 98.62 219 LEU A N 1
ATOM 1698 C CA . LEU A 1 219 ? -2.584 25.516 13.469 1 98.62 219 LEU A CA 1
ATOM 1699 C C . LEU A 1 219 ? -1.932 26.797 13.977 1 98.62 219 LEU A C 1
ATOM 1701 O O . LEU A 1 219 ? -1.07 26.766 14.852 1 98.62 219 LEU A O 1
ATOM 1705 N N . VAL A 1 220 ? -2.32 27.922 13.406 1 98.69 220 VAL A N 1
ATOM 1706 C CA . VAL A 1 220 ? -1.888 29.172 14.016 1 98.69 220 VAL A CA 1
ATOM 1707 C C . VAL A 1 220 ? -2.441 29.266 15.438 1 98.69 220 VAL A C 1
ATOM 1709 O O . VAL A 1 220 ? -1.733 29.688 16.359 1 98.69 220 VAL A O 1
ATOM 1712 N N . ASN A 1 221 ? -3.723 28.922 15.633 1 98.75 221 ASN A N 1
ATOM 1713 C CA . ASN A 1 221 ? -4.309 28.938 16.969 1 98.75 221 ASN A CA 1
ATOM 1714 C C . ASN A 1 221 ? -3.602 27.953 17.906 1 98.75 221 ASN A C 1
ATOM 1716 O O . ASN A 1 221 ? -3.348 28.266 19.062 1 98.75 221 ASN A O 1
ATOM 1720 N N . ALA A 1 222 ? -3.281 26.781 17.375 1 98.81 222 ALA A N 1
ATOM 1721 C CA . ALA A 1 222 ? -2.502 25.844 18.188 1 98.81 222 ALA A CA 1
ATOM 1722 C C . ALA A 1 222 ? -1.146 26.438 18.547 1 98.81 222 ALA A C 1
ATOM 1724 O O . ALA A 1 222 ? -0.688 26.281 19.688 1 98.81 222 ALA A O 1
ATOM 1725 N N . ALA A 1 223 ? -0.528 27.109 17.609 1 98.81 223 ALA A N 1
ATOM 1726 C CA . ALA A 1 223 ? 0.786 27.703 17.844 1 98.81 223 ALA A CA 1
ATOM 1727 C C . ALA A 1 223 ? 0.708 28.812 18.891 1 98.81 223 ALA A C 1
ATOM 1729 O O . ALA A 1 223 ? 1.647 29 19.656 1 98.81 223 ALA A O 1
ATOM 1730 N N . LEU A 1 224 ? -0.391 29.547 18.922 1 98.75 224 LEU A N 1
ATOM 1731 C CA . LEU A 1 224 ? -0.579 30.547 19.969 1 98.75 224 LEU A CA 1
ATOM 1732 C C . LEU A 1 224 ? -0.51 29.922 21.344 1 98.75 224 LEU A C 1
ATOM 1734 O O . LEU A 1 224 ? -0.06 30.547 22.297 1 98.75 224 LEU A O 1
ATOM 1738 N N . GLU A 1 225 ? -0.921 28.719 21.438 1 98.5 225 GLU A N 1
ATOM 1739 C CA . GLU A 1 225 ? -0.884 28 22.703 1 98.5 225 GLU A CA 1
ATOM 1740 C C . GLU A 1 225 ? 0.505 27.438 22.969 1 98.5 225 GLU A C 1
ATOM 1742 O O . GLU A 1 225 ? 0.931 27.344 24.125 1 98.5 225 GLU A O 1
ATOM 1747 N N . LEU A 1 226 ? 1.253 27.094 21.938 1 98.62 226 LEU A N 1
ATOM 1748 C CA . LEU A 1 226 ? 2.398 26.203 22.078 1 98.62 226 LEU A CA 1
ATOM 1749 C C . LEU A 1 226 ? 3.707 26.984 21.984 1 98.62 226 LEU A C 1
ATOM 1751 O O . LEU A 1 226 ? 4.781 26.438 22.25 1 98.62 226 LEU A O 1
ATOM 1755 N N . CYS A 1 227 ? 3.68 28.297 21.625 1 98.5 227 CYS A N 1
ATOM 1756 C CA . CYS A 1 227 ? 4.914 28.984 21.297 1 98.5 227 CYS A CA 1
ATOM 1757 C C . CYS A 1 227 ? 5.02 30.312 22.062 1 98.5 227 CYS A C 1
ATOM 1759 O O . CYS A 1 227 ? 4.02 31 22.25 1 98.5 227 CYS A O 1
ATOM 1761 N N . ARG A 1 228 ? 6.242 30.688 22.422 1 98.25 228 ARG A N 1
ATOM 1762 C CA . ARG A 1 228 ? 6.484 31.938 23.109 1 98.25 228 ARG A CA 1
ATOM 1763 C C . ARG A 1 228 ? 6.645 33.094 22.125 1 98.25 228 ARG A C 1
ATOM 1765 O O . ARG A 1 228 ? 6.262 34.219 22.422 1 98.25 228 ARG A O 1
ATOM 1772 N N . HIS A 1 229 ? 7.293 32.844 21.047 1 98.12 229 HIS A N 1
ATOM 1773 C CA . HIS A 1 229 ? 7.453 33.781 19.938 1 98.12 229 HIS A CA 1
ATOM 1774 C C . HIS A 1 229 ? 7.012 33.125 18.625 1 98.12 229 HIS A C 1
ATOM 1776 O O . HIS A 1 229 ? 7.555 32.094 18.219 1 98.12 229 HIS A O 1
ATOM 1782 N N . LEU A 1 230 ? 6.047 33.781 18.062 1 98.44 230 LEU A N 1
ATOM 1783 C CA . LEU A 1 230 ? 5.402 33.188 16.906 1 98.44 230 LEU A CA 1
ATOM 1784 C C . LEU A 1 230 ? 5.449 34.094 15.695 1 98.44 230 LEU A C 1
ATOM 1786 O O . LEU A 1 230 ? 5.035 35.281 15.781 1 98.44 230 LEU A O 1
ATOM 1790 N N . THR A 1 231 ? 6.008 33.656 14.641 1 98.5 231 THR A N 1
ATOM 1791 C CA . THR A 1 231 ? 6.012 34.406 13.391 1 98.5 231 THR A CA 1
ATOM 1792 C C . THR A 1 231 ? 5.324 33.625 12.281 1 98.5 231 THR A C 1
ATOM 1794 O O . THR A 1 231 ? 5.594 32.438 12.094 1 98.5 231 THR A O 1
ATOM 1797 N N . LEU A 1 232 ? 4.43 34.312 11.586 1 98.69 232 LEU A N 1
ATOM 1798 C CA . LEU A 1 232 ? 3.746 33.75 10.422 1 98.69 232 LEU A CA 1
ATOM 1799 C C . LEU A 1 232 ? 4.406 34.219 9.125 1 98.69 232 LEU A C 1
ATOM 1801 O O . LEU A 1 232 ? 4.707 35.406 8.977 1 98.69 232 LEU A O 1
ATOM 1805 N N . TYR A 1 233 ? 4.688 33.281 8.32 1 98 233 TYR A N 1
ATOM 1806 C CA . TYR A 1 233 ? 5.195 33.562 6.98 1 98 233 TYR A CA 1
ATOM 1807 C C . TYR A 1 233 ? 4.246 33 5.922 1 98 233 TYR A C 1
ATOM 1809 O O . TYR A 1 233 ? 3.688 31.922 6.078 1 98 233 TYR A O 1
ATOM 1817 N N . GLY A 1 234 ? 4.031 33.75 4.891 1 96.94 234 GLY A N 1
ATOM 1818 C CA . GLY A 1 234 ? 3.342 33.188 3.734 1 96.94 234 GLY A CA 1
ATOM 1819 C C . GLY A 1 234 ? 1.834 33.188 3.887 1 96.94 234 GLY A C 1
ATOM 1820 O O . GLY A 1 234 ? 1.136 32.438 3.184 1 96.94 234 GLY A O 1
ATOM 1821 N N . PHE A 1 235 ? 1.31 33.875 4.82 1 96.81 235 PHE A N 1
ATOM 1822 C CA . PHE A 1 235 ? -0.134 34.031 4.965 1 96.81 235 PHE A CA 1
ATOM 1823 C C . PHE A 1 235 ? -0.611 35.312 4.293 1 96.81 235 PHE A C 1
ATOM 1825 O O . PHE A 1 235 ? -0.535 36.406 4.883 1 96.81 235 PHE A O 1
ATOM 1832 N N . TRP A 1 236 ? -1.057 35.188 3.037 1 93.62 236 TRP A N 1
ATOM 1833 C CA . TRP A 1 236 ? -1.487 36.281 2.205 1 93.62 236 TRP A CA 1
ATOM 1834 C C . TRP A 1 236 ? -2.543 35.844 1.197 1 93.62 236 TRP A C 1
ATOM 1836 O O . TRP A 1 236 ? -2.217 35.219 0.183 1 93.62 236 TRP A O 1
ATOM 1846 N N . PRO A 1 237 ? -3.824 36.188 1.449 1 90 237 PRO A N 1
ATOM 1847 C CA . PRO A 1 237 ? -4.906 35.625 0.631 1 90 237 PRO A CA 1
ATOM 1848 C C . PRO A 1 237 ? -5.227 36.469 -0.586 1 90 237 PRO A C 1
ATOM 1850 O O . PRO A 1 237 ? -6.277 36.312 -1.208 1 90 237 PRO A O 1
ATOM 1853 N N . PHE A 1 238 ? -4.348 37.406 -0.941 1 90.06 238 PHE A N 1
ATOM 1854 C CA . PHE A 1 238 ? -4.676 38.344 -2.01 1 90.06 238 PHE A CA 1
ATOM 1855 C C . PHE A 1 238 ? -3.889 38.031 -3.273 1 90.06 238 PHE A C 1
ATOM 1857 O O . PHE A 1 238 ? -2.822 37.406 -3.207 1 90.06 238 PHE A O 1
ATOM 1864 N N . ALA A 1 239 ? -4.387 38.469 -4.383 1 90.81 239 ALA A N 1
ATOM 1865 C CA . ALA A 1 239 ? -3.812 38.156 -5.688 1 90.81 239 ALA A CA 1
ATOM 1866 C C . ALA A 1 239 ? -2.666 39.094 -6.027 1 90.81 239 ALA A C 1
ATOM 1868 O O . ALA A 1 239 ? -1.934 38.875 -6.992 1 90.81 239 ALA A O 1
ATOM 1869 N N . THR A 1 240 ? -2.52 40.125 -5.332 1 92 240 THR A N 1
ATOM 1870 C CA . THR A 1 240 ? -1.438 41.094 -5.527 1 92 240 THR A CA 1
ATOM 1871 C C . THR A 1 240 ? -0.622 41.25 -4.25 1 92 240 THR A C 1
ATOM 1873 O O . THR A 1 240 ? -1.14 41.062 -3.146 1 92 240 THR A O 1
ATOM 1876 N N . ASP A 1 241 ? 0.659 41.469 -4.465 1 90.38 241 ASP A N 1
ATOM 1877 C CA . ASP A 1 241 ? 1.491 41.688 -3.287 1 90.38 241 ASP A CA 1
ATOM 1878 C C . ASP A 1 241 ? 1.214 43.062 -2.662 1 90.38 241 ASP A C 1
ATOM 1880 O O . ASP A 1 241 ? 0.241 43.719 -3.02 1 90.38 241 ASP A O 1
ATOM 1884 N N . THR A 1 242 ? 2.062 43.406 -1.695 1 86.12 242 THR A N 1
ATOM 1885 C CA . THR A 1 242 ? 1.843 44.625 -0.922 1 86.12 242 THR A CA 1
ATOM 1886 C C . THR A 1 242 ? 2.062 45.875 -1.787 1 86.12 242 THR A C 1
ATOM 1888 O O . THR A 1 242 ? 1.628 46.969 -1.432 1 86.12 242 THR A O 1
ATOM 1891 N N . GLU A 1 243 ? 2.688 45.688 -2.959 1 87 243 GLU A N 1
ATOM 1892 C CA . GLU A 1 243 ? 2.945 46.781 -3.879 1 87 243 GLU A CA 1
ATOM 1893 C C . GLU A 1 243 ? 1.952 46.781 -5.039 1 87 243 GLU A C 1
ATOM 1895 O O . GLU A 1 243 ? 2.039 47.625 -5.938 1 87 243 GLU A O 1
ATOM 1900 N N . GLY A 1 244 ? 1.183 45.875 -5.035 1 88.62 244 GLY A N 1
ATOM 1901 C CA . GLY A 1 244 ? 0.155 45.812 -6.062 1 88.62 244 GLY A CA 1
ATOM 1902 C C . GLY A 1 244 ? 0.548 44.969 -7.25 1 88.62 244 GLY A C 1
ATOM 1903 O O . GLY A 1 244 ? -0.168 44.906 -8.25 1 88.62 244 GLY A O 1
ATOM 1904 N N . ARG A 1 245 ? 1.642 44.375 -7.266 1 91.31 245 ARG A N 1
ATOM 1905 C CA . ARG A 1 245 ? 2.082 43.5 -8.352 1 91.31 245 ARG A CA 1
ATOM 1906 C C . ARG A 1 245 ? 1.423 42.125 -8.25 1 91.31 245 ARG A C 1
ATOM 1908 O O . ARG A 1 245 ? 1.227 41.594 -7.156 1 91.31 245 ARG A O 1
ATOM 1915 N N . PRO A 1 246 ? 1.159 41.594 -9.367 1 93.69 246 PRO A N 1
ATOM 1916 C CA . PRO A 1 246 ? 0.519 40.281 -9.383 1 93.69 246 PRO A CA 1
ATOM 1917 C C . PRO A 1 246 ? 1.332 39.219 -8.641 1 93.69 246 PRO A C 1
ATOM 1919 O O . PRO A 1 246 ? 2.562 39.219 -8.719 1 93.69 246 PRO A O 1
ATOM 1922 N N . LEU A 1 247 ? 0.544 38.312 -7.984 1 93.25 247 LEU A N 1
ATOM 1923 C CA . LEU A 1 247 ? 1.157 37.281 -7.172 1 93.25 247 LEU A CA 1
ATOM 1924 C C . LEU A 1 247 ? 0.516 35.906 -7.453 1 93.25 247 LEU A C 1
ATOM 1926 O O . LEU A 1 247 ? -0.701 35.812 -7.629 1 93.25 247 LEU A O 1
ATOM 1930 N N . SER A 1 248 ? 1.352 34.875 -7.551 1 94.19 248 SER A N 1
ATOM 1931 C CA . SER A 1 248 ? 0.801 33.5 -7.586 1 94.19 248 SER A CA 1
ATOM 1932 C C . SER A 1 248 ? 0.105 33.156 -6.273 1 94.19 248 SER A C 1
ATOM 1934 O O . SER A 1 248 ? 0.426 33.719 -5.227 1 94.19 248 SER A O 1
ATOM 1936 N N . HIS A 1 249 ? -0.853 32.25 -6.375 1 93.62 249 HIS A N 1
ATOM 1937 C CA . HIS A 1 249 ? -1.563 31.859 -5.16 1 93.62 249 HIS A CA 1
ATOM 1938 C C . HIS A 1 249 ? -0.624 31.203 -4.16 1 93.62 249 HIS A C 1
ATOM 1940 O O . HIS A 1 249 ? -0.593 31.578 -2.986 1 93.62 249 HIS A O 1
ATOM 1946 N N . HIS A 1 250 ? 0.094 30.219 -4.633 1 96.12 250 HIS A N 1
ATOM 1947 C CA . HIS A 1 250 ? 1.148 29.609 -3.828 1 96.12 250 HIS A CA 1
ATOM 1948 C C . HIS A 1 250 ? 2.527 30.062 -4.293 1 96.12 250 HIS A C 1
ATOM 1950 O O . HIS A 1 250 ? 2.686 30.531 -5.422 1 96.12 250 HIS A O 1
ATOM 1956 N N . TYR A 1 251 ? 3.518 29.891 -3.42 1 96.38 251 TYR A N 1
ATOM 1957 C CA . TYR A 1 251 ? 4.871 30.266 -3.809 1 96.38 251 TYR A CA 1
ATOM 1958 C C . TYR A 1 251 ? 5.441 29.297 -4.828 1 96.38 251 TYR A C 1
ATOM 1960 O O . TYR A 1 251 ? 6.453 29.578 -5.473 1 96.38 251 TYR A O 1
ATOM 1968 N N . TYR A 1 252 ? 4.754 28.172 -5.07 1 95.56 252 TYR A N 1
ATOM 1969 C CA . TYR A 1 252 ? 5.277 27.156 -5.98 1 95.56 252 TYR A CA 1
ATOM 1970 C C . TYR A 1 252 ? 4.328 26.938 -7.152 1 95.56 252 TYR A C 1
ATOM 1972 O O . TYR A 1 252 ? 4.676 26.266 -8.125 1 95.56 252 TYR A O 1
ATOM 1980 N N . ASP A 1 253 ? 3.092 27.453 -7.062 1 93 253 ASP A N 1
ATOM 1981 C CA . ASP A 1 253 ? 2.174 27.359 -8.195 1 93 253 ASP A CA 1
ATOM 1982 C C . ASP A 1 253 ? 1.045 28.391 -8.062 1 93 253 ASP A C 1
ATOM 1984 O O . ASP A 1 253 ? 0.999 29.141 -7.09 1 93 253 ASP A O 1
ATOM 1988 N N . ASN A 1 254 ? 0.182 28.422 -9.109 1 93.75 254 ASN A N 1
ATOM 1989 C CA . ASN A 1 254 ? -0.932 29.375 -9.094 1 93.75 254 ASN A CA 1
ATOM 1990 C C . ASN A 1 254 ? -2.277 28.641 -9.062 1 93.75 254 ASN A C 1
ATOM 1992 O O . ASN A 1 254 ? -3.227 29.062 -9.727 1 93.75 254 ASN A O 1
ATOM 1996 N N . GLN A 1 255 ? -2.309 27.594 -8.336 1 88.19 255 GLN A N 1
ATOM 1997 C CA . GLN A 1 255 ? -3.57 26.875 -8.18 1 88.19 255 GLN A CA 1
ATOM 1998 C C . GLN A 1 255 ? -4.434 27.5 -7.094 1 88.19 255 GLN A C 1
ATOM 2000 O O . GLN A 1 255 ? -4.059 27.516 -5.918 1 88.19 255 GLN A O 1
ATOM 2005 N N . PRO A 1 256 ? -5.527 28 -7.488 1 83.06 256 PRO A N 1
ATOM 2006 C CA . PRO A 1 256 ? -6.391 28.641 -6.488 1 83.06 256 PRO A CA 1
ATOM 2007 C C . PRO A 1 256 ? -7.102 27.625 -5.594 1 83.06 256 PRO A C 1
ATOM 2009 O O . PRO A 1 256 ? -7.215 26.453 -5.957 1 83.06 256 PRO A O 1
ATOM 2012 N N . PRO A 1 257 ? -7.434 28.125 -4.398 1 77.31 257 PRO A N 1
ATOM 2013 C CA . PRO A 1 257 ? -8.227 27.219 -3.561 1 77.31 257 PRO A CA 1
ATOM 2014 C C . PRO A 1 257 ? -9.602 26.922 -4.156 1 77.31 257 PRO A C 1
ATOM 2016 O O . PRO A 1 257 ? -10.07 27.641 -5.039 1 77.31 257 PRO A O 1
ATOM 2019 N N . LYS A 1 258 ? -10.164 25.828 -3.621 1 72.5 258 LYS A N 1
ATOM 2020 C CA . LYS A 1 258 ? -11.547 25.547 -3.998 1 72.5 258 LYS A CA 1
ATOM 2021 C C . LYS A 1 258 ? -12.484 26.625 -3.475 1 72.5 258 LYS A C 1
ATOM 2023 O O . LYS A 1 258 ? -12.43 26.984 -2.297 1 72.5 258 LYS A O 1
ATOM 2028 N N . PRO A 1 259 ? -13.258 27.125 -4.43 1 69.19 259 PRO A N 1
ATOM 2029 C CA . PRO A 1 259 ? -14.141 28.219 -4.004 1 69.19 259 PRO A CA 1
ATOM 2030 C C . PRO A 1 259 ? -15.094 27.797 -2.889 1 69.19 259 PRO A C 1
ATOM 2032 O O . PRO A 1 259 ? -15.586 26.672 -2.879 1 69.19 259 PRO A O 1
ATOM 2035 N N . GLY A 1 260 ? -15.383 28.719 -2.008 1 63.75 260 GLY A N 1
ATOM 2036 C CA . GLY A 1 260 ? -16.469 28.562 -1.057 1 63.75 260 GLY A CA 1
ATOM 2037 C C . GLY A 1 260 ? -16.078 27.797 0.194 1 63.75 260 GLY A C 1
ATOM 2038 O O . GLY A 1 260 ? -16.875 27.656 1.122 1 63.75 260 GLY A O 1
ATOM 2039 N N . VAL A 1 261 ? -14.906 27.344 0.195 1 65.75 261 VAL A N 1
ATOM 2040 C CA . VAL A 1 261 ? -14.609 26.531 1.367 1 65.75 261 VAL A CA 1
ATOM 2041 C C . VAL A 1 261 ? -14.055 27.422 2.482 1 65.75 261 VAL A C 1
ATOM 2043 O O . VAL A 1 261 ? -14.523 27.359 3.621 1 65.75 261 VAL A O 1
ATOM 2046 N N . HIS A 1 262 ? -13.133 28.172 2.184 1 68.38 262 HIS A N 1
ATOM 2047 C CA . HIS A 1 262 ? -12.477 29 3.188 1 68.38 262 HIS A CA 1
ATOM 2048 C C . HIS A 1 262 ? -12.672 30.484 2.879 1 68.38 262 HIS A C 1
ATOM 2050 O O . HIS A 1 262 ? -12.797 30.859 1.715 1 68.38 262 HIS A O 1
ATOM 2056 N N . VAL A 1 263 ? -12.969 31.188 3.961 1 74.12 263 VAL A N 1
ATOM 2057 C CA . VAL A 1 263 ? -12.953 32.656 3.795 1 74.12 263 VAL A CA 1
ATOM 2058 C C . VAL A 1 263 ? -11.609 33.188 4.258 1 74.12 263 VAL A C 1
ATOM 2060 O O . VAL A 1 263 ? -11.5 33.75 5.355 1 74.12 263 VAL A O 1
ATOM 2063 N N . MET A 1 264 ? -10.633 33.188 3.422 1 82.81 264 MET A N 1
ATOM 2064 C CA . MET A 1 264 ? -9.234 33.469 3.758 1 82.81 264 MET A CA 1
ATOM 2065 C C . MET A 1 264 ? -9.047 34.906 4.156 1 82.81 264 MET A C 1
AT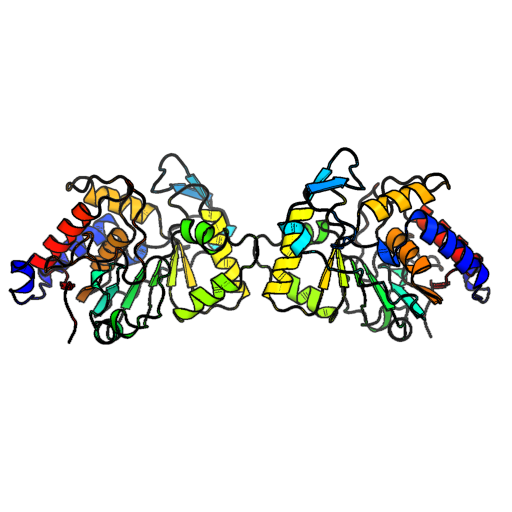OM 2067 O O . MET A 1 264 ? -8.328 35.219 5.105 1 82.81 264 MET A O 1
ATOM 2071 N N . PRO A 1 265 ? -9.867 35.781 3.559 1 83.5 265 PRO A N 1
ATOM 2072 C CA . PRO A 1 265 ? -9.68 37.188 3.961 1 83.5 265 PRO A CA 1
ATOM 2073 C C . PRO A 1 265 ? -10.117 37.438 5.398 1 83.5 265 PRO A C 1
ATOM 2075 O O . PRO A 1 265 ? -9.508 38.25 6.094 1 83.5 265 PRO A O 1
ATOM 2078 N N . ASP A 1 266 ? -11.109 36.75 5.824 1 89.5 266 ASP A N 1
ATOM 2079 C CA . ASP A 1 266 ? -11.562 36.938 7.203 1 89.5 266 ASP A CA 1
ATOM 2080 C C . ASP A 1 266 ? -10.523 36.406 8.188 1 89.5 266 ASP A C 1
ATOM 2082 O O . ASP A 1 266 ? -10.273 37.031 9.227 1 89.5 266 ASP A O 1
ATOM 2086 N N . GLU A 1 267 ? -9.984 35.281 7.93 1 93.62 267 GLU A N 1
ATOM 2087 C CA . GLU A 1 267 ? -8.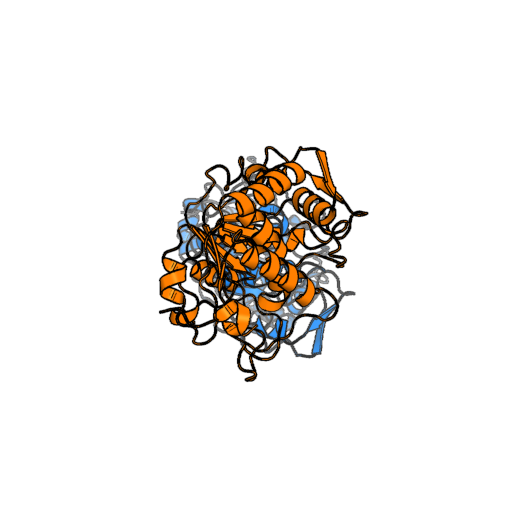938 34.719 8.773 1 93.62 267 GLU A CA 1
ATOM 2088 C C . GLU A 1 267 ? -7.699 35.625 8.789 1 93.62 267 GLU A C 1
ATOM 2090 O O . GLU A 1 267 ? -7.078 35.812 9.836 1 93.62 267 GLU A O 1
ATOM 2095 N N . PHE A 1 268 ? -7.473 36.156 7.605 1 94.44 268 PHE A N 1
ATOM 2096 C CA . PHE A 1 268 ? -6.332 37.062 7.504 1 94.44 268 PHE A CA 1
ATOM 2097 C C . PHE A 1 268 ? -6.527 38.281 8.391 1 94.44 268 PHE A C 1
ATOM 2099 O O . PHE A 1 268 ? -5.582 38.75 9.031 1 94.44 268 PHE A O 1
ATOM 2106 N N . THR A 1 269 ? -7.691 38.812 8.43 1 93.81 269 THR A N 1
ATOM 2107 C CA . THR A 1 269 ? -7.988 39.969 9.273 1 93.81 269 THR A CA 1
ATOM 2108 C C . THR A 1 269 ? -7.711 39.656 10.742 1 93.81 269 THR A C 1
ATOM 2110 O O . THR A 1 269 ? -7.262 40.531 11.492 1 93.81 269 THR A O 1
ATOM 2113 N N . ARG A 1 270 ? -7.977 38.438 11.125 1 95.38 270 ARG A N 1
ATOM 2114 C CA . ARG A 1 270 ? -7.676 38.031 12.492 1 95.38 270 ARG A CA 1
ATOM 2115 C C . ARG A 1 270 ? -6.168 38 12.727 1 95.38 270 ARG A C 1
ATOM 2117 O O . ARG A 1 270 ? -5.688 38.406 13.773 1 95.38 270 ARG A O 1
ATOM 2124 N N . TYR A 1 271 ? -5.422 37.5 11.742 1 96.62 271 TYR A N 1
ATOM 2125 C CA . TYR A 1 271 ? -3.967 37.5 11.844 1 96.62 271 TYR A CA 1
ATOM 2126 C C . TYR A 1 271 ? -3.434 38.906 12 1 96.62 271 TYR A C 1
ATOM 2128 O O . TYR A 1 271 ? -2.561 39.156 12.836 1 96.62 271 TYR A O 1
ATOM 2136 N N . LEU A 1 272 ? -3.975 39.781 11.195 1 94.88 272 LEU A N 1
ATOM 2137 C CA . LEU A 1 272 ? -3.551 41.188 11.234 1 94.88 272 LEU A CA 1
ATOM 2138 C C . LEU A 1 272 ? -3.83 41.812 12.602 1 94.88 272 LEU A C 1
ATOM 2140 O O . LEU A 1 272 ? -3 42.531 13.133 1 94.88 272 LEU A O 1
ATOM 2144 N N . GLY A 1 273 ? -4.992 41.531 13.086 1 95.25 273 GLY A N 1
ATOM 2145 C CA . GLY A 1 273 ? -5.324 42 14.422 1 95.25 273 GLY A CA 1
ATOM 2146 C C . GLY A 1 273 ? -4.359 41.531 15.484 1 95.25 273 GLY A C 1
ATOM 2147 O O . GLY A 1 273 ? -3.908 42.312 16.328 1 95.25 273 GLY A O 1
ATOM 2148 N N . MET A 1 274 ? -3.971 40.281 15.469 1 97.56 274 MET A N 1
ATOM 2149 C CA . MET A 1 274 ? -3.031 39.688 16.422 1 97.56 274 MET A CA 1
ATOM 2150 C C . MET A 1 274 ? -1.642 40.312 16.25 1 97.56 274 MET A C 1
ATOM 2152 O O . MET A 1 274 ? -0.923 40.5 17.234 1 97.56 274 MET A O 1
ATOM 2156 N N . HIS A 1 275 ? -1.315 40.531 15.016 1 97.12 275 HIS A N 1
ATOM 2157 C CA . HIS A 1 275 ? -0.048 41.188 14.727 1 97.12 275 HIS A CA 1
ATOM 2158 C C . HIS A 1 275 ? 0.002 42.594 15.336 1 97.12 275 HIS A C 1
ATOM 2160 O O . HIS A 1 275 ? 0.996 42.969 15.961 1 97.12 275 HIS A O 1
ATOM 2166 N N . LEU A 1 276 ? -1.06 43.344 15.133 1 95.69 276 LEU A N 1
ATOM 2167 C CA . LEU A 1 276 ? -1.12 44.719 15.609 1 95.69 276 LEU A CA 1
ATOM 2168 C C . LEU A 1 276 ? -1.095 44.75 17.141 1 95.69 276 LEU A C 1
ATOM 2170 O O . LEU A 1 276 ? -0.568 45.688 17.719 1 95.69 276 LEU A O 1
ATOM 2174 N N . GLN A 1 277 ? -1.581 43.719 17.734 1 96.62 277 GLN A N 1
ATOM 2175 C CA . GLN A 1 277 ? -1.591 43.625 19.188 1 96.62 277 GLN A CA 1
ATOM 2176 C C . GLN A 1 277 ? -0.245 43.156 19.719 1 96.62 277 GLN A C 1
ATOM 2178 O O . GLN A 1 277 ? 0.012 43.188 20.922 1 96.62 277 GLN A O 1
ATOM 2183 N N . GLY A 1 278 ? 0.583 42.625 18.797 1 97.5 278 GLY A N 1
ATOM 2184 C CA . GLY A 1 278 ? 1.895 42.125 19.172 1 97.5 278 GLY A CA 1
ATOM 2185 C C . GLY A 1 278 ? 1.873 40.656 19.625 1 97.5 278 GLY A C 1
ATOM 2186 O O . GLY A 1 278 ? 2.871 40.156 20.141 1 97.5 278 GLY A O 1
ATOM 2187 N N . ALA A 1 279 ? 0.726 40 19.484 1 98.19 279 ALA A N 1
ATOM 2188 C CA . ALA A 1 279 ? 0.58 38.625 19.938 1 98.19 279 ALA A CA 1
ATOM 2189 C C . ALA A 1 279 ? 1.351 37.688 19.016 1 98.19 279 ALA A C 1
ATOM 2191 O O . ALA A 1 279 ? 1.828 36.625 19.469 1 98.19 279 ALA A O 1
ATOM 2192 N N . LEU A 1 280 ? 1.429 37.969 17.812 1 98.5 280 LEU A N 1
ATOM 2193 C CA . LEU A 1 280 ? 2.232 37.25 16.828 1 98.5 280 LEU A CA 1
ATOM 2194 C C . LEU A 1 280 ? 2.713 38.219 15.734 1 98.5 280 LEU A C 1
ATOM 2196 O O . LEU A 1 280 ? 2.186 39.312 15.594 1 98.5 280 LEU A O 1
ATOM 2200 N N . ARG A 1 281 ? 3.783 37.781 15.109 1 97.44 281 ARG A N 1
ATOM 2201 C CA . ARG A 1 281 ? 4.305 38.594 14.008 1 97.44 281 ARG A CA 1
ATOM 2202 C C . ARG A 1 281 ? 3.855 38.031 12.656 1 97.44 281 ARG A C 1
ATOM 2204 O O . ARG A 1 281 ? 4.059 36.844 12.375 1 97.44 281 ARG A O 1
ATOM 2211 N N . LEU A 1 282 ? 3.176 38.844 11.93 1 96.88 282 LEU A N 1
ATOM 2212 C CA . LEU A 1 282 ? 2.844 38.531 10.547 1 96.88 282 LEU A CA 1
ATOM 2213 C C . LEU A 1 282 ? 3.869 39.156 9.594 1 96.88 282 LEU A C 1
ATOM 2215 O O . LEU A 1 282 ? 3.885 40.344 9.375 1 96.88 282 LEU A O 1
ATOM 2219 N N . HIS A 1 283 ? 4.703 38.281 9.023 1 94.38 283 HIS A N 1
ATOM 2220 C CA . HIS A 1 283 ? 5.746 38.75 8.125 1 94.38 283 HIS A CA 1
ATOM 2221 C C . HIS A 1 283 ? 5.273 38.781 6.676 1 94.38 283 HIS A C 1
ATOM 2223 O O . HIS A 1 283 ? 4.922 37.719 6.129 1 94.38 283 HIS A O 1
ATOM 2229 N N . LEU A 1 284 ? 5.328 39.844 5.938 1 90.12 284 LEU A N 1
ATOM 2230 C CA . LEU A 1 284 ? 4.746 39.969 4.605 1 90.12 284 LEU A CA 1
ATOM 2231 C C . LEU A 1 284 ? 5.781 40.469 3.607 1 90.12 284 LEU A C 1
ATOM 2233 O O . LEU A 1 284 ? 5.488 40.625 2.416 1 90.12 284 LEU A O 1
ATOM 2237 N N . GLY A 1 285 ? 6.98 40.688 3.99 1 86.31 285 GLY A N 1
ATOM 2238 C CA . GLY A 1 285 ? 7.992 41.219 3.094 1 86.31 285 GLY A CA 1
ATOM 2239 C C . GLY A 1 285 ? 9.227 40.344 3.002 1 86.31 285 GLY A C 1
ATOM 2240 O O . GLY A 1 285 ? 9.172 39.156 3.258 1 86.31 285 GLY A O 1
ATOM 2241 N N . ARG A 1 286 ? 10.234 40.906 2.488 1 91.69 286 ARG A N 1
ATOM 2242 C CA . ARG A 1 286 ? 11.516 40.219 2.355 1 91.69 286 ARG A CA 1
ATOM 2243 C C . ARG A 1 286 ? 12.195 40.062 3.711 1 91.69 286 ARG A C 1
ATOM 2245 O O . ARG A 1 286 ? 11.984 40.875 4.613 1 91.69 286 ARG A O 1
ATOM 2252 N N . CYS A 1 287 ? 12.898 38.969 3.76 1 91.69 287 CYS A N 1
ATOM 2253 C CA . CYS A 1 287 ? 13.719 38.75 4.945 1 91.69 287 CYS A CA 1
ATOM 2254 C C . CYS A 1 287 ? 15.172 39.125 4.68 1 91.69 287 CYS A C 1
ATOM 2256 O O . CYS A 1 287 ? 15.641 39.062 3.541 1 91.69 287 CYS A O 1
ATOM 2258 N N . TRP A 1 288 ? 15.875 39.75 5.68 1 80.06 288 TRP A N 1
ATOM 2259 C CA . TRP A 1 288 ? 17.25 40.188 5.512 1 80.06 288 TRP A CA 1
ATOM 2260 C C . TRP A 1 288 ? 18.188 39.406 6.418 1 80.06 288 TRP A C 1
ATOM 2262 O O . TRP A 1 288 ? 17.797 38.969 7.492 1 80.06 288 TRP A O 1
ATOM 2272 N N . MET B 1 1 ? -0.541 -48.906 -5.055 1 45.66 1 MET B N 1
ATOM 2273 C CA . MET B 1 1 ? 0.534 -48 -4.719 1 45.66 1 MET B CA 1
ATOM 2274 C C . MET B 1 1 ? 1.867 -48.719 -4.598 1 45.66 1 MET B C 1
ATOM 2276 O O . MET B 1 1 ? 2.883 -48.25 -5.125 1 45.66 1 MET B O 1
ATOM 2280 N N . LYS B 1 2 ? 1.926 -49.906 -3.891 1 53.88 2 LYS B N 1
ATOM 2281 C CA . LYS B 1 2 ? 3.131 -50.719 -3.781 1 53.88 2 LYS B CA 1
ATOM 2282 C C . LYS B 1 2 ? 3.676 -51.094 -5.16 1 53.88 2 LYS B C 1
ATOM 2284 O O . LYS B 1 2 ? 4.891 -51.062 -5.375 1 53.88 2 LYS B O 1
ATOM 2289 N N . LEU B 1 3 ? 2.824 -51.25 -5.977 1 46.84 3 LEU B N 1
ATOM 2290 C CA . LEU B 1 3 ? 3.25 -51.688 -7.305 1 46.84 3 LEU B CA 1
ATOM 2291 C C . LEU B 1 3 ? 3.912 -50.531 -8.062 1 46.84 3 LEU B C 1
ATOM 2293 O O . LEU B 1 3 ? 4.918 -50.75 -8.75 1 46.84 3 LEU B O 1
ATOM 2297 N N . VAL B 1 4 ? 3.418 -49.344 -7.98 1 55.62 4 VAL B N 1
ATOM 2298 C CA . VAL B 1 4 ? 3.967 -48.188 -8.727 1 55.62 4 VAL B CA 1
ATOM 2299 C C . VAL B 1 4 ? 5.375 -47.875 -8.227 1 55.62 4 VAL B C 1
ATOM 2301 O O . VAL B 1 4 ? 6.254 -47.531 -9.016 1 55.62 4 VAL B O 1
ATOM 2304 N N . GLN B 1 5 ? 5.652 -48.25 -6.957 1 57.25 5 GLN B N 1
ATOM 2305 C CA . GLN B 1 5 ? 6.965 -47.969 -6.395 1 57.25 5 GLN B CA 1
ATOM 2306 C C . GLN B 1 5 ? 7.973 -49.062 -6.742 1 57.25 5 GLN B C 1
ATOM 2308 O O . GLN B 1 5 ? 9.18 -48.781 -6.793 1 57.25 5 GLN B O 1
ATOM 2313 N N . SER B 1 6 ? 7.461 -50.25 -7.027 1 57.16 6 SER B N 1
ATOM 2314 C CA . SER B 1 6 ? 8.391 -51.344 -7.172 1 57.16 6 SER B CA 1
ATOM 2315 C C . SER B 1 6 ? 8.938 -51.438 -8.594 1 57.16 6 SER B C 1
ATOM 2317 O O . SER B 1 6 ? 10.023 -52 -8.812 1 57.16 6 SER B O 1
ATOM 2319 N N . CYS B 1 7 ? 8.227 -50.844 -9.578 1 67.25 7 CYS B N 1
ATOM 2320 C CA . CYS B 1 7 ? 8.703 -50.938 -10.953 1 67.25 7 CYS B CA 1
ATOM 2321 C C . CYS B 1 7 ? 9.523 -49.719 -11.352 1 67.25 7 CYS B C 1
ATOM 2323 O O . CYS B 1 7 ? 9.164 -48.594 -11.023 1 67.25 7 CYS B O 1
ATOM 2325 N N . PRO B 1 8 ? 10.742 -50.031 -11.875 1 84 8 PRO B N 1
ATOM 2326 C CA . PRO B 1 8 ? 11.539 -48.906 -12.367 1 84 8 PRO B CA 1
ATOM 2327 C C . PRO B 1 8 ? 10.773 -48.031 -13.359 1 84 8 PRO B C 1
ATOM 2329 O O . PRO B 1 8 ? 10.039 -48.531 -14.203 1 84 8 PRO B O 1
ATOM 2332 N N . TRP B 1 9 ? 10.766 -46.812 -13.133 1 90.81 9 TRP B N 1
ATOM 2333 C CA . TRP B 1 9 ? 10.094 -45.844 -14.016 1 90.81 9 TRP B CA 1
ATOM 2334 C C . TRP B 1 9 ? 10.953 -45.531 -15.242 1 90.81 9 TRP B C 1
ATOM 2336 O O . TRP B 1 9 ? 12.172 -45.375 -15.133 1 90.81 9 TRP B O 1
ATOM 2346 N N . ALA B 1 10 ? 10.328 -45.562 -16.406 1 93.69 10 ALA B N 1
ATOM 2347 C CA . ALA B 1 10 ? 11.031 -45.25 -17.641 1 93.69 10 ALA B CA 1
ATOM 2348 C C . ALA B 1 10 ? 10.328 -44.094 -18.391 1 93.69 10 ALA B C 1
ATOM 2350 O O . ALA B 1 10 ? 9.102 -44.125 -18.547 1 93.69 10 ALA B O 1
ATOM 2351 N N . HIS B 1 11 ? 11.164 -43.219 -18.75 1 96.12 11 HIS B N 1
ATOM 2352 C CA . HIS B 1 11 ? 10.648 -42.094 -19.531 1 96.12 11 HIS B CA 1
ATOM 2353 C C . HIS B 1 11 ? 10.203 -42.531 -20.922 1 96.12 11 HIS B C 1
ATOM 2355 O O . HIS B 1 11 ? 10.922 -43.281 -21.609 1 96.12 11 HIS B O 1
ATOM 2361 N N . ASN B 1 12 ? 8.992 -42.125 -21.281 1 97.69 12 ASN B N 1
ATOM 2362 C CA . ASN B 1 12 ? 8.438 -42.375 -22.609 1 97.69 12 ASN B CA 1
ATOM 2363 C C . ASN B 1 12 ? 8.164 -41.062 -23.344 1 97.69 12 ASN B C 1
ATOM 2365 O O . ASN B 1 12 ? 7.078 -40.5 -23.219 1 97.69 12 ASN B O 1
ATOM 2369 N N . ALA B 1 13 ? 9.109 -40.656 -24.156 1 97.31 13 ALA B N 1
ATOM 2370 C CA . ALA B 1 13 ? 9.023 -39.375 -24.859 1 97.31 13 ALA B CA 1
ATOM 2371 C C . ALA B 1 13 ? 7.801 -39.344 -25.781 1 97.31 13 ALA B C 1
ATOM 2373 O O . ALA B 1 13 ? 7.191 -38.281 -25.953 1 97.31 13 ALA B O 1
ATOM 2374 N N . SER B 1 14 ? 7.48 -40.5 -26.312 1 97.94 14 SER B N 1
ATOM 2375 C CA . SER B 1 14 ? 6.328 -40.562 -27.203 1 97.94 14 SER B CA 1
ATOM 2376 C C . SER B 1 14 ? 5.027 -40.312 -26.453 1 97.94 14 SER B C 1
ATOM 2378 O O . SER B 1 14 ? 4.141 -39.625 -26.938 1 97.94 14 SER B O 1
ATOM 2380 N N . ALA B 1 15 ? 4.941 -40.906 -25.297 1 97.94 15 ALA B N 1
ATOM 2381 C CA . ALA B 1 15 ? 3.756 -40.688 -24.484 1 97.94 15 ALA B CA 1
ATOM 2382 C C . ALA B 1 15 ? 3.619 -39.219 -24.094 1 97.94 15 ALA B C 1
ATOM 2384 O O . ALA B 1 15 ? 2.535 -38.625 -24.188 1 97.94 15 ALA B O 1
ATOM 2385 N N . LEU B 1 16 ? 4.691 -38.625 -23.656 1 98.19 16 LEU B N 1
ATOM 2386 C CA . LEU B 1 16 ? 4.676 -37.219 -23.328 1 98.19 16 LEU B CA 1
ATOM 2387 C C . LEU B 1 16 ? 4.32 -36.375 -24.547 1 98.19 16 LEU B C 1
ATOM 2389 O O . LEU B 1 16 ? 3.555 -35.406 -24.453 1 98.19 16 LEU B O 1
ATOM 2393 N N . GLY B 1 17 ? 4.914 -36.75 -25.656 1 98 17 GLY B N 1
ATOM 2394 C CA . GLY B 1 17 ? 4.652 -36.031 -26.891 1 98 17 GLY B CA 1
ATOM 2395 C C . GLY B 1 17 ? 3.182 -36 -27.266 1 98 17 GLY B C 1
ATOM 2396 O O . GLY B 1 17 ? 2.695 -35 -27.797 1 98 17 GLY B O 1
ATOM 2397 N N . GLN B 1 18 ? 2.486 -37.062 -27.031 1 98 18 GLN B N 1
ATOM 2398 C CA . GLN B 1 18 ? 1.058 -37.125 -27.312 1 98 18 GLN B CA 1
ATOM 2399 C C . GLN B 1 18 ? 0.283 -36.125 -26.469 1 98 18 GLN B C 1
ATOM 2401 O O . GLN B 1 18 ? -0.576 -35.406 -26.984 1 98 18 GLN B O 1
ATOM 2406 N N . TYR B 1 19 ? 0.568 -36.094 -25.203 1 98 19 TYR B N 1
ATOM 2407 C CA . TYR B 1 19 ? -0.065 -35.094 -24.328 1 98 19 TYR B CA 1
ATOM 2408 C C . TYR B 1 19 ? 0.278 -33.688 -24.781 1 98 19 TYR B C 1
ATOM 2410 O O . TYR B 1 19 ? -0.6 -32.812 -24.859 1 98 19 TYR B O 1
ATOM 2418 N N . ARG B 1 20 ? 1.515 -33.5 -25.094 1 98.12 20 ARG B N 1
ATOM 2419 C CA . ARG B 1 20 ? 2.002 -32.188 -25.484 1 98.12 20 ARG B CA 1
ATOM 2420 C C . ARG B 1 20 ? 1.268 -31.672 -26.719 1 98.12 20 ARG B C 1
ATOM 2422 O O . ARG B 1 20 ? 0.832 -30.516 -26.766 1 98.12 20 ARG B O 1
ATOM 2429 N N . GLU B 1 21 ? 1.189 -32.5 -27.656 1 97.75 21 GLU B N 1
ATOM 2430 C CA . GLU B 1 21 ? 0.534 -32.125 -28.906 1 97.75 21 GLU B CA 1
ATOM 2431 C C . GLU B 1 21 ? -0.932 -31.781 -28.672 1 97.75 21 GLU B C 1
ATOM 2433 O O . GLU B 1 21 ? -1.424 -30.781 -29.188 1 97.75 21 GLU B O 1
ATOM 2438 N N . GLN B 1 22 ? -1.593 -32.562 -27.922 1 98.12 22 GLN B N 1
ATOM 2439 C CA . GLN B 1 22 ? -3.008 -32.344 -27.656 1 98.12 22 GLN B CA 1
ATOM 2440 C C . GLN B 1 22 ? -3.217 -31.062 -26.859 1 98.12 22 GLN B C 1
ATOM 2442 O O . GLN B 1 22 ? -4.102 -30.266 -27.172 1 98.12 22 GLN B O 1
ATOM 2447 N N . LEU B 1 23 ? -2.418 -30.859 -25.891 1 98.5 23 LEU B N 1
ATOM 2448 C CA . LEU B 1 23 ? -2.543 -29.688 -25.031 1 98.5 23 LEU B CA 1
ATOM 2449 C C . LEU B 1 23 ? -2.123 -28.422 -25.781 1 98.5 23 LEU B C 1
ATOM 2451 O O . LEU B 1 23 ? -2.701 -27.344 -25.562 1 98.5 23 LEU B O 1
ATOM 2455 N N . ARG B 1 24 ? -1.087 -28.547 -26.578 1 96.94 24 ARG B N 1
ATOM 2456 C CA . ARG B 1 24 ? -0.69 -27.422 -27.406 1 96.94 24 ARG B CA 1
ATOM 2457 C C . ARG B 1 24 ? -1.819 -27 -28.344 1 96.94 24 ARG B C 1
ATOM 2459 O O . ARG B 1 24 ? -2.027 -25.812 -28.578 1 96.94 24 ARG B O 1
ATOM 2466 N N . GLY B 1 25 ? -2.461 -27.969 -28.875 1 96.88 25 GLY B N 1
ATOM 2467 C CA . GLY B 1 25 ? -3.58 -27.688 -29.766 1 96.88 25 GLY B CA 1
ATOM 2468 C C . GLY B 1 25 ? -4.762 -27.062 -29.047 1 96.88 25 GLY B C 1
ATOM 2469 O O . GLY B 1 25 ? -5.379 -26.125 -29.578 1 96.88 25 GLY B O 1
ATOM 2470 N N . CYS B 1 26 ? -5.004 -27.469 -27.938 1 96.94 26 CYS B N 1
ATOM 2471 C CA . CYS B 1 26 ? -6.184 -27.016 -27.203 1 96.94 26 CYS B CA 1
ATOM 2472 C C . CYS B 1 26 ? -5.914 -25.703 -26.484 1 96.94 26 CYS B C 1
ATOM 2474 O O . CYS B 1 26 ? -6.797 -24.844 -26.406 1 96.94 26 CYS B O 1
ATOM 2476 N N . CYS B 1 27 ? -4.723 -25.531 -25.906 1 97.69 27 CYS B N 1
ATOM 2477 C CA . CYS B 1 27 ? -4.527 -24.484 -24.906 1 97.69 27 CYS B CA 1
ATOM 2478 C C . CYS B 1 27 ? -3.287 -23.656 -25.219 1 97.69 27 CYS B C 1
ATOM 2480 O O . CYS B 1 27 ? -3.357 -22.438 -25.297 1 97.69 27 CYS B O 1
ATOM 2482 N N . ASN B 1 28 ? -2.189 -24.312 -25.469 1 97.56 28 ASN B N 1
ATOM 2483 C CA . ASN B 1 28 ? -0.946 -23.656 -25.844 1 97.56 28 ASN B CA 1
ATOM 2484 C C . ASN B 1 28 ? -0.373 -22.844 -24.672 1 97.56 28 ASN B C 1
ATOM 2486 O O . ASN B 1 28 ? -0.354 -21.609 -24.719 1 97.56 28 ASN B O 1
ATOM 2490 N N . ALA B 1 29 ? 0.274 -23.5 -23.797 1 98.5 29 ALA B N 1
ATOM 2491 C CA . ALA B 1 29 ? 0.815 -22.875 -22.594 1 98.5 29 ALA B CA 1
ATOM 2492 C C . ALA B 1 29 ? 1.91 -21.875 -22.938 1 98.5 29 ALA B C 1
ATOM 2494 O O . ALA B 1 29 ? 1.992 -20.797 -22.328 1 98.5 29 ALA B O 1
ATOM 2495 N N . SER B 1 30 ? 2.752 -22.141 -23.891 1 97.69 30 SER B N 1
ATOM 2496 C CA . SER B 1 30 ? 3.869 -21.281 -24.266 1 97.69 30 SER B CA 1
ATOM 2497 C C . SER B 1 30 ? 3.391 -19.875 -24.656 1 97.69 30 SER B C 1
ATOM 2499 O O . SER B 1 30 ? 4.02 -18.891 -24.297 1 97.69 30 SER B O 1
ATOM 2501 N N . ALA B 1 31 ? 2.244 -19.812 -25.281 1 96.81 31 ALA B N 1
ATOM 2502 C CA . ALA B 1 31 ? 1.762 -18.516 -25.781 1 96.81 31 ALA B CA 1
ATOM 2503 C C . ALA B 1 31 ? 0.651 -17.969 -24.891 1 96.81 31 ALA B C 1
ATOM 2505 O O . ALA B 1 31 ? 0.51 -16.75 -24.734 1 96.81 31 ALA B O 1
ATOM 2506 N N . ASP B 1 32 ? -0.071 -18.906 -24.203 1 97.81 32 ASP B N 1
ATOM 2507 C CA . ASP B 1 32 ? -1.371 -18.438 -23.734 1 97.81 32 ASP B CA 1
ATOM 2508 C C . ASP B 1 32 ? -1.564 -18.75 -22.25 1 97.81 32 ASP B C 1
ATOM 2510 O O . ASP B 1 32 ? -2.656 -18.562 -21.719 1 97.81 32 ASP B O 1
ATOM 2514 N N . LEU B 1 33 ? -0.54 -19.219 -21.594 1 98.69 33 LEU B N 1
ATOM 2515 C CA . LEU B 1 33 ? -0.699 -19.5 -20.172 1 98.69 33 LEU B CA 1
ATOM 2516 C C . LEU B 1 33 ? -0.951 -18.234 -19.391 1 98.69 33 LEU B C 1
ATOM 2518 O O . LEU B 1 33 ? -1.696 -18.234 -18.406 1 98.69 33 LEU B O 1
ATOM 2522 N N . VAL B 1 34 ? -0.314 -17.141 -19.844 1 98.75 34 VAL B N 1
ATOM 2523 C CA . VAL B 1 34 ? -0.437 -15.883 -19.125 1 98.75 34 VAL B CA 1
ATOM 2524 C C . VAL B 1 34 ? -0.987 -14.805 -20.062 1 98.75 34 VAL B C 1
ATOM 2526 O O . VAL B 1 34 ? -0.85 -14.906 -21.281 1 98.75 34 VAL B O 1
ATOM 2529 N N . LEU B 1 35 ? -1.658 -13.852 -19.469 1 98.81 35 LEU B N 1
ATOM 2530 C CA . LEU B 1 35 ? -2.074 -12.688 -20.25 1 98.81 35 LEU B CA 1
ATOM 2531 C C . LEU B 1 35 ? -0.866 -11.859 -20.672 1 98.81 35 LEU B C 1
ATOM 2533 O O . LEU B 1 35 ? 0.05 -11.633 -19.891 1 98.81 35 LEU B O 1
ATOM 2537 N N . THR B 1 36 ? -0.787 -11.508 -21.906 1 98.56 36 THR B N 1
ATOM 2538 C CA . THR B 1 36 ? 0.225 -10.641 -22.484 1 98.56 36 THR B CA 1
ATOM 2539 C C . THR B 1 36 ? -0.427 -9.523 -23.297 1 98.56 36 THR B C 1
ATOM 2541 O O . THR B 1 36 ? -1.637 -9.547 -23.547 1 98.56 36 THR B O 1
ATOM 2544 N N . GLN B 1 37 ? 0.339 -8.547 -23.656 1 97.75 37 GLN B N 1
ATOM 2545 C CA . GLN B 1 37 ? -0.192 -7.496 -24.516 1 97.75 37 GLN B CA 1
ATOM 2546 C C . GLN B 1 37 ? -0.587 -8.047 -25.875 1 97.75 37 GLN B C 1
ATOM 2548 O O . GLN B 1 37 ? -1.454 -7.484 -26.547 1 97.75 37 GLN B O 1
ATOM 2553 N N . ASN B 1 38 ? -0.006 -9.148 -26.234 1 95.06 38 ASN B N 1
ATOM 2554 C CA . ASN B 1 38 ? -0.286 -9.766 -27.531 1 95.06 38 ASN B CA 1
ATOM 2555 C C . ASN B 1 38 ? -1.625 -10.5 -27.516 1 95.06 38 ASN B C 1
ATOM 2557 O O . ASN B 1 38 ? -2.334 -10.516 -28.531 1 95.06 38 ASN B O 1
ATOM 2561 N N . ASN B 1 39 ? -1.977 -11.047 -26.406 1 96.94 39 ASN B N 1
ATOM 2562 C CA . ASN B 1 39 ? -3.18 -11.875 -26.422 1 96.94 39 ASN B CA 1
ATOM 2563 C C . ASN B 1 39 ? -4.328 -11.195 -25.672 1 96.94 39 ASN B C 1
ATOM 2565 O O . ASN B 1 39 ? -5.34 -11.828 -25.375 1 96.94 39 ASN B O 1
ATOM 2569 N N . THR B 1 40 ? -4.141 -9.969 -25.281 1 98.06 40 THR B N 1
ATOM 2570 C CA . THR B 1 40 ? -5.16 -9.164 -24.625 1 98.06 40 THR B CA 1
ATOM 2571 C C . THR B 1 40 ? -5.398 -7.863 -25.375 1 98.06 40 THR B C 1
ATOM 2573 O O . THR B 1 40 ? -4.555 -6.961 -25.344 1 98.06 40 THR B O 1
ATOM 2576 N N . LEU B 1 41 ? -6.551 -7.719 -25.953 1 96.88 41 LEU B N 1
ATOM 2577 C CA . LEU B 1 41 ? -6.824 -6.582 -26.828 1 96.88 41 LEU B CA 1
ATOM 2578 C C . LEU B 1 41 ? -7.504 -5.453 -26.062 1 96.88 41 LEU B C 1
ATOM 2580 O O . LEU B 1 41 ? -8.461 -5.688 -25.328 1 96.88 41 LEU B O 1
ATOM 2584 N N . LEU B 1 42 ? -6.984 -4.238 -26.312 1 97.56 42 LEU B N 1
ATOM 2585 C CA . LEU B 1 42 ? -7.605 -3.061 -25.719 1 97.56 42 LEU B CA 1
ATOM 2586 C C . LEU B 1 42 ? -9.07 -2.961 -26.125 1 97.56 42 LEU B C 1
ATOM 2588 O O . LEU B 1 42 ? -9.422 -3.16 -27.297 1 97.56 42 LEU B O 1
ATOM 2592 N N . GLY B 1 43 ? -9.961 -2.682 -25.141 1 97.88 43 GLY B N 1
ATOM 2593 C CA . GLY B 1 43 ? -11.383 -2.51 -25.391 1 97.88 43 GLY B CA 1
ATOM 2594 C C . GLY B 1 43 ? -12.156 -3.816 -25.391 1 97.88 43 GLY B C 1
ATOM 2595 O O . GLY B 1 43 ? -13.391 -3.816 -25.391 1 97.88 43 GLY B O 1
ATOM 2596 N N . SER B 1 44 ? -11.406 -4.953 -25.344 1 98.12 44 SER B N 1
ATOM 2597 C CA . SER B 1 44 ? -12.062 -6.25 -25.25 1 98.12 44 SER B CA 1
ATOM 2598 C C . SER B 1 44 ? -12.492 -6.551 -23.812 1 98.12 44 SER B C 1
ATOM 2600 O O . SER B 1 44 ? -12.492 -5.66 -22.953 1 98.12 44 SER B O 1
ATOM 2602 N N . GLN B 1 45 ? -12.977 -7.734 -23.625 1 98.31 45 GLN B N 1
ATOM 2603 C CA . GLN B 1 45 ? -13.359 -8.203 -22.297 1 98.31 45 GLN B CA 1
ATOM 2604 C C . GLN B 1 45 ? -12.734 -9.562 -21.984 1 98.31 45 GLN B C 1
ATOM 2606 O O . GLN B 1 45 ? -12.633 -10.422 -22.875 1 98.31 45 GLN B O 1
ATOM 2611 N N . ILE B 1 46 ? -12.305 -9.68 -20.812 1 98.5 46 ILE B N 1
ATOM 2612 C CA . ILE B 1 46 ? -11.82 -10.961 -20.312 1 98.5 46 ILE B CA 1
ATOM 2613 C C . ILE B 1 46 ? -12.961 -11.711 -19.625 1 98.5 46 ILE B C 1
ATOM 2615 O O . ILE B 1 46 ? -13.594 -11.188 -18.719 1 98.5 46 ILE B O 1
ATOM 2619 N N . VAL B 1 47 ? -13.25 -12.914 -20.078 1 98.31 47 VAL B N 1
ATOM 2620 C CA . VAL B 1 47 ? -14.242 -13.766 -19.438 1 98.31 47 VAL B CA 1
ATOM 2621 C C . VAL B 1 47 ? -13.602 -14.516 -18.266 1 98.31 47 VAL B C 1
ATOM 2623 O O . VAL B 1 47 ? -12.57 -15.18 -18.453 1 98.31 47 VAL B O 1
ATOM 2626 N N . TYR B 1 48 ? -14.172 -14.383 -17.078 1 97.88 48 TYR B N 1
ATOM 2627 C CA . TYR B 1 48 ? -13.664 -15.117 -15.922 1 97.88 48 TYR B CA 1
ATOM 2628 C C . TYR B 1 48 ? -13.82 -16.625 -16.109 1 97.88 48 TYR B C 1
ATOM 2630 O O . TYR B 1 48 ? -14.914 -17.094 -16.422 1 97.88 48 TYR B O 1
ATOM 2638 N N . ASP B 1 49 ? -12.75 -17.391 -15.844 1 96.81 49 ASP B N 1
ATOM 2639 C CA . ASP B 1 49 ? -12.805 -18.797 -16.172 1 96.81 49 ASP B CA 1
ATOM 2640 C C . ASP B 1 49 ? -13.703 -19.562 -15.195 1 96.81 49 ASP B C 1
ATOM 2642 O O . ASP B 1 49 ? -14.391 -20.516 -15.586 1 96.81 49 ASP B O 1
ATOM 2646 N N . ALA B 1 50 ? -13.711 -19.109 -13.938 1 95.06 50 ALA B N 1
ATOM 2647 C CA . ALA B 1 50 ? -14.5 -19.812 -12.93 1 95.06 50 ALA B CA 1
ATOM 2648 C C . ALA B 1 50 ? -15.914 -19.25 -12.836 1 95.06 50 ALA B C 1
ATOM 2650 O O . ALA B 1 50 ? -16.797 -19.844 -12.211 1 95.06 50 ALA B O 1
ATOM 2651 N N . GLN B 1 51 ? -16.141 -18.062 -13.391 1 96.25 51 GLN B N 1
ATOM 2652 C CA . GLN B 1 51 ? -17.453 -17.406 -13.461 1 96.25 51 GLN B CA 1
ATOM 2653 C C . GLN B 1 51 ? -17.719 -16.859 -14.867 1 96.25 51 GLN B C 1
ATOM 2655 O O . GLN B 1 51 ? -17.75 -15.648 -15.07 1 96.25 51 GLN B O 1
ATOM 2660 N N . PRO B 1 52 ? -18.094 -17.766 -15.789 1 95.25 52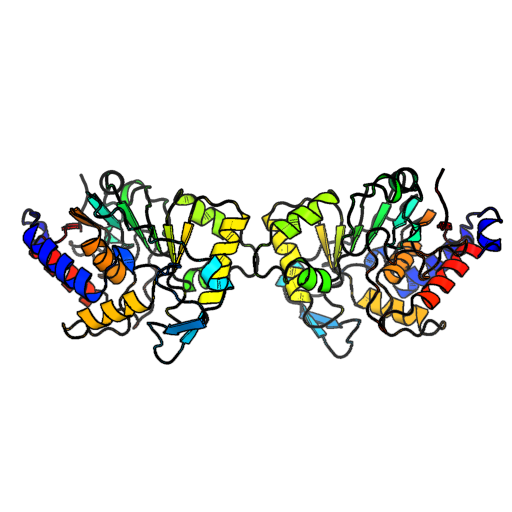 PRO B N 1
ATOM 2661 C CA . PRO B 1 52 ? -18.094 -17.406 -17.203 1 95.25 52 PRO B CA 1
ATOM 2662 C C . PRO B 1 52 ? -19.156 -16.359 -17.547 1 95.25 52 PRO B C 1
ATOM 2664 O O . PRO B 1 52 ? -19.125 -15.773 -18.641 1 95.25 52 PRO B O 1
ATOM 2667 N N . ALA B 1 53 ? -20.109 -16.062 -16.719 1 97.19 53 ALA B N 1
ATOM 2668 C CA . ALA B 1 53 ? -21.125 -15.039 -16.953 1 97.19 53 ALA B CA 1
ATOM 2669 C C . ALA B 1 53 ? -20.562 -13.641 -16.656 1 97.19 53 ALA B C 1
ATOM 2671 O O . ALA B 1 53 ? -21.188 -12.641 -17.016 1 97.19 53 ALA B O 1
ATOM 2672 N N . LYS B 1 54 ? -19.484 -13.648 -16.047 1 98 54 LYS B N 1
ATOM 2673 C CA . LYS B 1 54 ? -18.891 -12.383 -15.625 1 98 54 LYS B CA 1
ATOM 2674 C C . LYS B 1 54 ? -17.688 -12.023 -16.5 1 98 54 LYS B C 1
ATOM 2676 O O . LYS B 1 54 ? -16.953 -12.906 -16.938 1 98 54 LYS B O 1
ATOM 2681 N N . LYS B 1 55 ? -17.531 -10.742 -16.719 1 98.31 55 LYS B N 1
ATOM 2682 C CA . LYS B 1 55 ? -16.469 -10.266 -17.609 1 98.31 55 LYS B CA 1
ATOM 2683 C C . LYS B 1 55 ? -15.727 -9.086 -17 1 98.31 55 LYS B C 1
ATOM 2685 O O . LYS B 1 55 ? -16.281 -8.352 -16.172 1 98.31 55 LYS B O 1
ATOM 2690 N N . TYR B 1 56 ? -14.539 -8.914 -17.375 1 98.31 56 TYR B N 1
ATOM 2691 C CA . TYR B 1 56 ? -13.68 -7.801 -16.984 1 98.31 56 TYR B CA 1
ATOM 2692 C C . TYR B 1 56 ? -13.297 -6.957 -18.203 1 98.31 56 TYR B C 1
ATOM 2694 O O . TYR B 1 56 ? -12.688 -7.457 -19.141 1 98.31 56 TYR B O 1
ATOM 2702 N N . PRO B 1 57 ? -13.656 -5.672 -18.188 1 98.19 57 PRO B N 1
ATOM 2703 C CA . PRO B 1 57 ? -13.281 -4.82 -19.328 1 98.19 57 PRO B CA 1
ATOM 2704 C C . PRO B 1 57 ? -11.781 -4.539 -19.391 1 98.19 57 PRO B C 1
ATOM 2706 O O . PRO B 1 57 ? -11.172 -4.184 -18.375 1 98.19 57 PRO B O 1
ATOM 2709 N N . VAL B 1 58 ? -11.18 -4.691 -20.594 1 98.5 58 VAL B N 1
ATOM 2710 C CA . VAL B 1 58 ? -9.75 -4.441 -20.781 1 98.5 58 VAL B CA 1
ATOM 2711 C C . VAL B 1 58 ? -9.523 -2.965 -21.094 1 98.5 58 VAL B C 1
ATOM 2713 O O . VAL B 1 58 ? -9.891 -2.49 -22.172 1 98.5 58 VAL B O 1
ATOM 2716 N N . LYS B 1 59 ? -8.953 -2.303 -20.172 1 97.69 59 LYS B N 1
ATOM 2717 C CA . LYS B 1 59 ? -8.57 -0.901 -20.328 1 97.69 59 LYS B CA 1
ATOM 2718 C C . LYS B 1 59 ? -7.055 -0.745 -20.391 1 97.69 59 LYS B C 1
ATOM 2720 O O . LYS B 1 59 ? -6.316 -1.724 -20.25 1 97.69 59 LYS B O 1
ATOM 2725 N N . GLU B 1 60 ? -6.602 0.414 -20.625 1 97.62 60 GLU B N 1
ATOM 2726 C CA . GLU B 1 60 ? -5.18 0.699 -20.797 1 97.62 60 GLU B CA 1
ATOM 2727 C C . GLU B 1 60 ? -4.391 0.317 -19.547 1 97.62 60 GLU B C 1
ATOM 2729 O O . GLU B 1 60 ? -3.266 -0.172 -19.641 1 97.62 60 GLU B O 1
ATOM 2734 N N . GLU B 1 61 ? -4.973 0.482 -18.406 1 95.75 61 GLU B N 1
ATOM 2735 C CA . GLU B 1 61 ? -4.305 0.211 -17.141 1 95.75 61 GLU B CA 1
ATOM 2736 C C . GLU B 1 61 ? -3.889 -1.254 -17.031 1 95.75 61 GLU B C 1
ATOM 2738 O O . GLU B 1 61 ? -2.787 -1.562 -16.578 1 95.75 61 GLU B O 1
ATOM 2743 N N . LEU B 1 62 ? -4.781 -2.148 -17.422 1 98.06 62 LEU B N 1
ATOM 2744 C CA . LEU B 1 62 ? -4.449 -3.568 -17.375 1 98.06 62 LEU B CA 1
ATOM 2745 C C . LEU B 1 62 ? -3.316 -3.889 -18.344 1 98.06 62 LEU B C 1
ATOM 2747 O O . LEU B 1 62 ? -2.383 -4.617 -18 1 98.06 62 LEU B O 1
ATOM 2751 N N . LEU B 1 63 ? -3.391 -3.367 -19.547 1 98.06 63 LEU B N 1
ATOM 2752 C CA . LEU B 1 63 ? -2.395 -3.658 -20.578 1 98.06 63 LEU B CA 1
ATOM 2753 C C . LEU B 1 63 ? -1.004 -3.236 -20.109 1 98.06 63 LEU B C 1
ATOM 2755 O O . LEU B 1 63 ? -0.013 -3.898 -20.438 1 98.06 63 LEU B O 1
ATOM 2759 N N . GLU B 1 64 ? -0.967 -2.182 -19.359 1 96.88 64 GLU B N 1
ATOM 2760 C CA . GLU B 1 64 ? 0.309 -1.683 -18.859 1 96.88 64 GLU B CA 1
ATOM 2761 C C . GLU B 1 64 ? 0.937 -2.664 -17.875 1 96.88 64 GLU B C 1
ATOM 2763 O O . GLU B 1 64 ? 2.154 -2.668 -17.688 1 96.88 64 GLU B O 1
ATOM 2768 N N . MET B 1 65 ? 0.143 -3.48 -17.234 1 98.19 65 MET B N 1
ATOM 2769 C CA . MET B 1 65 ? 0.626 -4.426 -16.234 1 98.19 65 MET B CA 1
ATOM 2770 C C . MET B 1 65 ? 1.091 -5.723 -16.891 1 98.19 65 MET B C 1
ATOM 2772 O O . MET B 1 65 ? 1.769 -6.535 -16.25 1 98.19 65 MET B O 1
ATOM 2776 N N . LEU B 1 66 ? 0.735 -5.941 -18.109 1 98.69 66 LEU B N 1
ATOM 2777 C CA . LEU B 1 66 ? 0.981 -7.219 -18.766 1 98.69 66 LEU B CA 1
ATOM 2778 C C . LEU B 1 66 ? 2.338 -7.219 -19.469 1 98.69 66 LEU B C 1
ATOM 2780 O O . LEU B 1 66 ? 2.76 -6.199 -20.016 1 98.69 66 LEU B O 1
ATOM 2784 N N . PRO B 1 67 ? 3.043 -8.375 -19.469 1 98.25 67 PRO B N 1
ATOM 2785 C CA . PRO B 1 67 ? 4.254 -8.461 -20.281 1 98.25 67 PRO B CA 1
ATOM 2786 C C . PRO B 1 67 ? 3.961 -8.359 -21.781 1 98.25 67 PRO B C 1
ATOM 2788 O O . PRO B 1 67 ? 2.852 -8.68 -22.219 1 98.25 67 PRO B O 1
ATOM 2791 N N . GLN B 1 68 ? 4.91 -7.934 -22.516 1 96 68 GLN B N 1
ATOM 2792 C CA . GLN B 1 68 ? 4.742 -7.828 -23.953 1 96 68 GLN B CA 1
ATOM 2793 C C . GLN B 1 68 ? 4.586 -9.203 -24.594 1 96 68 GLN B C 1
ATOM 2795 O O . GLN B 1 68 ? 3.734 -9.398 -25.469 1 96 68 GLN B O 1
ATOM 2800 N N . VAL B 1 69 ? 5.477 -10.055 -24.109 1 94.81 69 VAL B N 1
ATOM 2801 C CA . VAL B 1 69 ? 5.457 -11.414 -24.641 1 94.81 69 VAL B CA 1
ATOM 2802 C C . VAL B 1 69 ? 5.418 -12.422 -23.484 1 94.81 69 VAL B C 1
ATOM 2804 O O . VAL B 1 69 ? 5.734 -12.086 -22.344 1 94.81 69 VAL B O 1
ATOM 2807 N N . SER B 1 70 ? 4.988 -13.656 -23.891 1 97.56 70 SER B N 1
ATOM 2808 C CA . SER B 1 70 ? 4.945 -14.719 -22.891 1 97.56 70 SER B CA 1
ATOM 2809 C C . SER B 1 70 ? 6.332 -15.016 -22.328 1 97.56 70 SER B C 1
ATOM 2811 O O . SER B 1 70 ? 7.305 -15.102 -23.078 1 97.56 70 SER B O 1
ATOM 2813 N N . PRO B 1 71 ? 6.426 -15.141 -21.047 1 97.69 71 PRO B N 1
ATOM 2814 C CA . PRO B 1 71 ? 7.723 -15.5 -20.469 1 97.69 71 PRO B CA 1
ATOM 2815 C C . PRO B 1 71 ? 8.102 -16.953 -20.75 1 97.69 71 PRO B C 1
ATOM 2817 O O . PRO B 1 71 ? 9.203 -17.375 -20.391 1 97.69 71 PRO B O 1
ATOM 2820 N N . PHE B 1 72 ? 7.25 -17.703 -21.391 1 97.94 72 PHE B N 1
ATOM 2821 C CA . PHE B 1 72 ? 7.492 -19.125 -21.594 1 97.94 72 PHE B CA 1
ATOM 2822 C C . PHE B 1 72 ? 7.82 -19.406 -23.062 1 97.94 72 PHE B C 1
ATOM 2824 O O . PHE B 1 72 ? 7.762 -20.547 -23.5 1 97.94 72 PHE B O 1
ATOM 2831 N N . GLN B 1 73 ? 8.172 -18.406 -23.812 1 91.12 73 GLN B N 1
ATOM 2832 C CA . GLN B 1 73 ? 8.43 -18.562 -25.234 1 91.12 73 GLN B CA 1
ATOM 2833 C C . GLN B 1 73 ? 9.688 -19.375 -25.484 1 91.12 73 GLN B C 1
ATOM 2835 O O . GLN B 1 73 ? 9.836 -20 -26.547 1 91.12 73 GLN B O 1
ATOM 2840 N N . GLY B 1 74 ? 10.586 -19.453 -24.516 1 87.75 74 GLY B N 1
ATOM 2841 C CA . GLY B 1 74 ? 11.836 -20.188 -24.672 1 87.75 74 GLY B CA 1
ATOM 2842 C C . GLY B 1 74 ? 11.695 -21.672 -24.375 1 87.75 74 GLY B C 1
ATOM 2843 O O . GLY B 1 74 ? 12.664 -22.422 -24.516 1 87.75 74 GLY B O 1
ATOM 2844 N N . ALA B 1 75 ? 10.617 -22.203 -24.125 1 90.19 75 ALA B N 1
ATOM 2845 C CA . ALA B 1 75 ? 10.375 -23.609 -23.891 1 90.19 75 ALA B CA 1
ATOM 2846 C C . ALA B 1 75 ? 10.547 -24.422 -25.172 1 90.19 75 ALA B C 1
ATOM 2848 O O . ALA B 1 75 ? 10.453 -23.891 -26.266 1 90.19 75 ALA B O 1
ATOM 2849 N N . PRO B 1 76 ? 10.906 -25.734 -25 1 95.94 76 PRO B N 1
ATOM 2850 C CA . PRO B 1 76 ? 10.75 -26.484 -23.75 1 95.94 76 PRO B CA 1
ATOM 2851 C C . PRO B 1 76 ? 12 -26.438 -22.875 1 95.94 76 PRO B C 1
ATOM 2853 O O . PRO B 1 76 ? 13.117 -26.312 -23.375 1 95.94 76 PRO B O 1
ATOM 2856 N N . TYR B 1 77 ? 11.789 -26.531 -21.625 1 97.94 77 TYR B N 1
ATOM 2857 C CA . TYR B 1 77 ? 12.836 -26.703 -20.625 1 97.94 77 TYR B CA 1
ATOM 2858 C C . TYR B 1 77 ? 13.273 -28.172 -20.547 1 97.94 77 TYR B C 1
ATOM 2860 O O . TYR B 1 77 ? 12.453 -29.078 -20.688 1 97.94 77 TYR B O 1
ATOM 2868 N N . GLU B 1 78 ? 14.523 -28.344 -20.297 1 97.62 78 GLU B N 1
ATOM 2869 C CA . GLU B 1 78 ? 15.047 -29.703 -20.359 1 97.62 78 GLU B CA 1
ATOM 2870 C C . GLU B 1 78 ? 14.531 -30.547 -19.203 1 97.62 78 GLU B C 1
ATOM 2872 O O . GLU B 1 78 ? 14 -31.641 -19.406 1 97.62 78 GLU B O 1
ATOM 2877 N N . CYS B 1 79 ? 14.695 -30.109 -18 1 98 79 CYS B N 1
ATOM 2878 C CA . CYS B 1 79 ? 14.258 -30.828 -16.812 1 98 79 CYS B CA 1
ATOM 2879 C C . CYS B 1 79 ? 13.438 -29.922 -15.898 1 98 79 CYS B C 1
ATOM 2881 O O . CYS B 1 79 ? 13.906 -28.859 -15.492 1 98 79 CYS B O 1
ATOM 2883 N N . CYS B 1 80 ? 12.25 -30.422 -15.625 1 98.75 80 CYS B N 1
ATOM 2884 C CA . CYS B 1 80 ? 11.352 -29.625 -14.797 1 98.75 80 CYS B CA 1
ATOM 2885 C C . CYS B 1 80 ? 10.953 -30.406 -13.539 1 98.75 80 CYS B C 1
ATOM 2887 O O . CYS B 1 80 ? 10.836 -31.625 -13.57 1 98.75 80 CYS B O 1
ATOM 2889 N N . ALA B 1 81 ? 10.828 -29.656 -12.477 1 98.94 81 ALA B N 1
ATOM 2890 C CA . ALA B 1 81 ? 10.234 -30.156 -11.234 1 98.94 81 ALA B CA 1
ATOM 2891 C C . ALA B 1 81 ? 8.984 -29.359 -10.867 1 98.94 81 ALA B C 1
ATOM 2893 O O . ALA B 1 81 ? 9.023 -28.125 -10.797 1 98.94 81 ALA B O 1
ATOM 2894 N N . VAL B 1 82 ? 7.867 -30.047 -10.75 1 98.94 82 VAL B N 1
ATOM 2895 C CA . VAL B 1 82 ? 6.664 -29.453 -10.164 1 98.94 82 VAL B CA 1
ATOM 2896 C C . VAL B 1 82 ? 6.508 -29.922 -8.727 1 98.94 82 VAL B C 1
ATOM 2898 O O . VAL B 1 82 ? 6.352 -31.125 -8.469 1 98.94 82 VAL B O 1
ATOM 2901 N N . VAL B 1 83 ? 6.57 -28.969 -7.812 1 98.81 83 VAL B N 1
ATOM 2902 C CA . VAL B 1 83 ? 6.656 -29.297 -6.395 1 98.81 83 VAL B CA 1
ATOM 2903 C C . VAL B 1 83 ? 5.355 -28.922 -5.695 1 98.81 83 VAL B C 1
ATOM 2905 O O . VAL B 1 83 ? 5.137 -27.766 -5.355 1 98.81 83 VAL B O 1
ATOM 2908 N N . GLY B 1 84 ? 4.508 -29.953 -5.438 1 97.88 84 GLY B N 1
ATOM 2909 C CA . GLY B 1 84 ? 3.291 -29.75 -4.672 1 97.88 84 GLY B CA 1
ATOM 2910 C C . GLY B 1 84 ? 3.547 -29.562 -3.188 1 97.88 84 GLY B C 1
ATOM 2911 O O . GLY B 1 84 ? 4.699 -29.516 -2.75 1 97.88 84 GLY B O 1
ATOM 2912 N N . ASN B 1 85 ? 2.484 -29.469 -2.455 1 96.62 85 ASN B N 1
ATOM 2913 C CA . ASN B 1 85 ? 2.6 -29.141 -1.036 1 96.62 85 ASN B CA 1
ATOM 2914 C C . ASN B 1 85 ? 2.359 -30.375 -0.162 1 96.62 85 ASN B C 1
ATOM 2916 O O . ASN B 1 85 ? 2.355 -30.266 1.066 1 96.62 85 ASN B O 1
ATOM 2920 N N . GLY B 1 86 ? 2.217 -31.438 -0.697 1 95.88 86 GLY B N 1
ATOM 2921 C CA . GLY B 1 86 ? 1.773 -32.625 0.032 1 95.88 86 GLY B CA 1
ATOM 2922 C C . GLY B 1 86 ? 2.719 -33 1.148 1 95.88 86 GLY B C 1
ATOM 2923 O O . GLY B 1 86 ? 3.936 -32.844 1.023 1 95.88 86 GLY B O 1
ATOM 2924 N N . GLY B 1 87 ? 2.102 -33.562 2.145 1 96.06 87 GLY B N 1
ATOM 2925 C CA . GLY B 1 87 ? 2.863 -34 3.305 1 96.06 87 GLY B CA 1
ATOM 2926 C C . GLY B 1 87 ? 3.855 -35.125 2.988 1 96.06 87 GLY B C 1
ATOM 2927 O O . GLY B 1 87 ? 4.812 -35.344 3.736 1 96.06 87 GLY B O 1
ATOM 2928 N N . ILE B 1 88 ? 3.691 -35.75 1.885 1 95.38 88 ILE B N 1
ATOM 2929 C CA . ILE B 1 88 ? 4.535 -36.844 1.483 1 95.38 88 ILE B CA 1
ATOM 2930 C C . ILE B 1 88 ? 5.965 -36.375 1.254 1 95.38 88 ILE B C 1
ATOM 2932 O O . ILE B 1 88 ? 6.898 -37.188 1.178 1 95.38 88 ILE B O 1
ATOM 2936 N N . LEU B 1 89 ? 6.168 -35.031 1.165 1 96.81 89 LEU B N 1
ATOM 2937 C CA . LEU B 1 89 ? 7.488 -34.469 0.944 1 96.81 89 LEU B CA 1
ATOM 2938 C C . LEU B 1 89 ? 8.273 -34.375 2.25 1 96.81 89 LEU B C 1
ATOM 2940 O O . LEU B 1 89 ? 9.492 -34.188 2.238 1 96.81 89 LEU B O 1
ATOM 2944 N N . HIS B 1 90 ? 7.512 -34.406 3.328 1 94.44 90 HIS B N 1
ATOM 2945 C CA . HIS B 1 90 ? 8.188 -34.25 4.609 1 94.44 90 HIS B CA 1
ATOM 2946 C C . HIS B 1 90 ? 9.195 -35.375 4.836 1 94.44 90 HIS B C 1
ATOM 2948 O O . HIS B 1 90 ? 8.844 -36.562 4.777 1 94.44 90 HIS B O 1
ATOM 2954 N N . ASN B 1 91 ? 10.484 -35.031 5.082 1 93.81 91 ASN B N 1
ATOM 2955 C CA . ASN B 1 91 ? 11.594 -35.969 5.301 1 93.81 91 ASN B CA 1
ATOM 2956 C C . ASN B 1 91 ? 11.891 -36.781 4.055 1 93.81 91 ASN B C 1
ATOM 2958 O O . ASN B 1 91 ? 12.422 -37.906 4.152 1 93.81 91 ASN B O 1
ATOM 2962 N N . SER B 1 92 ? 11.531 -36.344 2.943 1 95.31 92 SER B N 1
ATOM 2963 C CA . SER B 1 92 ? 11.75 -37.094 1.702 1 95.31 92 SER B CA 1
ATOM 2964 C C . SER B 1 92 ? 13.195 -36.969 1.233 1 95.31 92 SER B C 1
ATOM 2966 O O . SER B 1 92 ? 13.688 -37.812 0.497 1 95.31 92 SER B O 1
ATOM 2968 N N . GLY B 1 93 ? 13.867 -35.844 1.632 1 97.94 93 GLY B N 1
ATOM 2969 C CA . GLY B 1 93 ? 15.234 -35.594 1.199 1 97.94 93 GLY B CA 1
ATOM 2970 C C . GLY B 1 93 ? 15.344 -35.25 -0.276 1 97.94 93 GLY B C 1
ATOM 2971 O O . GLY B 1 93 ? 16.406 -35.406 -0.876 1 97.94 93 GLY B O 1
ATOM 2972 N N . CYS B 1 94 ? 14.297 -34.781 -0.886 1 98.25 94 CYS B N 1
ATOM 2973 C CA . CYS B 1 94 ? 14.273 -34.594 -2.332 1 98.25 94 CYS B CA 1
ATOM 2974 C C . CYS B 1 94 ? 14.82 -33.219 -2.717 1 98.25 94 CYS B C 1
ATOM 2976 O O . CYS B 1 94 ? 14.945 -32.906 -3.902 1 98.25 94 CYS B O 1
ATOM 2978 N N . GLY B 1 95 ? 15.188 -32.406 -1.762 1 98.5 95 GLY B N 1
ATOM 2979 C CA . GLY B 1 95 ? 15.633 -31.047 -1.986 1 98.5 95 GLY B CA 1
ATOM 2980 C C . GLY B 1 95 ? 16.719 -30.938 -3.037 1 98.5 95 GLY B C 1
ATOM 2981 O O . GLY B 1 95 ? 16.562 -30.25 -4.043 1 98.5 95 GLY B O 1
ATOM 2982 N N . PRO B 1 96 ? 17.812 -31.641 -2.869 1 98.25 96 PRO B N 1
ATOM 2983 C CA . PRO B 1 96 ? 18.906 -31.562 -3.84 1 98.25 96 PRO B CA 1
ATOM 2984 C C . PRO B 1 96 ? 18.484 -31.984 -5.246 1 98.25 96 PRO B C 1
ATOM 2986 O O . PRO B 1 96 ? 18.891 -31.359 -6.23 1 98.25 96 PRO B O 1
ATOM 2989 N N . GLU B 1 97 ? 17.703 -33 -5.355 1 97.94 97 GLU B N 1
ATOM 2990 C CA . GLU B 1 97 ? 17.219 -33.469 -6.66 1 97.94 97 GLU B CA 1
ATOM 2991 C C . GLU B 1 97 ? 16.344 -32.375 -7.32 1 97.94 97 GLU B C 1
ATOM 2993 O O . GLU B 1 97 ? 16.484 -32.125 -8.516 1 97.94 97 GLU B O 1
ATOM 2998 N N . ILE B 1 98 ? 15.461 -31.797 -6.594 1 98.69 98 ILE B N 1
ATOM 2999 C CA . ILE B 1 98 ? 14.594 -30.734 -7.086 1 98.69 98 ILE B CA 1
ATOM 3000 C C . ILE B 1 98 ? 15.438 -29.562 -7.57 1 98.69 98 ILE B C 1
ATOM 3002 O O . ILE B 1 98 ? 15.195 -29.016 -8.656 1 98.69 98 ILE B O 1
ATOM 3006 N N . ASP B 1 99 ? 16.469 -29.203 -6.828 1 98.38 99 ASP B N 1
ATOM 3007 C CA . ASP B 1 99 ? 17.297 -28.031 -7.141 1 98.38 99 ASP B CA 1
ATOM 3008 C C . ASP B 1 99 ? 18.141 -28.266 -8.391 1 98.38 99 ASP B C 1
ATOM 3010 O O . ASP B 1 99 ? 18.703 -27.328 -8.953 1 98.38 99 ASP B O 1
ATOM 3014 N N . ARG B 1 100 ? 18.188 -29.484 -8.852 1 98.06 100 ARG B N 1
ATOM 3015 C CA . ARG B 1 100 ? 18.922 -29.781 -10.078 1 98.06 100 ARG B CA 1
ATOM 3016 C C . ARG B 1 100 ? 18.062 -29.5 -11.312 1 98.06 100 ARG B C 1
ATOM 3018 O O . ARG B 1 100 ? 18.594 -29.391 -12.422 1 98.06 100 ARG B O 1
ATOM 3025 N N . ALA B 1 101 ? 16.812 -29.438 -11.148 1 98.44 101 ALA B N 1
ATOM 3026 C CA . ALA B 1 101 ? 15.922 -29.141 -12.273 1 98.44 101 ALA B CA 1
ATOM 3027 C C . ALA B 1 101 ? 16.203 -27.766 -12.859 1 98.44 101 ALA B C 1
ATOM 3029 O O . ALA B 1 101 ? 16.594 -26.844 -12.133 1 98.44 101 ALA B O 1
ATOM 3030 N N . GLN B 1 102 ? 16.062 -27.688 -14.148 1 98.44 102 GLN B N 1
ATOM 3031 C CA . GLN B 1 102 ? 16.203 -26.406 -14.836 1 98.44 102 GLN B CA 1
ATOM 3032 C C . GLN B 1 102 ? 15.062 -25.453 -14.477 1 98.44 102 GLN B C 1
ATOM 3034 O O . GLN B 1 102 ? 15.266 -24.25 -14.359 1 98.44 102 GLN B O 1
ATOM 3039 N N . PHE B 1 103 ? 13.906 -25.953 -14.352 1 98.5 103 PHE B N 1
ATOM 3040 C CA . PHE B 1 103 ? 12.68 -25.188 -14.18 1 98.5 103 PHE B CA 1
ATOM 3041 C C . PHE B 1 103 ? 11.844 -25.766 -13.039 1 98.5 103 PHE B C 1
ATOM 3043 O O . PHE B 1 103 ? 11.422 -26.922 -13.094 1 98.5 103 PHE B O 1
ATOM 3050 N N . VAL B 1 104 ? 11.578 -24.922 -11.984 1 98.94 104 VAL B N 1
ATOM 3051 C CA . VAL B 1 104 ? 10.906 -25.422 -10.789 1 98.94 104 VAL B CA 1
ATOM 3052 C C . VAL B 1 104 ? 9.625 -24.625 -10.547 1 98.94 104 VAL B C 1
ATOM 3054 O O . VAL B 1 104 ? 9.672 -23.391 -10.445 1 98.94 104 VAL B O 1
ATOM 3057 N N . ILE B 1 105 ? 8.484 -25.312 -10.406 1 98.88 105 ILE B N 1
ATOM 3058 C CA . ILE B 1 105 ? 7.188 -24.703 -10.156 1 98.88 105 ILE B CA 1
ATOM 3059 C C . ILE B 1 105 ? 6.727 -25.031 -8.734 1 98.88 105 ILE B C 1
ATOM 3061 O O . ILE B 1 105 ? 6.797 -26.188 -8.312 1 98.88 105 ILE B O 1
ATOM 3065 N N . ARG B 1 106 ? 6.297 -24.047 -8.031 1 98.81 106 ARG B N 1
ATOM 3066 C CA . ARG B 1 106 ? 5.77 -24.219 -6.68 1 98.81 106 ARG B CA 1
ATOM 3067 C C . ARG B 1 106 ? 4.414 -23.531 -6.531 1 98.81 106 ARG B C 1
ATOM 3069 O O . ARG B 1 106 ? 4.035 -22.703 -7.367 1 98.81 106 ARG B O 1
ATOM 3076 N N . PHE B 1 107 ? 3.715 -23.859 -5.363 1 97.94 107 PHE B N 1
ATOM 3077 C CA . PHE B 1 107 ? 2.318 -23.438 -5.324 1 97.94 107 PHE B CA 1
ATOM 3078 C C . PHE B 1 107 ? 2.012 -22.688 -4.031 1 97.94 107 PHE B C 1
ATOM 3080 O O . PHE B 1 107 ? 2.348 -23.172 -2.941 1 97.94 107 PHE B O 1
ATOM 3087 N N . ASN B 1 108 ? 1.368 -21.547 -4.18 1 96.69 108 ASN B N 1
ATOM 3088 C CA . ASN B 1 108 ? 0.669 -20.812 -3.127 1 96.69 108 ASN B CA 1
ATOM 3089 C C . ASN B 1 108 ? 1.633 -20.312 -2.055 1 96.69 108 ASN B C 1
ATOM 3091 O O . ASN B 1 108 ? 1.353 -20.422 -0.861 1 96.69 108 ASN B O 1
ATOM 3095 N N . LEU B 1 109 ? 2.703 -19.875 -2.482 1 98 109 LEU B N 1
ATOM 3096 C CA . LEU B 1 109 ? 3.682 -19.266 -1.588 1 98 109 LEU B CA 1
ATOM 3097 C C . LEU B 1 109 ? 4.031 -20.219 -0.444 1 98 109 LEU B C 1
ATOM 3099 O O . LEU B 1 109 ? 3.934 -19.844 0.728 1 98 109 LEU B O 1
ATOM 3103 N N . PRO B 1 110 ? 4.562 -21.312 -0.775 1 97.81 110 PRO B N 1
ATOM 3104 C CA . PRO B 1 110 ? 4.871 -22.266 0.306 1 97.81 110 PRO B CA 1
ATOM 3105 C C . PRO B 1 110 ? 6.059 -21.812 1.157 1 97.81 110 PRO B C 1
ATOM 3107 O O . PRO B 1 110 ? 6.938 -21.094 0.669 1 97.81 110 PRO B O 1
ATOM 3110 N N . PRO B 1 111 ? 6.059 -22.25 2.48 1 96.88 111 PRO B N 1
ATOM 3111 C CA . PRO B 1 111 ? 7.281 -22.016 3.258 1 96.88 111 PRO B CA 1
ATOM 3112 C C . PRO B 1 111 ? 8.492 -22.734 2.666 1 96.88 111 PRO B C 1
ATOM 3114 O O . PRO B 1 111 ? 8.375 -23.844 2.158 1 96.88 111 PRO B O 1
ATOM 3117 N N . MET B 1 112 ? 9.617 -22.078 2.779 1 97.5 112 MET B N 1
ATOM 3118 C CA . MET B 1 112 ? 10.812 -22.609 2.137 1 97.5 112 MET B CA 1
ATOM 3119 C C . MET B 1 112 ? 11.836 -23.047 3.178 1 97.5 112 MET B C 1
ATOM 3121 O O . MET B 1 112 ? 13 -23.281 2.848 1 97.5 112 MET B O 1
ATOM 3125 N N . ASP B 1 113 ? 11.367 -23.328 4.445 1 96.12 113 ASP B N 1
ATOM 3126 C CA . ASP B 1 113 ? 12.234 -23.734 5.547 1 96.12 113 ASP B CA 1
ATOM 3127 C C . ASP B 1 113 ? 12.438 -25.25 5.555 1 96.12 113 ASP B C 1
ATOM 3129 O O . ASP B 1 113 ? 12.789 -25.828 6.582 1 96.12 113 ASP B O 1
ATOM 3133 N N . PHE B 1 114 ? 12.266 -25.891 4.531 1 97.88 114 PHE B N 1
ATOM 3134 C CA . PHE B 1 114 ? 12.383 -27.344 4.402 1 97.88 114 PHE B CA 1
ATOM 3135 C C . PHE B 1 114 ? 13.289 -27.703 3.234 1 97.88 114 PHE B C 1
ATOM 3137 O O . PHE B 1 114 ? 12.953 -28.594 2.439 1 97.88 114 PHE B O 1
ATOM 3144 N N . ALA B 1 115 ? 14.398 -27.016 3.143 1 98 115 ALA B N 1
ATOM 3145 C CA . ALA B 1 115 ? 15.273 -27.094 1.974 1 98 115 ALA B CA 1
ATOM 3146 C C . ALA B 1 115 ? 15.703 -28.531 1.692 1 98 115 ALA B C 1
ATOM 3148 O O . ALA B 1 115 ? 15.828 -28.922 0.534 1 98 115 ALA B O 1
ATOM 3149 N N . ASP B 1 116 ? 15.945 -29.328 2.691 1 98.19 116 ASP B N 1
ATOM 3150 C CA . ASP B 1 116 ? 16.375 -30.703 2.494 1 98.19 116 ASP B CA 1
ATOM 3151 C C . ASP B 1 116 ? 15.32 -31.516 1.739 1 98.19 116 ASP B C 1
ATOM 3153 O O . ASP B 1 116 ? 15.656 -32.438 0.982 1 98.19 116 ASP B O 1
ATOM 3157 N N . ASP B 1 117 ? 14.055 -31.172 1.933 1 98.31 117 ASP B N 1
ATOM 3158 C CA . ASP B 1 117 ? 12.953 -31.938 1.373 1 98.31 117 ASP B CA 1
ATOM 3159 C C . ASP B 1 117 ? 12.445 -31.312 0.077 1 98.31 117 ASP B C 1
ATOM 3161 O O . ASP B 1 117 ? 12.062 -32.031 -0.854 1 98.31 117 ASP B O 1
ATOM 3165 N N . VAL B 1 118 ? 12.516 -29.984 0.004 1 98.56 118 VAL B N 1
ATOM 3166 C CA . VAL B 1 118 ? 11.766 -29.391 -1.097 1 98.56 118 VAL B CA 1
ATOM 3167 C C . VAL B 1 118 ? 12.703 -28.516 -1.938 1 98.56 118 VAL B C 1
ATOM 3169 O O . VAL B 1 118 ? 12.289 -27.969 -2.963 1 98.56 118 VAL B O 1
ATOM 3172 N N . GLY B 1 119 ? 13.922 -28.359 -1.593 1 98.44 119 GLY B N 1
ATOM 3173 C CA . GLY B 1 119 ? 14.867 -27.531 -2.324 1 98.44 119 GLY B CA 1
ATOM 3174 C C . GLY B 1 119 ? 14.695 -26.047 -2.061 1 98.44 119 GLY B C 1
ATOM 3175 O O . GLY B 1 119 ? 13.984 -25.656 -1.134 1 98.44 119 GLY B O 1
ATOM 3176 N N . THR B 1 120 ? 15.398 -25.188 -2.906 1 98.12 120 THR B N 1
ATOM 3177 C CA . THR B 1 120 ? 15.414 -23.75 -2.666 1 98.12 120 THR B CA 1
ATOM 3178 C C . THR B 1 120 ? 15.102 -22.984 -3.949 1 98.12 120 THR B C 1
ATOM 3180 O O . THR B 1 120 ? 14.805 -21.797 -3.908 1 98.12 120 THR B O 1
ATOM 3183 N N . LYS B 1 121 ? 15.195 -23.672 -4.98 1 98.44 121 LYS B N 1
ATOM 3184 C CA . LYS B 1 121 ? 15.023 -23.016 -6.281 1 98.44 121 LYS B CA 1
ATOM 3185 C C . LYS B 1 121 ? 13.547 -22.844 -6.621 1 98.44 121 LYS B C 1
ATOM 3187 O O . LYS B 1 121 ? 12.742 -23.734 -6.363 1 98.44 121 LYS B O 1
ATOM 3192 N N . SER B 1 122 ? 13.219 -21.703 -7.129 1 98.75 122 SER B N 1
ATOM 3193 C CA . SER B 1 122 ? 11.867 -21.453 -7.621 1 98.75 122 SER B CA 1
ATOM 3194 C C . SER B 1 122 ? 11.898 -20.672 -8.938 1 98.75 122 SER B C 1
ATOM 3196 O O . SER B 1 122 ? 12.484 -19.594 -9.008 1 98.75 122 SER B O 1
ATOM 3198 N N . SER B 1 123 ? 11.391 -21.219 -9.961 1 98.62 123 SER B N 1
ATOM 3199 C CA . SER B 1 123 ? 11.234 -20.516 -11.219 1 98.62 123 SER B CA 1
ATOM 3200 C C . SER B 1 123 ? 9.867 -19.828 -11.305 1 98.62 123 SER B C 1
ATOM 3202 O O . SER B 1 123 ? 9.766 -18.688 -11.742 1 98.62 123 SER B O 1
ATOM 3204 N N . VAL B 1 124 ? 8.859 -20.562 -10.961 1 98.88 124 VAL B N 1
ATOM 3205 C CA . VAL B 1 124 ? 7.484 -20.078 -10.914 1 98.88 124 VAL B CA 1
ATOM 3206 C C . VAL B 1 124 ? 6.875 -20.391 -9.547 1 98.88 124 VAL B C 1
ATOM 3208 O O . VAL B 1 124 ? 7.035 -21.5 -9.023 1 98.88 124 VAL B O 1
ATOM 3211 N N . VAL B 1 125 ? 6.289 -19.438 -8.977 1 98.88 125 VAL B N 1
ATOM 3212 C CA . VAL B 1 125 ? 5.504 -19.625 -7.758 1 98.88 125 VAL B CA 1
ATOM 3213 C C . VAL B 1 125 ? 4.09 -19.094 -7.965 1 98.88 125 VAL B C 1
ATOM 3215 O O . VAL B 1 125 ? 3.906 -17.938 -8.367 1 98.88 125 VAL B O 1
ATOM 3218 N N . THR B 1 126 ? 3.121 -19.953 -7.727 1 98.75 126 THR B N 1
ATOM 3219 C CA . THR B 1 126 ? 1.751 -19.469 -7.852 1 98.75 126 THR B CA 1
ATOM 3220 C C . THR B 1 126 ? 1.291 -18.797 -6.559 1 98.75 126 THR B C 1
ATOM 3222 O O . THR B 1 126 ? 1.839 -19.062 -5.488 1 98.75 126 THR B O 1
ATOM 3225 N N . MET B 1 127 ? 0.353 -17.984 -6.715 1 98.06 127 MET B N 1
ATOM 3226 C CA . MET B 1 127 ? -0.299 -17.359 -5.57 1 98.06 127 MET B CA 1
ATOM 3227 C C . MET B 1 127 ? -1.783 -17.141 -5.84 1 98.06 127 MET B C 1
ATOM 3229 O O . MET B 1 127 ? -2.152 -16.266 -6.629 1 98.06 127 MET B O 1
ATOM 3233 N N . ASN B 1 128 ? -2.572 -17.922 -5.184 1 95.75 128 ASN B N 1
ATOM 3234 C CA . ASN B 1 128 ? -4.004 -17.641 -5.215 1 95.75 128 ASN B CA 1
ATOM 3235 C C . ASN B 1 128 ? -4.336 -16.344 -4.484 1 95.75 128 ASN B C 1
ATOM 3237 O O . ASN B 1 128 ? -3.859 -16.125 -3.371 1 95.75 128 ASN B O 1
ATOM 3241 N N . PRO B 1 129 ? -5.25 -15.523 -5.039 1 96.94 129 PRO B N 1
ATOM 3242 C CA . PRO B 1 129 ? -5.559 -14.234 -4.41 1 96.94 129 PRO B CA 1
ATOM 3243 C C . PRO B 1 129 ? -6.125 -14.391 -3.002 1 96.94 129 PRO B C 1
ATOM 3245 O O . PRO B 1 129 ? -5.949 -13.5 -2.164 1 96.94 129 PRO B O 1
ATOM 3248 N N . SER B 1 130 ? -6.781 -15.508 -2.74 1 93.88 130 SER B N 1
ATOM 3249 C CA . SER B 1 130 ? -7.324 -15.734 -1.405 1 93.88 130 SER B CA 1
ATOM 3250 C C . SER B 1 130 ? -6.223 -15.734 -0.352 1 93.88 130 SER B C 1
ATOM 3252 O O . SER B 1 130 ? -6.465 -15.398 0.81 1 93.88 130 SER B O 1
ATOM 3254 N N . ILE B 1 131 ? -5.043 -16.109 -0.745 1 95.31 131 ILE B N 1
ATOM 3255 C CA . ILE B 1 131 ? -3.904 -16.125 0.166 1 95.31 131 ILE B CA 1
ATOM 3256 C C . ILE B 1 131 ? -3.557 -14.703 0.587 1 95.31 131 ILE B C 1
ATOM 3258 O O . ILE B 1 131 ? -3.176 -14.461 1.735 1 95.31 131 ILE B O 1
ATOM 3262 N N . LEU B 1 132 ? -3.693 -13.719 -0.313 1 97.12 132 LEU B N 1
ATOM 3263 C CA . LEU B 1 132 ? -3.418 -12.32 -0.006 1 97.12 132 LEU B CA 1
ATOM 3264 C C . LEU B 1 132 ? -4.355 -11.805 1.082 1 97.12 132 LEU B C 1
ATOM 3266 O O . LEU B 1 132 ? -3.936 -11.055 1.964 1 97.12 132 LEU B O 1
ATOM 3270 N N . HIS B 1 133 ? -5.551 -12.266 0.979 1 95.31 133 HIS B N 1
ATOM 3271 C CA . HIS B 1 133 ? -6.52 -11.883 1.999 1 95.31 133 HIS B CA 1
ATOM 3272 C C . HIS B 1 133 ? -6.23 -12.578 3.324 1 95.31 133 HIS B C 1
ATOM 3274 O O . HIS B 1 133 ? -6.199 -11.938 4.375 1 95.31 133 HIS B O 1
ATOM 3280 N N . ALA B 1 134 ? -6 -13.875 3.25 1 94.12 134 ALA B N 1
ATOM 3281 C CA . ALA B 1 134 ? -5.867 -14.703 4.449 1 94.12 134 ALA B CA 1
ATOM 3282 C C . ALA B 1 134 ? -4.578 -14.375 5.195 1 94.12 134 ALA B C 1
ATOM 3284 O O . ALA B 1 134 ? -4.562 -14.32 6.43 1 94.12 134 ALA B O 1
ATOM 3285 N N . ARG B 1 135 ? -3.48 -14.18 4.492 1 96.12 135 ARG B N 1
ATOM 3286 C CA . ARG B 1 135 ? -2.168 -14.086 5.125 1 96.12 135 ARG B CA 1
ATOM 3287 C C . ARG B 1 135 ? -1.716 -12.633 5.23 1 96.12 135 ARG B C 1
ATOM 3289 O O . ARG B 1 135 ? -0.879 -12.297 6.07 1 96.12 135 ARG B O 1
ATOM 3296 N N . PHE B 1 136 ? -2.277 -11.742 4.43 1 97.5 136 PHE B N 1
ATOM 3297 C CA . PHE B 1 136 ? -1.709 -10.406 4.363 1 97.5 136 PHE B CA 1
ATOM 3298 C C . PHE B 1 136 ? -2.809 -9.352 4.41 1 97.5 136 PHE B C 1
ATOM 3300 O O . PHE B 1 136 ? -2.605 -8.219 3.967 1 97.5 136 PHE B O 1
ATOM 3307 N N . ARG B 1 137 ? -4.027 -9.797 4.789 1 94.44 137 ARG B N 1
ATOM 3308 C CA . ARG B 1 137 ? -5.16 -8.906 4.984 1 94.44 137 ARG B CA 1
ATOM 3309 C C . ARG B 1 137 ? -5.5 -8.164 3.695 1 94.44 137 ARG B C 1
ATOM 3311 O O . ARG B 1 137 ? -5.801 -6.969 3.721 1 94.44 137 ARG B O 1
ATOM 3318 N N . GLY B 1 138 ? -5.273 -8.797 2.609 1 95.75 138 GLY B N 1
ATOM 3319 C CA . GLY B 1 138 ? -5.602 -8.211 1.318 1 95.75 138 GLY B CA 1
ATOM 3320 C C . GLY B 1 138 ? -4.68 -7.07 0.928 1 95.75 138 GLY B C 1
ATOM 3321 O O . GLY B 1 138 ? -5.059 -6.203 0.135 1 95.75 138 GLY B O 1
ATOM 3322 N N . LEU B 1 139 ? -3.586 -6.887 1.648 1 97.12 139 LEU B N 1
ATOM 3323 C CA . LEU B 1 139 ? -2.592 -5.848 1.402 1 97.12 139 LEU B CA 1
ATOM 3324 C C . LEU B 1 139 ? -3.186 -4.461 1.627 1 97.12 139 LEU B C 1
ATOM 3326 O O . LEU B 1 139 ? -2.779 -3.496 0.979 1 97.12 139 LEU B O 1
ATOM 3330 N N . SER B 1 140 ? -4.191 -4.344 2.455 1 93.19 140 SER B N 1
ATOM 3331 C CA . SER B 1 140 ? -4.867 -3.082 2.73 1 93.19 140 SER B CA 1
ATOM 3332 C C . SER B 1 140 ? -4.137 -2.283 3.805 1 93.19 140 SER B C 1
ATOM 3334 O O . SER B 1 140 ? -4.367 -1.082 3.957 1 93.19 140 SER B O 1
ATOM 3336 N N . ARG B 1 141 ? -3.301 -2.938 4.582 1 95.75 141 ARG B N 1
ATOM 3337 C CA . ARG B 1 141 ? -2.479 -2.285 5.594 1 95.75 141 ARG B CA 1
ATOM 3338 C C . ARG B 1 141 ? -1.011 -2.27 5.184 1 95.75 141 ARG B C 1
ATOM 3340 O O . ARG B 1 141 ? -0.653 -1.683 4.16 1 95.75 141 ARG B O 1
ATOM 3347 N N . TRP B 1 142 ? -0.158 -3.004 5.934 1 97.81 142 TRP B N 1
ATOM 3348 C CA . TRP B 1 142 ? 1.249 -3.119 5.566 1 97.81 142 TRP B CA 1
ATOM 3349 C C . TRP B 1 142 ? 1.426 -4.047 4.367 1 97.81 142 TRP B C 1
ATOM 3351 O O . TRP B 1 142 ? 0.71 -5.043 4.234 1 97.81 142 TRP B O 1
ATOM 3361 N N . ARG B 1 143 ? 2.352 -3.74 3.562 1 98.56 143 ARG B N 1
ATOM 3362 C CA . ARG B 1 143 ? 2.598 -4.523 2.355 1 98.56 143 ARG B CA 1
ATOM 3363 C C . ARG B 1 143 ? 4.008 -5.109 2.363 1 98.56 143 ARG B C 1
ATOM 3365 O O . ARG B 1 143 ? 4.301 -6.039 1.608 1 98.56 143 ARG B O 1
ATOM 3372 N N . ARG B 1 144 ? 4.895 -4.633 3.229 1 98.44 144 ARG B N 1
ATOM 3373 C CA . ARG B 1 144 ? 6.293 -5.043 3.275 1 98.44 144 ARG B CA 1
ATOM 3374 C C . ARG B 1 144 ? 6.418 -6.52 3.633 1 98.44 144 ARG B C 1
ATOM 3376 O O . ARG B 1 144 ? 7.207 -7.246 3.027 1 98.44 144 ARG B O 1
ATOM 3383 N N . PRO B 1 145 ? 5.609 -6.988 4.609 1 98.31 145 PRO B N 1
ATOM 3384 C CA . PRO B 1 145 ? 5.73 -8.406 4.945 1 98.31 145 PRO B CA 1
ATOM 3385 C C . PRO B 1 145 ? 5.477 -9.32 3.746 1 98.31 145 PRO B C 1
ATOM 3387 O O . PRO B 1 145 ? 6.16 -10.336 3.584 1 98.31 145 PRO B O 1
ATOM 3390 N N . PHE B 1 146 ? 4.523 -9 2.938 1 98.75 146 PHE B N 1
ATOM 3391 C CA . PHE B 1 146 ? 4.254 -9.758 1.722 1 98.75 146 PHE B CA 1
ATOM 3392 C C . PHE B 1 146 ? 5.469 -9.766 0.805 1 98.75 146 PHE B C 1
ATOM 3394 O O . PHE B 1 146 ? 5.883 -10.82 0.322 1 98.75 146 PHE B O 1
ATOM 3401 N N . ALA B 1 147 ? 6.039 -8.578 0.539 1 98.69 147 ALA B N 1
ATOM 3402 C CA . ALA B 1 147 ? 7.207 -8.461 -0.33 1 98.69 147 ALA B CA 1
ATOM 3403 C C . ALA B 1 147 ? 8.375 -9.281 0.213 1 98.69 147 ALA B C 1
ATOM 3405 O O . ALA B 1 147 ? 9.117 -9.906 -0.554 1 98.69 147 ALA B O 1
ATOM 3406 N N . GLU B 1 148 ? 8.523 -9.273 1.496 1 98.44 148 GLU B N 1
ATOM 3407 C CA . GLU B 1 148 ? 9.602 -10.023 2.133 1 98.44 148 GLU B CA 1
ATOM 3408 C C . GLU B 1 148 ? 9.414 -11.531 1.945 1 98.44 148 GLU B C 1
ATOM 3410 O O . GLU B 1 148 ? 10.375 -12.25 1.675 1 98.44 148 GLU B O 1
ATOM 3415 N N . VAL B 1 149 ? 8.195 -11.961 2.1 1 98.38 149 VAL B N 1
ATOM 3416 C CA . VAL B 1 149 ? 7.902 -13.375 1.899 1 98.38 149 VAL B CA 1
ATOM 3417 C C . VAL B 1 149 ? 8.219 -13.773 0.458 1 98.38 149 VAL B C 1
ATOM 3419 O O . VAL B 1 149 ? 8.844 -14.805 0.215 1 98.38 149 VAL B O 1
ATOM 3422 N N . VAL B 1 150 ? 7.812 -12.977 -0.493 1 98.69 150 VAL B N 1
ATOM 3423 C CA . VAL B 1 150 ? 8.047 -13.273 -1.902 1 98.69 150 VAL B CA 1
ATOM 3424 C C . VAL B 1 150 ? 9.547 -13.281 -2.184 1 98.69 150 VAL B C 1
ATOM 3426 O O . VAL B 1 150 ? 10.031 -14.062 -3.012 1 98.69 150 VAL B O 1
ATOM 3429 N N . GLY B 1 151 ? 10.312 -12.477 -1.444 1 98.44 151 GLY B N 1
ATOM 3430 C CA . GLY B 1 151 ? 11.75 -12.383 -1.643 1 98.44 151 GLY B CA 1
ATOM 3431 C C . GLY B 1 151 ? 12.477 -13.68 -1.362 1 98.44 151 GLY B C 1
ATOM 3432 O O . GLY B 1 151 ? 13.57 -13.906 -1.875 1 98.44 151 GLY B O 1
ATOM 3433 N N . VAL B 1 152 ? 11.859 -14.539 -0.59 1 98.06 152 VAL B N 1
ATOM 3434 C CA . VAL B 1 152 ? 12.477 -15.797 -0.182 1 98.06 152 VAL B CA 1
ATOM 3435 C C . VAL B 1 152 ? 12.664 -16.703 -1.4 1 98.06 152 VAL B C 1
ATOM 3437 O O . VAL B 1 152 ? 13.57 -17.531 -1.425 1 98.06 152 VAL B O 1
ATOM 3440 N N . TYR B 1 153 ? 11.945 -16.469 -2.432 1 98.31 153 TYR B N 1
ATOM 3441 C CA . TYR B 1 153 ? 11.969 -17.344 -3.598 1 98.31 153 TYR B CA 1
ATOM 3442 C C . TYR B 1 153 ? 13.008 -16.875 -4.609 1 98.31 153 TYR B C 1
ATOM 3444 O O . TYR B 1 153 ? 13.219 -17.516 -5.641 1 98.31 153 TYR B O 1
ATOM 3452 N N . GLY B 1 154 ? 13.648 -15.695 -4.383 1 96.94 154 GLY B N 1
ATOM 3453 C CA . GLY B 1 154 ? 14.594 -15.133 -5.332 1 96.94 154 GLY B CA 1
ATOM 3454 C C . GLY B 1 154 ? 13.945 -14.25 -6.379 1 96.94 154 GLY B C 1
ATOM 3455 O O . GLY B 1 154 ? 13.422 -13.18 -6.059 1 96.94 154 GLY B O 1
ATOM 3456 N N . ALA B 1 155 ? 14.016 -14.703 -7.684 1 98.19 155 ALA B N 1
ATOM 3457 C CA . ALA B 1 155 ? 13.438 -13.93 -8.781 1 98.19 155 ALA B CA 1
ATOM 3458 C C . ALA B 1 155 ? 12.438 -14.758 -9.578 1 98.19 155 ALA B C 1
ATOM 3460 O O . ALA B 1 155 ? 12.562 -14.891 -10.797 1 98.19 155 ALA B O 1
ATOM 3461 N N . PRO B 1 156 ? 11.453 -15.219 -8.844 1 98.56 156 PRO B N 1
ATOM 3462 C CA . PRO B 1 156 ? 10.484 -16.078 -9.539 1 98.56 156 PRO B CA 1
ATOM 3463 C C . PRO B 1 156 ? 9.531 -15.273 -10.43 1 98.56 156 PRO B C 1
ATOM 3465 O O . PRO B 1 156 ? 9.43 -14.055 -10.297 1 98.56 156 PRO B O 1
ATOM 3468 N N . LEU B 1 157 ? 8.93 -16.016 -11.391 1 98.69 157 LEU B N 1
ATOM 3469 C CA . LEU B 1 157 ? 7.652 -15.555 -11.914 1 98.69 157 LEU B CA 1
ATOM 3470 C C . LEU B 1 157 ? 6.523 -15.859 -10.938 1 98.69 157 LEU B C 1
ATOM 3472 O O . LEU B 1 157 ? 6.297 -17.016 -10.586 1 98.69 157 LEU B O 1
ATOM 3476 N N . LEU B 1 158 ? 5.941 -14.844 -10.414 1 98.81 158 LEU B N 1
ATOM 3477 C CA . LEU B 1 158 ? 4.781 -15.031 -9.555 1 98.81 158 LEU B CA 1
ATOM 3478 C C . LEU B 1 158 ? 3.496 -15.094 -10.375 1 98.81 158 LEU B C 1
ATOM 3480 O O . LEU B 1 158 ? 3.059 -14.086 -10.922 1 98.81 158 LEU B O 1
ATOM 3484 N N . LEU B 1 159 ? 2.904 -16.234 -10.438 1 98.81 159 LEU B N 1
ATOM 3485 C CA . LEU B 1 159 ? 1.757 -16.5 -11.297 1 98.81 159 LEU B CA 1
ATOM 3486 C C . LEU B 1 159 ? 0.455 -16.406 -10.508 1 98.81 159 LEU B C 1
ATOM 3488 O O . LEU B 1 159 ? 0.223 -17.188 -9.586 1 98.81 159 LEU B O 1
ATOM 3492 N N . ILE B 1 160 ? -0.428 -15.484 -10.898 1 98.81 160 ILE B N 1
ATOM 3493 C CA . ILE B 1 160 ? -1.633 -15.188 -10.133 1 98.81 160 ILE B CA 1
ATOM 3494 C C . ILE B 1 160 ? -2.865 -15.359 -11.016 1 98.81 160 ILE B C 1
ATOM 3496 O O . ILE B 1 160 ? -2.965 -14.742 -12.078 1 98.81 160 ILE B O 1
ATOM 3500 N N . PRO B 1 161 ? -3.805 -16.203 -10.648 1 98.5 161 PRO B N 1
ATOM 3501 C CA . PRO B 1 161 ? -5.07 -16.266 -11.383 1 98.5 161 PRO B CA 1
ATOM 3502 C C . PRO B 1 161 ? -6.016 -15.117 -11.031 1 98.5 161 PRO B C 1
ATOM 3504 O O . PRO B 1 161 ? -7.105 -15.344 -10.508 1 98.5 161 PRO B O 1
ATOM 3507 N N . ALA B 1 162 ? -5.707 -13.969 -11.445 1 98.56 162 ALA B N 1
ATOM 3508 C CA . ALA B 1 162 ? -6.363 -12.719 -11.055 1 98.56 162 ALA B CA 1
ATOM 3509 C C . ALA B 1 162 ? -7.762 -12.625 -11.656 1 98.56 162 ALA B C 1
ATOM 3511 O O . ALA B 1 162 ? -8.586 -11.836 -11.195 1 98.56 162 ALA B O 1
ATOM 3512 N N . PHE B 1 163 ? -8.047 -13.422 -12.688 1 98.62 163 PHE B N 1
ATOM 3513 C CA . PHE B 1 163 ? -9.297 -13.273 -13.43 1 98.62 163 PHE B CA 1
ATOM 3514 C C . PHE B 1 163 ? -10.07 -14.586 -13.438 1 98.62 163 PHE B C 1
ATOM 3516 O O . PHE B 1 163 ? -10.742 -14.906 -14.422 1 98.62 163 PHE B O 1
ATOM 3523 N N . SER B 1 164 ? -9.875 -15.328 -12.406 1 97.5 164 SER B N 1
ATOM 3524 C CA . SER B 1 164 ? -10.68 -16.531 -12.25 1 97.5 164 SER B CA 1
ATOM 3525 C C . SER B 1 164 ? -12.023 -16.219 -11.602 1 97.5 164 SER B C 1
ATOM 3527 O O . SER B 1 164 ? -13.047 -16.766 -12 1 97.5 164 SER B O 1
ATOM 3529 N N . PHE B 1 165 ? -12.008 -15.328 -10.617 1 96.31 165 PHE B N 1
ATOM 3530 C CA . PHE B 1 165 ? -13.211 -14.93 -9.891 1 96.31 165 PHE B CA 1
ATOM 3531 C C . PHE B 1 165 ? -13.312 -13.414 -9.805 1 96.31 165 PHE B C 1
ATOM 3533 O O . PHE B 1 165 ? -12.297 -12.719 -9.672 1 96.31 165 PHE B O 1
ATOM 3540 N N . VAL B 1 166 ? -14.523 -12.984 -9.805 1 96.19 166 VAL B N 1
ATOM 3541 C CA . VAL B 1 166 ? -14.758 -11.555 -9.641 1 96.19 166 VAL B CA 1
ATOM 3542 C C . VAL B 1 166 ? -14.195 -11.086 -8.297 1 96.19 166 VAL B C 1
ATOM 3544 O O . VAL B 1 166 ? -14.32 -11.789 -7.293 1 96.19 166 VAL B O 1
ATOM 3547 N N . GLY B 1 167 ? -13.633 -9.93 -8.344 1 92.75 167 GLY B N 1
ATOM 3548 C CA . GLY B 1 167 ? -13.18 -9.328 -7.098 1 92.75 167 GLY B CA 1
ATOM 3549 C C . GLY B 1 167 ? -11.734 -9.648 -6.773 1 92.75 167 GLY B C 1
ATOM 3550 O O . GLY B 1 167 ? -11.172 -9.125 -5.809 1 92.75 167 GLY B O 1
ATOM 3551 N N . GLN B 1 168 ? -11.094 -10.523 -7.531 1 96 168 GLN B N 1
ATOM 3552 C CA . GLN B 1 168 ? -9.742 -10.969 -7.215 1 96 168 GLN B CA 1
ATOM 3553 C C . GLN B 1 168 ? -8.703 -10.141 -7.969 1 96 168 GLN B C 1
ATOM 3555 O O . GLN B 1 168 ? -7.523 -10.141 -7.609 1 96 168 GLN B O 1
ATOM 3560 N N . SER B 1 169 ? -9.133 -9.43 -8.977 1 97.06 169 SER B N 1
ATOM 3561 C CA . SER B 1 169 ? -8.195 -8.688 -9.805 1 97.06 169 SER B CA 1
ATOM 3562 C C . SER B 1 169 ? -7.559 -7.539 -9.031 1 97.06 169 SER B C 1
ATOM 3564 O O . SER B 1 169 ? -6.348 -7.324 -9.109 1 97.06 169 SER B O 1
ATOM 3566 N N . THR B 1 170 ? -8.375 -6.891 -8.219 1 94.94 170 THR B N 1
ATOM 3567 C CA . THR B 1 170 ? -7.902 -5.703 -7.516 1 94.94 170 THR B CA 1
ATOM 3568 C C . THR B 1 170 ? -6.762 -6.051 -6.566 1 94.94 170 THR B C 1
ATOM 3570 O O . THR B 1 170 ? -5.719 -5.398 -6.574 1 94.94 170 THR B O 1
ATOM 3573 N N . VAL B 1 171 ? -7.004 -7.066 -5.707 1 97.25 171 VAL B N 1
ATOM 3574 C CA . VAL B 1 171 ? -5.98 -7.441 -4.734 1 97.25 171 VAL B CA 1
ATOM 3575 C C . VAL B 1 171 ? -4.754 -7.984 -5.461 1 97.25 171 VAL B C 1
ATOM 3577 O O . VAL B 1 171 ? -3.621 -7.785 -5.012 1 97.25 171 VAL B O 1
ATOM 3580 N N . SER B 1 172 ? -4.93 -8.602 -6.613 1 98.56 172 SER B N 1
ATOM 3581 C CA . SER B 1 172 ? -3.818 -9.086 -7.426 1 98.56 172 SER B CA 1
ATOM 3582 C C . SER B 1 172 ? -2.973 -7.93 -7.949 1 98.56 172 SER B C 1
ATOM 3584 O O . SER B 1 172 ? -1.742 -8.008 -7.965 1 98.56 172 SER B O 1
ATOM 3586 N N . PHE B 1 173 ? -3.676 -6.895 -8.367 1 98.19 173 PHE B N 1
ATOM 3587 C CA . PHE B 1 173 ? -2.959 -5.707 -8.82 1 98.19 173 PHE B CA 1
ATOM 3588 C C . PHE B 1 173 ? -2.16 -5.094 -7.676 1 98.19 173 PHE B C 1
ATOM 3590 O O . PHE B 1 173 ? -1.035 -4.629 -7.875 1 98.19 173 PHE B O 1
ATOM 3597 N N . GLN B 1 174 ? -2.791 -5.117 -6.512 1 97.31 174 GLN B N 1
ATOM 3598 C CA . GLN B 1 174 ? -2.098 -4.586 -5.34 1 97.31 174 GLN B CA 1
ATOM 3599 C C . GLN B 1 174 ? -0.804 -5.348 -5.074 1 97.31 174 GLN B C 1
ATOM 3601 O O . GLN B 1 174 ? 0.19 -4.766 -4.641 1 97.31 174 GLN B O 1
ATOM 3606 N N . ALA B 1 175 ? -0.824 -6.633 -5.281 1 98.69 175 ALA B N 1
ATOM 3607 C CA . ALA B 1 175 ? 0.385 -7.438 -5.125 1 98.69 175 ALA B CA 1
ATOM 3608 C C . ALA B 1 175 ? 1.479 -6.973 -6.082 1 98.69 175 ALA B C 1
ATOM 3610 O O . ALA B 1 175 ? 2.643 -6.848 -5.691 1 98.69 175 ALA B O 1
ATOM 3611 N N . LEU B 1 176 ? 1.109 -6.715 -7.312 1 98.75 176 LEU B N 1
ATOM 3612 C CA . LEU B 1 176 ? 2.051 -6.227 -8.312 1 98.75 176 LEU B CA 1
ATOM 3613 C C . LEU B 1 176 ? 2.656 -4.895 -7.883 1 98.75 176 LEU B C 1
ATOM 3615 O O . LEU B 1 176 ? 3.879 -4.734 -7.883 1 98.75 176 LEU B O 1
ATOM 3619 N N . TYR B 1 177 ? 1.792 -3.949 -7.484 1 98.31 177 TYR B N 1
ATOM 3620 C CA . TYR B 1 177 ? 2.26 -2.629 -7.074 1 98.31 177 TYR B CA 1
ATOM 3621 C C . TYR B 1 177 ? 3.191 -2.729 -5.875 1 98.31 177 TYR B C 1
ATOM 3623 O O . TYR B 1 177 ? 4.215 -2.043 -5.816 1 98.31 177 TYR B O 1
ATOM 3631 N N . ALA B 1 178 ? 2.787 -3.564 -4.875 1 98.62 178 ALA B N 1
ATOM 3632 C CA . ALA B 1 178 ? 3.6 -3.734 -3.674 1 98.62 178 ALA B CA 1
ATOM 3633 C C . ALA B 1 178 ? 4.996 -4.238 -4.023 1 98.62 178 ALA B C 1
ATOM 3635 O O . ALA B 1 178 ? 5.996 -3.707 -3.527 1 98.62 178 ALA B O 1
ATOM 3636 N N . LEU B 1 179 ? 5.082 -5.234 -4.859 1 98.81 179 LEU B N 1
ATOM 3637 C CA . LEU B 1 179 ? 6.375 -5.805 -5.219 1 98.81 179 LEU B CA 1
ATOM 3638 C C . LEU B 1 179 ? 7.219 -4.793 -5.984 1 98.81 179 LEU B C 1
ATOM 3640 O O . LEU B 1 179 ? 8.438 -4.711 -5.781 1 98.81 179 LEU B O 1
ATOM 3644 N N . GLU B 1 180 ? 6.621 -4.035 -6.875 1 98.56 180 GLU B N 1
ATOM 3645 C CA . GLU B 1 180 ? 7.344 -2.973 -7.57 1 98.56 180 GLU B CA 1
ATOM 3646 C C . GLU B 1 180 ? 7.852 -1.916 -6.594 1 98.56 180 GLU B C 1
ATOM 3648 O O . GLU B 1 180 ? 9 -1.472 -6.691 1 98.56 180 GLU B O 1
ATOM 3653 N N . ASP B 1 181 ? 7 -1.519 -5.672 1 98.56 181 ASP B N 1
ATOM 3654 C CA . ASP B 1 181 ? 7.355 -0.522 -4.668 1 98.56 181 ASP B CA 1
ATOM 3655 C C . ASP B 1 181 ? 8.617 -0.935 -3.908 1 98.56 181 ASP B C 1
ATOM 3657 O O . ASP B 1 181 ? 9.469 -0.096 -3.607 1 98.56 181 ASP B O 1
ATOM 3661 N N . PHE B 1 182 ? 8.711 -2.201 -3.562 1 98.44 182 PHE B N 1
ATOM 3662 C CA . PHE B 1 182 ? 9.781 -2.66 -2.686 1 98.44 182 PHE B CA 1
ATOM 3663 C C . PHE B 1 182 ? 10.953 -3.197 -3.498 1 98.44 182 PHE B C 1
ATOM 3665 O O . PHE B 1 182 ? 11.867 -3.814 -2.945 1 98.44 182 PHE B O 1
ATOM 3672 N N . GLY B 1 183 ? 10.93 -3.029 -4.836 1 98 183 GLY B N 1
ATOM 3673 C CA . GLY B 1 183 ? 12.047 -3.414 -5.684 1 98 183 GLY B CA 1
ATOM 3674 C C . GLY B 1 183 ? 12.258 -4.914 -5.75 1 98 183 GLY B C 1
ATOM 3675 O O . GLY B 1 183 ? 13.398 -5.387 -5.805 1 98 183 GLY B O 1
ATOM 3676 N N . SER B 1 184 ? 11.188 -5.66 -5.605 1 98.44 184 SER B N 1
ATOM 3677 C CA . SER B 1 184 ? 11.273 -7.113 -5.68 1 98.44 184 SER B CA 1
ATOM 3678 C C . SER B 1 184 ? 11.812 -7.566 -7.035 1 98.44 184 SER B C 1
ATOM 3680 O O . SER B 1 184 ? 11.508 -6.969 -8.062 1 98.44 184 SER B O 1
ATOM 3682 N N . ARG B 1 185 ? 12.648 -8.664 -7.035 1 98.19 185 ARG B N 1
ATOM 3683 C CA . ARG B 1 185 ? 13.133 -9.266 -8.273 1 98.19 185 ARG B CA 1
ATOM 3684 C C . ARG B 1 185 ? 12.086 -10.188 -8.883 1 98.19 185 ARG B C 1
ATOM 3686 O O . ARG B 1 185 ? 12.227 -10.633 -10.023 1 98.19 185 ARG B O 1
ATOM 3693 N N . ALA B 1 186 ? 11.031 -10.484 -8.133 1 98.62 186 ALA B N 1
ATOM 3694 C CA . ALA B 1 186 ? 9.938 -11.297 -8.664 1 98.62 186 ALA B CA 1
ATOM 3695 C C . ALA B 1 186 ? 9.148 -10.523 -9.711 1 98.62 186 ALA B C 1
ATOM 3697 O O . ALA B 1 186 ? 9.016 -9.305 -9.633 1 98.62 186 ALA B O 1
ATOM 3698 N N . ARG B 1 187 ? 8.703 -11.227 -10.703 1 98.25 187 ARG B N 1
ATOM 3699 C CA . ARG B 1 187 ? 7.84 -10.656 -11.727 1 98.25 187 ARG B CA 1
ATOM 3700 C C . ARG B 1 187 ? 6.434 -11.234 -11.648 1 98.25 187 ARG B C 1
ATOM 3702 O O . ARG B 1 187 ? 6.254 -12.453 -11.711 1 98.25 187 ARG B O 1
ATOM 3709 N N . VAL B 1 188 ? 5.465 -10.328 -11.492 1 98.75 188 VAL B N 1
ATOM 3710 C CA . VAL B 1 188 ? 4.078 -10.773 -11.406 1 98.75 188 VAL B CA 1
ATOM 3711 C C . VAL B 1 188 ? 3.506 -10.961 -12.812 1 98.75 188 VAL B C 1
ATOM 3713 O O . VAL B 1 188 ? 3.662 -10.102 -13.672 1 98.75 188 VAL B O 1
ATOM 3716 N N . VAL B 1 189 ? 2.891 -12.055 -13.031 1 98.81 189 VAL B N 1
ATOM 3717 C CA . VAL B 1 189 ? 2.139 -12.305 -14.258 1 98.81 189 VAL B CA 1
ATOM 3718 C C . VAL B 1 189 ? 0.771 -12.891 -13.922 1 98.81 189 VAL B C 1
ATOM 3720 O O . VAL B 1 189 ? 0.618 -13.57 -12.898 1 98.81 189 VAL B O 1
ATOM 3723 N N . PHE B 1 190 ? -0.226 -12.594 -14.734 1 98.88 190 PHE B N 1
ATOM 3724 C CA . PHE B 1 190 ? -1.593 -13.047 -14.508 1 98.88 190 PHE B CA 1
ATOM 3725 C C . PHE B 1 190 ? -1.946 -14.203 -15.438 1 98.88 190 PHE B C 1
ATOM 3727 O O . PHE B 1 190 ? -1.689 -14.133 -16.641 1 98.88 190 PHE B O 1
ATOM 3734 N N . MET B 1 191 ? -2.48 -15.227 -14.852 1 98.81 191 MET B N 1
ATOM 3735 C CA . MET B 1 191 ? -2.9 -16.344 -15.688 1 98.81 191 MET B CA 1
ATOM 3736 C C . MET B 1 191 ? -3.994 -15.922 -16.656 1 98.81 191 MET B C 1
ATOM 3738 O O . MET B 1 191 ? -4.867 -15.125 -16.312 1 98.81 191 MET B O 1
ATOM 3742 N N . ASN B 1 192 ? -3.928 -16.469 -17.828 1 98.75 192 ASN B N 1
ATOM 3743 C CA . ASN B 1 192 ? -4.945 -16.25 -18.859 1 98.75 192 ASN B CA 1
ATOM 3744 C C . ASN B 1 192 ? -6.18 -17.109 -18.609 1 98.75 192 ASN B C 1
ATOM 3746 O O . ASN B 1 192 ? -6.125 -18.328 -18.75 1 98.75 192 ASN B O 1
ATOM 3750 N N . PRO B 1 193 ? -7.305 -16.469 -18.312 1 98.44 193 PRO B N 1
ATOM 3751 C CA . PRO B 1 193 ? -8.492 -17.281 -18.031 1 98.44 193 PRO B CA 1
ATOM 3752 C C . PRO B 1 193 ? -8.953 -18.078 -19.266 1 98.44 193 PRO B C 1
ATOM 3754 O O . PRO B 1 193 ? -9.594 -19.125 -19.109 1 98.44 193 PRO B O 1
ATOM 3757 N N . GLU B 1 194 ? -8.625 -17.641 -20.406 1 98.25 194 GLU B N 1
ATOM 3758 C CA . GLU B 1 194 ? -8.969 -18.406 -21.609 1 98.25 194 GLU B CA 1
ATOM 3759 C C . GLU B 1 194 ? -8.211 -19.719 -21.656 1 98.25 194 GLU B C 1
ATOM 3761 O O . GLU B 1 194 ? -8.766 -20.75 -22.016 1 98.25 194 GLU B O 1
ATOM 3766 N N . TYR B 1 195 ? -6.926 -19.641 -21.391 1 98.62 195 TYR B N 1
ATOM 3767 C CA . TYR B 1 195 ? -6.156 -20.875 -21.266 1 98.62 195 TYR B CA 1
ATOM 3768 C C . TYR B 1 195 ? -6.809 -21.828 -20.281 1 98.62 195 TYR B C 1
ATOM 3770 O O . TYR B 1 195 ? -6.957 -23.016 -20.562 1 98.62 195 TYR B O 1
ATOM 3778 N N . LEU B 1 196 ? -7.207 -21.328 -19.141 1 98.38 196 LEU B N 1
ATOM 3779 C CA . LEU B 1 196 ? -7.785 -22.156 -18.078 1 98.38 196 LEU B CA 1
ATOM 3780 C C . LEU B 1 196 ? -9.125 -22.734 -18.516 1 98.38 196 LEU B C 1
ATOM 3782 O O . LEU B 1 196 ? -9.43 -23.891 -18.234 1 98.38 196 LEU B O 1
ATOM 3786 N N . ALA B 1 197 ? -9.867 -21.953 -19.172 1 97.31 197 ALA B N 1
ATOM 3787 C CA . ALA B 1 197 ? -11.156 -22.438 -19.672 1 97.31 197 ALA B CA 1
ATOM 3788 C C . ALA B 1 197 ? -10.969 -23.547 -20.703 1 97.31 197 ALA B C 1
ATOM 3790 O O . ALA B 1 197 ? -11.703 -24.531 -20.703 1 97.31 197 ALA B O 1
ATOM 3791 N N . ARG B 1 198 ? -10.031 -23.328 -21.609 1 98 198 ARG B N 1
ATOM 3792 C CA . ARG B 1 198 ? -9.75 -24.344 -22.609 1 98 198 ARG B CA 1
ATOM 3793 C C . ARG B 1 198 ? -9.273 -25.641 -21.969 1 98 198 ARG B C 1
ATOM 3795 O O . ARG B 1 198 ? -9.633 -26.734 -22.406 1 98 198 ARG B O 1
ATOM 3802 N N . LEU B 1 199 ? -8.469 -25.484 -20.984 1 98.12 199 LEU B N 1
ATOM 3803 C CA . LEU B 1 199 ? -7.969 -26.656 -20.266 1 98.12 199 LEU B CA 1
ATOM 3804 C C . LEU B 1 199 ? -9.117 -27.406 -19.609 1 98.12 199 LEU B C 1
ATOM 3806 O O . LEU B 1 199 ? -9.148 -28.641 -19.656 1 98.12 199 LEU B O 1
ATOM 3810 N N . ASP B 1 200 ? -9.992 -26.672 -18.984 1 96 200 ASP B N 1
ATOM 3811 C CA . ASP B 1 200 ? -11.188 -27.297 -18.406 1 96 200 ASP B CA 1
ATOM 3812 C C . ASP B 1 200 ? -11.992 -28.031 -19.484 1 96 200 ASP B C 1
ATOM 3814 O O . ASP B 1 200 ? -12.461 -29.141 -19.266 1 96 200 ASP B O 1
ATOM 3818 N N . GLY B 1 201 ? -12.148 -27.406 -20.578 1 95.5 201 GLY B N 1
ATOM 3819 C CA . GLY B 1 201 ? -12.867 -28.016 -21.688 1 95.5 201 GLY B CA 1
ATOM 3820 C C . GLY B 1 201 ? -12.203 -29.266 -22.234 1 95.5 201 GLY B C 1
ATOM 3821 O O . GLY B 1 201 ? -12.867 -30.156 -22.766 1 95.5 201 GLY B O 1
ATOM 3822 N N . TYR B 1 202 ? -10.938 -29.312 -22.156 1 97.06 202 TYR B N 1
ATOM 3823 C CA . TYR B 1 202 ? -10.172 -30.469 -22.578 1 97.06 202 TYR B CA 1
ATOM 3824 C C . TYR B 1 202 ? -10.422 -31.656 -21.656 1 97.06 202 TYR B C 1
ATOM 3826 O O . TYR B 1 202 ? -10.602 -32.781 -22.125 1 97.06 202 TYR B O 1
ATOM 3834 N N . TRP B 1 203 ? -10.484 -31.469 -20.391 1 96.38 203 TRP B N 1
ATOM 3835 C CA . TRP B 1 203 ? -10.477 -32.594 -19.438 1 96.38 203 TRP B CA 1
ATOM 3836 C C . TRP B 1 203 ? -11.898 -32.969 -19.047 1 96.38 203 TRP B C 1
ATOM 3838 O O . TRP B 1 203 ? -12.164 -34.125 -18.719 1 96.38 203 TRP B O 1
ATOM 3848 N N . HIS B 1 204 ? -12.812 -32.031 -19.078 1 93.56 204 HIS B N 1
ATOM 3849 C CA . HIS B 1 204 ? -14.188 -32.312 -18.656 1 93.56 204 HIS B CA 1
ATOM 3850 C C . HIS B 1 204 ? -14.805 -33.438 -19.484 1 93.56 204 HIS B C 1
ATOM 3852 O O . HIS B 1 204 ? -15.336 -34.375 -18.922 1 93.56 204 HIS B O 1
ATOM 3858 N N . PRO B 1 205 ? -14.727 -33.375 -20.766 1 93.75 205 PRO B N 1
ATOM 3859 C CA . PRO B 1 205 ? -15.281 -34.469 -21.578 1 93.75 205 PRO B CA 1
ATOM 3860 C C . PRO B 1 205 ? -14.508 -35.781 -21.391 1 93.75 205 PRO B C 1
ATOM 3862 O O . PRO B 1 205 ? -14.977 -36.844 -21.812 1 93.75 205 PRO B O 1
ATOM 3865 N N . ARG B 1 206 ? -13.391 -35.719 -20.844 1 93 206 ARG B N 1
ATOM 3866 C CA . ARG B 1 206 ? -12.555 -36.906 -20.656 1 93 206 ARG B CA 1
ATOM 3867 C C . ARG B 1 206 ? -12.719 -37.469 -19.266 1 93 206 ARG B C 1
ATOM 3869 O O . ARG B 1 206 ? -11.875 -38.25 -18.797 1 93 206 ARG B O 1
ATOM 3876 N N . GLY B 1 207 ? -13.719 -36.969 -18.531 1 90.75 207 GLY B N 1
ATOM 3877 C CA . GLY B 1 207 ? -14.141 -37.625 -17.312 1 90.75 207 GLY B CA 1
ATOM 3878 C C . GLY B 1 207 ? -13.719 -36.906 -16.047 1 90.75 207 GLY B C 1
ATOM 3879 O O . GLY B 1 207 ? -14.055 -37.312 -14.938 1 90.75 207 GLY B O 1
ATOM 3880 N N . LEU B 1 208 ? -12.906 -35.938 -16.219 1 90.5 208 LEU B N 1
ATOM 3881 C CA . LEU B 1 208 ? -12.562 -35.156 -15.039 1 90.5 208 LEU B CA 1
ATOM 3882 C C . LEU B 1 208 ? -13.633 -34.094 -14.75 1 90.5 208 LEU B C 1
ATOM 3884 O O . LEU B 1 208 ? -13.547 -32.969 -15.211 1 90.5 208 LEU B O 1
ATOM 3888 N N . ARG B 1 209 ? -14.672 -34.531 -13.945 1 83.88 209 ARG B N 1
ATOM 3889 C CA . ARG B 1 209 ? -15.82 -33.688 -13.664 1 83.88 209 ARG B CA 1
ATOM 3890 C C . ARG B 1 209 ? -15.664 -32.969 -12.32 1 83.88 209 ARG B C 1
ATOM 3892 O O . ARG B 1 209 ? -16.156 -33.438 -11.297 1 83.88 209 ARG B O 1
ATOM 3899 N N . VAL B 1 210 ? -14.93 -31.984 -12.344 1 83.44 210 VAL B N 1
ATOM 3900 C CA . VAL B 1 210 ? -14.688 -31.172 -11.148 1 83.44 210 VAL B CA 1
ATOM 3901 C C . VAL B 1 210 ? -15.211 -29.766 -11.367 1 83.44 210 VAL B C 1
ATOM 3903 O O . VAL B 1 210 ? -15.383 -29.328 -12.508 1 83.44 210 VAL B O 1
ATOM 3906 N N . ASN B 1 211 ? -15.539 -29.109 -10.273 1 82.06 211 ASN B N 1
ATOM 3907 C CA . ASN B 1 211 ? -15.992 -27.734 -10.367 1 82.06 211 ASN B CA 1
ATOM 3908 C C . ASN B 1 211 ? -14.898 -26.828 -10.914 1 82.06 211 ASN B C 1
ATOM 3910 O O . ASN B 1 211 ? -15.172 -25.922 -11.703 1 82.06 211 ASN B O 1
ATOM 3914 N N . ARG B 1 212 ? -13.719 -27.016 -10.484 1 89.62 212 ARG B N 1
ATOM 3915 C CA . ARG B 1 212 ? -12.555 -26.281 -10.961 1 89.62 212 ARG B CA 1
ATOM 3916 C C . ARG B 1 212 ? -11.281 -27.094 -10.797 1 89.62 212 ARG B C 1
ATOM 3918 O O . ARG B 1 212 ? -11.07 -27.734 -9.766 1 89.62 212 ARG B O 1
ATOM 3925 N N . LEU B 1 213 ? -10.516 -27.062 -11.812 1 94 213 LEU B N 1
ATOM 3926 C CA . LEU B 1 213 ? -9.219 -27.734 -11.719 1 94 213 LEU B CA 1
ATOM 3927 C C . LEU B 1 213 ? -8.352 -27.062 -10.648 1 94 213 LEU B C 1
ATOM 3929 O O . LEU B 1 213 ? -8.391 -25.844 -10.484 1 94 213 LEU B O 1
ATOM 3933 N N . SER B 1 214 ? -7.648 -27.875 -9.852 1 93.5 214 SER B N 1
ATOM 3934 C CA . SER B 1 214 ? -6.707 -27.328 -8.891 1 93.5 214 SER B CA 1
ATOM 3935 C C . SER B 1 214 ? -5.555 -26.609 -9.594 1 93.5 214 SER B C 1
ATOM 3937 O O . SER B 1 214 ? -5.266 -26.891 -10.758 1 93.5 214 SER B O 1
ATOM 3939 N N . SER B 1 215 ? -4.926 -25.656 -8.875 1 95.12 215 SER B N 1
ATOM 3940 C CA . SER B 1 215 ? -3.746 -24.984 -9.406 1 95.12 215 SER B CA 1
ATOM 3941 C C . SER B 1 215 ? -2.67 -26 -9.797 1 95.12 215 SER B C 1
ATOM 3943 O O . SER B 1 215 ? -1.979 -25.828 -10.805 1 95.12 215 SER B O 1
ATOM 3945 N N . GLY B 1 216 ? -2.545 -27.062 -8.969 1 96.81 216 GLY B N 1
ATOM 3946 C CA . GLY B 1 216 ? -1.598 -28.109 -9.297 1 96.81 216 GLY B CA 1
ATOM 3947 C C . GLY B 1 216 ? -1.867 -28.766 -10.641 1 96.81 216 GLY B C 1
ATOM 3948 O O . GLY B 1 216 ? -0.957 -28.906 -11.461 1 96.81 216 GLY B O 1
ATOM 3949 N N . PHE B 1 217 ? -3.092 -29.078 -10.852 1 97.19 217 PHE B N 1
ATOM 3950 C CA . PHE B 1 217 ? -3.441 -29.75 -12.094 1 97.19 217 PHE B CA 1
ATOM 3951 C C . PHE B 1 217 ? -3.234 -28.828 -13.289 1 97.19 217 PHE B C 1
ATOM 3953 O O . PHE B 1 217 ? -2.736 -29.25 -14.328 1 97.19 217 PHE B O 1
ATOM 3960 N N . MET B 1 218 ? -3.588 -27.625 -13.125 1 98 218 MET B N 1
ATOM 3961 C CA . MET B 1 218 ? -3.418 -26.625 -14.18 1 98 218 MET B CA 1
ATOM 3962 C C . MET B 1 218 ? -1.954 -26.516 -14.594 1 98 218 MET B C 1
ATOM 3964 O O . MET B 1 218 ? -1.634 -26.594 -15.781 1 98 218 MET B O 1
ATOM 3968 N N . LEU B 1 219 ? -1.11 -26.453 -13.633 1 98.62 219 LEU B N 1
ATOM 3969 C CA . LEU B 1 219 ? 0.278 -26.156 -13.969 1 98.62 219 LEU B CA 1
ATOM 3970 C C . LEU B 1 219 ? 1.031 -27.438 -14.344 1 98.62 219 LEU B C 1
ATOM 3972 O O . LEU B 1 219 ? 2.035 -27.375 -15.062 1 98.62 219 LEU B O 1
ATOM 3976 N N . VAL B 1 220 ? 0.574 -28.562 -13.859 1 98.69 220 VAL B N 1
ATOM 3977 C CA . VAL B 1 220 ? 1.127 -29.797 -14.383 1 98.69 220 VAL B CA 1
ATOM 3978 C C . VAL B 1 220 ? 0.833 -29.906 -15.875 1 98.69 220 VAL B C 1
ATOM 3980 O O . VAL B 1 220 ? 1.699 -30.312 -16.656 1 98.69 220 VAL B O 1
ATOM 3983 N N . ASN B 1 221 ? -0.398 -29.578 -16.297 1 98.75 221 ASN B N 1
ATOM 3984 C CA . ASN B 1 221 ? -0.739 -29.594 -17.719 1 98.75 221 ASN B CA 1
ATOM 3985 C C . ASN B 1 221 ? 0.105 -28.609 -18.5 1 98.75 221 ASN B C 1
ATOM 3987 O O . ASN B 1 221 ? 0.564 -28.922 -19.609 1 98.75 221 ASN B O 1
ATOM 3991 N N . ALA B 1 222 ? 0.311 -27.422 -17.938 1 98.81 222 ALA B N 1
ATOM 3992 C CA . ALA B 1 222 ? 1.205 -26.484 -18.594 1 98.81 222 ALA B CA 1
ATOM 3993 C C . ALA B 1 222 ? 2.615 -27.047 -18.719 1 98.81 222 ALA B C 1
ATOM 3995 O O . ALA B 1 222 ? 3.264 -26.891 -19.75 1 98.81 222 ALA B O 1
ATOM 3996 N N . ALA B 1 223 ? 3.064 -27.703 -17.672 1 98.81 223 ALA B N 1
ATOM 3997 C CA . ALA B 1 223 ? 4.406 -28.281 -17.672 1 98.81 223 ALA B CA 1
ATOM 3998 C C . ALA B 1 223 ? 4.535 -29.391 -18.719 1 98.81 223 ALA B C 1
ATOM 4000 O O . ALA B 1 223 ? 5.598 -29.562 -19.312 1 98.81 223 ALA B O 1
ATOM 4001 N N . LEU B 1 224 ? 3.469 -30.141 -18.938 1 98.75 224 LEU B N 1
ATOM 4002 C CA . LEU B 1 224 ? 3.484 -31.156 -20 1 98.75 224 LEU B CA 1
ATOM 4003 C C . LEU B 1 224 ? 3.787 -30.516 -21.359 1 98.75 224 LEU B C 1
ATOM 4005 O O . LEU B 1 224 ? 4.41 -31.141 -22.219 1 98.75 224 LEU B O 1
ATOM 4009 N N . GLU B 1 225 ? 3.375 -29.328 -21.516 1 98.5 225 GLU B N 1
ATOM 4010 C CA . GLU B 1 225 ? 3.621 -28.594 -22.75 1 98.5 225 GLU B CA 1
ATOM 4011 C C . GLU B 1 225 ? 5.027 -28.016 -22.781 1 98.5 225 GLU B C 1
ATOM 4013 O O . GLU B 1 225 ? 5.648 -27.922 -23.844 1 98.5 225 GLU B O 1
ATOM 4018 N N . LEU B 1 226 ? 5.578 -27.672 -21.641 1 98.62 226 LEU B N 1
ATOM 4019 C CA . LEU B 1 226 ? 6.719 -26.75 -21.578 1 98.62 226 LEU B CA 1
ATOM 4020 C C . LEU B 1 226 ? 8 -27.5 -21.25 1 98.62 226 LEU B C 1
ATOM 4022 O O . LEU B 1 226 ? 9.094 -26.938 -21.328 1 98.62 226 LEU B O 1
ATOM 4026 N N . CYS B 1 227 ? 7.93 -28.812 -20.906 1 98.5 227 CYS B N 1
ATOM 4027 C CA . CYS B 1 227 ? 9.102 -29.5 -20.359 1 98.5 227 CYS B CA 1
ATOM 4028 C C . CYS B 1 227 ? 9.367 -30.812 -21.078 1 98.5 227 CYS B C 1
ATOM 4030 O O . CYS B 1 227 ? 8.43 -31.531 -21.438 1 98.5 227 CYS B O 1
ATOM 4032 N N . ARG B 1 228 ? 10.641 -31.156 -21.219 1 98.25 228 ARG B N 1
ATOM 4033 C CA . ARG B 1 228 ? 11.031 -32.406 -21.859 1 98.25 228 ARG B CA 1
ATOM 4034 C C . ARG B 1 228 ? 11.031 -33.562 -20.859 1 98.25 228 ARG B C 1
ATOM 4036 O O . ARG B 1 228 ? 10.727 -34.688 -21.203 1 98.25 228 ARG B O 1
ATOM 4043 N N . HIS B 1 229 ? 11.484 -33.281 -19.688 1 98.19 229 HIS B N 1
ATOM 4044 C CA . HIS B 1 229 ? 11.453 -34.219 -18.562 1 98.19 229 HIS B CA 1
ATOM 4045 C C . HIS B 1 229 ? 10.781 -33.594 -17.359 1 98.19 229 HIS B C 1
ATOM 4047 O O . HIS B 1 229 ? 11.227 -32.531 -16.859 1 98.19 229 HIS B O 1
ATOM 4053 N N . LEU B 1 230 ? 9.75 -34.281 -16.953 1 98.44 230 LEU B N 1
ATOM 4054 C CA . LEU B 1 230 ? 8.898 -33.688 -15.938 1 98.44 230 LEU B CA 1
ATOM 4055 C C . LEU B 1 230 ? 8.75 -34.594 -14.734 1 98.44 230 LEU B C 1
ATOM 4057 O O . LEU B 1 230 ? 8.375 -35.781 -14.891 1 98.44 230 LEU B O 1
ATOM 4061 N N . THR B 1 231 ? 9.109 -34.156 -13.594 1 98.5 231 THR B N 1
ATOM 4062 C CA . THR B 1 231 ? 8.906 -34.906 -12.367 1 98.5 231 THR B CA 1
ATOM 4063 C C . THR B 1 231 ? 8.016 -34.125 -11.398 1 98.5 231 THR B C 1
ATOM 4065 O O . THR B 1 231 ? 8.227 -32.938 -11.164 1 98.5 231 THR B O 1
ATOM 4068 N N . LEU B 1 232 ? 7.016 -34.844 -10.867 1 98.69 232 LEU B N 1
ATOM 4069 C CA . LEU B 1 232 ? 6.129 -34.281 -9.844 1 98.69 232 LEU B CA 1
ATOM 4070 C C . LEU B 1 232 ? 6.559 -34.75 -8.453 1 98.69 232 LEU B C 1
ATOM 4072 O O . LEU B 1 232 ? 6.852 -35.938 -8.25 1 98.69 232 LEU B O 1
ATOM 4076 N N . TYR B 1 233 ? 6.684 -33.812 -7.613 1 98.06 233 TYR B N 1
ATOM 4077 C CA . TYR B 1 233 ? 6.949 -34.062 -6.203 1 98.06 233 TYR B CA 1
ATOM 4078 C C . TYR B 1 233 ? 5.82 -33.531 -5.328 1 98.06 233 TYR B C 1
ATOM 4080 O O . TYR B 1 233 ? 5.277 -32.469 -5.586 1 98.06 233 TYR B O 1
ATOM 4088 N N . GLY B 1 234 ? 5.441 -34.281 -4.348 1 96.94 234 GLY B N 1
ATOM 4089 C CA . GLY B 1 234 ? 4.551 -33.75 -3.334 1 96.94 234 GLY B CA 1
ATOM 4090 C C . GLY B 1 234 ? 3.092 -33.75 -3.748 1 96.94 234 GLY B C 1
ATOM 4091 O O . GLY B 1 234 ? 2.268 -33.031 -3.184 1 96.94 234 GLY B O 1
ATOM 4092 N N . PHE B 1 235 ? 2.75 -34.469 -4.754 1 96.88 235 PHE B N 1
ATOM 4093 C CA . PHE B 1 235 ? 1.357 -34.656 -5.145 1 96.88 235 PHE B CA 1
ATOM 4094 C C . PHE B 1 235 ? 0.797 -35.938 -4.566 1 96.88 235 PHE B C 1
ATOM 4096 O O . PHE B 1 235 ? 1.015 -37.031 -5.121 1 96.88 235 PHE B O 1
ATOM 4103 N N . TRP B 1 236 ? 0.123 -35.812 -3.42 1 93.69 236 TRP B N 1
ATOM 4104 C CA . TRP B 1 236 ? -0.425 -36.938 -2.676 1 93.69 236 TRP B CA 1
ATOM 4105 C C . TRP B 1 236 ? -1.648 -36.531 -1.868 1 93.69 236 TRP B C 1
ATOM 4107 O O . TRP B 1 236 ? -1.519 -35.906 -0.805 1 93.69 236 TRP B O 1
ATOM 4117 N N . PRO B 1 237 ? -2.867 -36.875 -2.352 1 90.19 237 PRO B N 1
ATOM 4118 C CA . PRO B 1 237 ? -4.082 -36.344 -1.735 1 90.19 237 PRO B CA 1
ATOM 4119 C C . PRO B 1 237 ? -4.605 -37.219 -0.599 1 90.19 237 PRO B C 1
ATOM 4121 O O . PRO B 1 237 ? -5.754 -37.062 -0.181 1 90.19 237 PRO B O 1
ATOM 4124 N N . PHE B 1 238 ? -3.775 -38.125 -0.082 1 90.19 238 PHE B N 1
ATOM 4125 C CA . PHE B 1 238 ? -4.266 -39.062 0.913 1 90.19 238 PHE B CA 1
ATOM 4126 C C . PHE B 1 238 ? -3.721 -38.719 2.295 1 90.19 238 PHE B C 1
ATOM 4128 O O . PHE B 1 238 ? -2.668 -38.094 2.418 1 90.19 238 PHE B O 1
ATOM 4135 N N . ALA B 1 239 ? -4.41 -39.188 3.303 1 90.81 239 ALA B N 1
ATOM 4136 C CA . ALA B 1 239 ? -4.078 -38.844 4.688 1 90.81 239 ALA B CA 1
ATOM 4137 C C . ALA B 1 239 ? -2.994 -39.781 5.227 1 90.81 239 ALA B C 1
ATOM 4139 O O . ALA B 1 239 ? -2.449 -39.562 6.309 1 90.81 239 ALA B O 1
ATOM 4140 N N . THR B 1 240 ? -2.707 -40.812 4.562 1 92 240 THR B N 1
ATOM 4141 C CA . THR B 1 240 ? -1.66 -41.75 4.949 1 92 240 THR B CA 1
ATOM 4142 C C . THR B 1 240 ? -0.633 -41.906 3.83 1 92 240 THR B C 1
ATOM 4144 O O . THR B 1 240 ? -0.955 -41.719 2.654 1 92 240 THR B O 1
ATOM 4147 N N . ASP B 1 241 ? 0.602 -42.125 4.266 1 90.31 241 ASP B N 1
ATOM 4148 C CA . ASP B 1 241 ? 1.629 -42.312 3.248 1 90.31 241 ASP B CA 1
ATOM 4149 C C . ASP B 1 241 ? 1.485 -43.688 2.59 1 90.31 241 ASP B C 1
ATOM 4151 O O . ASP B 1 241 ? 0.475 -44.375 2.775 1 90.31 241 ASP B O 1
ATOM 4155 N N . THR B 1 242 ? 2.498 -44.031 1.789 1 86 242 THR B N 1
ATOM 4156 C CA . THR B 1 242 ? 2.434 -45.25 0.993 1 86 242 THR B CA 1
ATOM 4157 C C . THR B 1 242 ? 2.516 -46.469 1.886 1 86 242 THR B C 1
ATOM 4159 O O . THR B 1 242 ? 2.166 -47.594 1.463 1 86 242 THR B O 1
ATOM 4162 N N . GLU B 1 243 ? 2.924 -46.281 3.143 1 86.88 243 GLU B N 1
ATOM 4163 C CA . GLU B 1 243 ? 3.033 -47.375 4.094 1 86.88 243 GLU B CA 1
ATOM 4164 C C . GLU B 1 243 ? 1.854 -47.375 5.062 1 86.88 243 GLU B C 1
ATOM 4166 O O . GLU B 1 243 ? 1.797 -48.219 5.973 1 86.88 243 GLU B O 1
ATOM 4171 N N . GLY B 1 244 ? 1.084 -46.5 4.93 1 88.56 244 GLY B N 1
ATOM 4172 C CA . GLY B 1 244 ? -0.106 -46.469 5.762 1 88.56 244 GLY B CA 1
ATOM 4173 C C . GLY B 1 244 ? 0.06 -45.594 6.996 1 88.56 244 GLY B C 1
ATOM 4174 O O . GLY B 1 244 ? -0.817 -45.562 7.863 1 88.56 244 GLY B O 1
ATOM 4175 N N . ARG B 1 245 ? 1.127 -44.969 7.199 1 91.38 245 ARG B N 1
ATOM 4176 C CA . ARG B 1 245 ? 1.357 -44.094 8.344 1 91.38 245 ARG B CA 1
ATOM 4177 C C . ARG B 1 245 ? 0.703 -42.75 8.125 1 91.38 245 ARG B C 1
ATOM 4179 O O . ARG B 1 245 ? 0.697 -42.219 7.008 1 91.38 245 ARG B O 1
ATOM 4186 N N . PRO B 1 246 ? 0.228 -42.219 9.18 1 93.75 246 PRO B N 1
ATOM 4187 C CA . PRO B 1 246 ? -0.427 -40.906 9.078 1 93.75 246 PRO B CA 1
ATOM 4188 C C . PRO B 1 246 ? 0.486 -39.844 8.492 1 93.75 246 PRO B C 1
ATOM 4190 O O . PRO B 1 246 ? 1.685 -39.812 8.781 1 93.75 246 PRO B O 1
ATOM 4193 N N . LEU B 1 247 ? -0.185 -38.938 7.711 1 93.31 247 LEU B N 1
ATOM 4194 C CA . LEU B 1 247 ? 0.544 -37.875 7.02 1 93.31 247 LEU B CA 1
ATOM 4195 C C . LEU B 1 247 ? -0.158 -36.531 7.188 1 93.31 247 LEU B C 1
ATOM 4197 O O . LEU B 1 247 ? -1.389 -36.469 7.148 1 93.31 247 LEU B O 1
ATOM 4201 N N . SER B 1 248 ? 0.63 -35.469 7.438 1 94.25 248 SER B N 1
ATOM 4202 C CA . SER B 1 248 ? 0.061 -34.125 7.379 1 94.25 248 SER B CA 1
ATOM 4203 C C . SER B 1 248 ? -0.405 -33.812 5.965 1 94.25 248 SER B C 1
ATOM 4205 O O . SER B 1 248 ? 0.1 -34.344 4.988 1 94.25 248 SER B O 1
ATOM 4207 N N . HIS B 1 249 ? -1.391 -32.906 5.902 1 93.69 249 HIS B N 1
ATOM 4208 C CA . HIS B 1 249 ? -1.89 -32.5 4.586 1 93.69 249 HIS B CA 1
ATOM 4209 C C . HIS B 1 249 ? -0.802 -31.844 3.758 1 93.69 249 HIS B C 1
ATOM 4211 O O . HIS B 1 249 ? -0.564 -32.219 2.609 1 93.69 249 HIS B O 1
ATOM 4217 N N . HIS B 1 250 ? -0.183 -30.844 4.344 1 96.19 250 HIS B N 1
ATOM 4218 C CA . HIS B 1 250 ? 0.985 -30.219 3.736 1 96.19 250 HIS B CA 1
ATOM 4219 C C . HIS B 1 250 ? 2.27 -30.656 4.438 1 96.19 250 HIS B C 1
ATOM 4221 O O . HIS B 1 250 ? 2.232 -31.109 5.582 1 96.19 250 HIS B O 1
ATOM 4227 N N . TYR B 1 251 ? 3.396 -30.453 3.756 1 96.38 251 TYR B N 1
ATOM 4228 C CA . TYR B 1 251 ? 4.668 -30.812 4.379 1 96.38 251 TYR B CA 1
ATOM 4229 C C . TYR B 1 251 ? 5.027 -29.812 5.484 1 96.38 251 TYR B C 1
ATOM 4231 O O . TYR B 1 251 ? 5.91 -30.094 6.301 1 96.38 251 TYR B O 1
ATOM 4239 N N . TYR B 1 252 ? 4.293 -28.719 5.582 1 95.62 252 TYR B N 1
ATOM 4240 C CA . TYR B 1 252 ? 4.625 -27.703 6.566 1 95.62 252 TYR B CA 1
ATOM 4241 C C . TYR B 1 252 ? 3.482 -27.5 7.555 1 95.62 252 TYR B C 1
ATOM 4243 O O . TYR B 1 252 ? 3.641 -26.812 8.57 1 95.62 252 TYR B O 1
ATOM 4251 N N . ASP B 1 253 ? 2.285 -28.031 7.25 1 93.06 253 ASP B N 1
ATOM 4252 C CA . ASP B 1 253 ? 1.178 -27.969 8.195 1 93.06 253 ASP B CA 1
ATOM 4253 C C . ASP B 1 253 ? 0.114 -29 7.875 1 93.06 253 ASP B C 1
ATOM 4255 O O . ASP B 1 253 ? 0.256 -29.766 6.914 1 93.06 253 ASP B O 1
ATOM 4259 N N . ASN B 1 254 ? -0.921 -29.078 8.758 1 93.75 254 ASN B N 1
ATOM 4260 C CA . ASN B 1 254 ? -1.998 -30.031 8.555 1 93.75 254 ASN B CA 1
ATOM 4261 C C . ASN B 1 254 ? -3.33 -29.344 8.289 1 93.75 254 ASN B C 1
ATOM 4263 O O . ASN B 1 254 ? -4.375 -29.781 8.773 1 93.75 254 ASN B O 1
ATOM 4267 N N . GLN B 1 255 ? -3.252 -28.266 7.582 1 88.19 255 GLN B N 1
ATOM 4268 C CA . GLN B 1 255 ? -4.477 -27.578 7.211 1 88.19 255 GLN B CA 1
ATOM 4269 C C . GLN B 1 255 ? -5.125 -28.219 5.984 1 88.19 255 GLN B C 1
ATOM 4271 O O . GLN B 1 255 ? -4.555 -28.188 4.895 1 88.19 255 GLN B O 1
ATOM 4276 N N . PRO B 1 256 ? -6.262 -28.719 6.18 1 82.88 256 PRO B N 1
ATOM 4277 C CA . PRO B 1 256 ? -6.918 -29.375 5.039 1 82.88 256 PRO B CA 1
ATOM 4278 C C . PRO B 1 256 ? -7.477 -28.359 4.035 1 82.88 256 PRO B C 1
ATOM 4280 O O . PRO B 1 256 ? -7.672 -27.188 4.371 1 82.88 256 PRO B O 1
ATOM 4283 N N . PRO B 1 257 ? -7.578 -28.859 2.789 1 77 257 PRO B N 1
ATOM 4284 C CA . PRO B 1 257 ? -8.227 -27.969 1.827 1 77 257 PRO B CA 1
ATOM 4285 C C . PRO B 1 257 ? -9.688 -27.688 2.172 1 77 257 PRO B C 1
ATOM 4287 O O . PRO B 1 257 ? -10.289 -28.422 2.959 1 77 257 PRO B O 1
ATOM 4290 N N . LYS B 1 258 ? -10.172 -26.609 1.549 1 72.31 258 LYS B N 1
ATOM 4291 C CA . LYS B 1 258 ? -11.602 -26.359 1.676 1 72.31 258 LYS B CA 1
ATOM 4292 C C . LYS B 1 258 ? -12.414 -27.453 0.99 1 72.31 258 LYS B C 1
ATOM 4294 O O . LYS B 1 258 ? -12.141 -27.812 -0.157 1 72.31 258 LYS B O 1
ATOM 4299 N N . PRO B 1 259 ? -13.344 -27.969 1.793 1 69.25 259 PRO B N 1
ATOM 4300 C CA . PRO B 1 259 ? -14.117 -29.062 1.214 1 69.25 259 PRO B CA 1
ATOM 4301 C C . PRO B 1 259 ? -14.867 -28.656 -0.056 1 69.25 259 PRO B C 1
ATOM 4303 O O . PRO B 1 259 ? -15.359 -27.531 -0.152 1 69.25 259 PRO B O 1
ATOM 4306 N N . GLY B 1 260 ? -14.969 -29.578 -0.976 1 64.19 260 GLY B N 1
ATOM 4307 C CA . GLY B 1 260 ? -15.875 -29.438 -2.105 1 64.19 260 GLY B CA 1
ATOM 4308 C C . GLY B 1 260 ? -15.273 -28.672 -3.264 1 64.19 260 GLY B C 1
ATOM 4309 O O . GLY B 1 260 ? -15.891 -28.531 -4.32 1 64.19 260 GLY B O 1
ATOM 4310 N N . VAL B 1 261 ? -14.133 -28.203 -3.07 1 65.88 261 VAL B N 1
ATOM 4311 C CA . VAL B 1 261 ? -13.641 -27.375 -4.172 1 65.88 261 VAL B CA 1
ATOM 4312 C C . VAL B 1 261 ? -12.883 -28.25 -5.168 1 65.88 261 VAL B C 1
ATOM 4314 O O . VAL B 1 261 ? -13.148 -28.203 -6.371 1 65.88 261 VAL B O 1
ATOM 4317 N N . HIS B 1 262 ? -12.023 -29 -4.715 1 68.44 262 HIS B N 1
ATOM 4318 C CA . HIS B 1 262 ? -11.188 -29.812 -5.582 1 68.44 262 HIS B CA 1
ATOM 4319 C C . HIS B 1 262 ? -11.406 -31.297 -5.316 1 68.44 262 HIS B C 1
ATOM 4321 O O . HIS B 1 262 ? -11.727 -31.703 -4.195 1 68.44 262 HIS B O 1
ATOM 4327 N N . VAL B 1 263 ? -11.492 -32.031 -6.426 1 74.81 263 VAL B N 1
ATOM 4328 C CA . VAL B 1 263 ? -11.477 -33.469 -6.262 1 74.81 263 VAL B CA 1
ATOM 4329 C C . VAL B 1 263 ? -10.07 -34 -6.477 1 74.81 263 VAL B C 1
ATOM 4331 O O . VAL B 1 263 ? -9.766 -34.562 -7.535 1 74.81 263 VAL B O 1
ATOM 4334 N N . MET B 1 264 ? -9.25 -33.969 -5.484 1 83.31 264 MET B N 1
ATOM 4335 C CA . MET B 1 264 ? -7.816 -34.219 -5.57 1 83.31 264 MET B CA 1
ATOM 4336 C C . MET B 1 264 ? -7.539 -35.688 -5.926 1 83.31 264 MET B C 1
ATOM 4338 O O . MET B 1 264 ? -6.656 -35.969 -6.738 1 83.31 264 MET B O 1
ATOM 4342 N N . PRO B 1 265 ? -8.422 -36.562 -5.477 1 84 265 PRO B N 1
ATOM 4343 C CA . PRO B 1 265 ? -8.148 -37.938 -5.84 1 84 265 PRO B CA 1
ATOM 4344 C C . PRO B 1 265 ? -8.328 -38.219 -7.332 1 84 265 PRO B C 1
ATOM 4346 O O . PRO B 1 265 ? -7.594 -39.031 -7.914 1 84 265 PRO B O 1
ATOM 4349 N N . ASP B 1 266 ? -9.25 -37.562 -7.926 1 89.62 266 ASP B N 1
ATOM 4350 C CA . ASP B 1 266 ? -9.445 -37.719 -9.359 1 89.62 266 ASP B CA 1
ATOM 4351 C C . ASP B 1 266 ? -8.266 -37.188 -10.156 1 89.62 266 ASP B C 1
ATOM 4353 O O . ASP B 1 266 ? -7.824 -37.781 -11.125 1 89.62 266 ASP B O 1
ATOM 4357 N N . GLU B 1 267 ? -7.801 -36.062 -9.797 1 93.69 267 GLU B N 1
ATOM 4358 C CA . GLU B 1 267 ? -6.629 -35.469 -10.445 1 93.69 267 GLU B CA 1
ATOM 4359 C C . GLU B 1 267 ? -5.395 -36.344 -10.242 1 93.69 267 GLU B C 1
ATOM 4361 O O . GLU B 1 267 ? -4.605 -36.531 -11.172 1 93.69 267 GLU B O 1
ATOM 4366 N N . PHE B 1 268 ? -5.371 -36.906 -9.047 1 94.5 268 PHE B N 1
ATOM 4367 C CA . PHE B 1 268 ? -4.246 -37.781 -8.75 1 94.5 268 PHE B CA 1
ATOM 4368 C C . PHE B 1 268 ? -4.262 -39 -9.656 1 94.5 268 PHE B C 1
ATOM 4370 O O . PHE B 1 268 ? -3.211 -39.438 -10.117 1 94.5 268 PHE B O 1
ATOM 4377 N N . THR B 1 269 ? -5.391 -39.562 -9.891 1 93.88 269 THR B N 1
ATOM 4378 C CA . THR B 1 269 ? -5.516 -40.719 -10.773 1 93.88 269 THR B CA 1
ATOM 4379 C C . THR B 1 269 ? -4.992 -40.406 -12.172 1 93.88 269 THR B C 1
ATOM 4381 O O . THR B 1 269 ? -4.398 -41.25 -12.828 1 93.88 269 THR B O 1
ATOM 4384 N N . ARG B 1 270 ? -5.211 -39.188 -12.594 1 95.44 270 ARG B N 1
ATOM 4385 C CA . ARG B 1 270 ? -4.684 -38.781 -13.891 1 95.44 270 ARG B CA 1
ATOM 4386 C C . ARG B 1 270 ? -3.16 -38.688 -13.859 1 95.44 270 ARG B C 1
ATOM 4388 O O . ARG B 1 270 ? -2.494 -39.125 -14.805 1 95.44 270 ARG B O 1
ATOM 4395 N N . TYR B 1 271 ? -2.604 -38.188 -12.758 1 96.62 271 TYR B N 1
ATOM 4396 C CA . TYR B 1 271 ? -1.154 -38.156 -12.609 1 96.62 271 TYR B CA 1
ATOM 4397 C C . TYR B 1 271 ? -0.576 -39.562 -12.664 1 96.62 271 TYR B C 1
ATOM 4399 O O . TYR B 1 271 ? 0.433 -39.812 -13.336 1 96.62 271 TYR B O 1
ATOM 4407 N N . LEU B 1 272 ? -1.232 -40.469 -11.969 1 94.94 272 LEU B N 1
ATOM 4408 C CA . LEU B 1 272 ? -0.784 -41.844 -11.93 1 94.94 272 LEU B CA 1
ATOM 4409 C C . LEU B 1 272 ? -0.81 -42.469 -13.32 1 94.94 272 LEU B C 1
ATOM 4411 O O . LEU B 1 272 ? 0.117 -43.188 -13.695 1 94.94 272 LEU B O 1
ATOM 4415 N N . GLY B 1 273 ? -1.874 -42.219 -14.008 1 95.31 273 GLY B N 1
ATOM 4416 C CA . GLY B 1 273 ? -1.956 -42.688 -15.375 1 95.31 273 GLY B CA 1
ATOM 4417 C C . GLY B 1 273 ? -0.826 -42.188 -16.25 1 95.31 273 GLY B C 1
ATOM 4418 O O . GLY B 1 273 ? -0.217 -42.969 -17 1 95.31 273 GLY B O 1
ATOM 4419 N N . MET B 1 274 ? -0.468 -40.938 -16.172 1 97.62 274 MET B N 1
ATOM 4420 C CA . MET B 1 274 ? 0.612 -40.344 -16.953 1 97.62 274 MET B CA 1
ATOM 4421 C C . MET B 1 274 ? 1.963 -40.906 -16.547 1 97.62 274 MET B C 1
ATOM 4423 O O . MET B 1 274 ? 2.844 -41.094 -17.391 1 97.62 274 MET B O 1
ATOM 4427 N N . HIS B 1 275 ? 2.07 -41.125 -15.266 1 97.12 275 HIS B N 1
ATOM 4428 C CA . HIS B 1 275 ? 3.279 -41.781 -14.75 1 97.12 275 HIS B CA 1
ATOM 4429 C C . HIS B 1 275 ? 3.461 -43.156 -15.344 1 97.12 275 HIS B C 1
ATOM 4431 O O . HIS B 1 275 ? 4.555 -43.531 -15.789 1 97.12 275 HIS B O 1
ATOM 4437 N N . LEU B 1 276 ? 2.395 -43.938 -15.328 1 95.75 276 LEU B N 1
ATOM 4438 C CA . LEU B 1 276 ? 2.445 -45.312 -15.805 1 95.75 276 LEU B CA 1
ATOM 4439 C C . LEU B 1 276 ? 2.74 -45.344 -17.297 1 95.75 276 LEU B C 1
ATOM 4441 O O . LEU B 1 276 ? 3.377 -46.281 -17.797 1 95.75 276 LEU B O 1
ATOM 4445 N N . GLN B 1 277 ? 2.342 -44.312 -17.984 1 96.69 277 GLN B N 1
ATOM 4446 C CA . GLN B 1 277 ? 2.586 -44.219 -19.422 1 96.69 277 GLN B CA 1
ATOM 4447 C C . GLN B 1 277 ? 3.994 -43.719 -19.703 1 96.69 277 GLN B C 1
ATOM 4449 O O . GLN B 1 277 ? 4.457 -43.75 -20.844 1 96.69 277 GLN B O 1
ATOM 4454 N N . GLY B 1 278 ? 4.648 -43.188 -18.656 1 97.5 278 GLY B N 1
ATOM 4455 C CA . GLY B 1 278 ? 5.996 -42.656 -18.797 1 97.5 278 GLY B CA 1
ATOM 4456 C C . GLY B 1 278 ? 6.031 -41.188 -19.234 1 97.5 278 GLY B C 1
ATOM 4457 O O . GLY B 1 278 ? 7.094 -40.656 -19.562 1 97.5 278 GLY B O 1
ATOM 4458 N N . ALA B 1 279 ? 4.863 -40.562 -19.297 1 98.25 279 ALA B N 1
ATOM 4459 C CA . ALA B 1 279 ? 4.77 -39.188 -19.766 1 98.25 279 ALA B CA 1
ATOM 4460 C C . ALA B 1 279 ? 5.352 -38.219 -18.734 1 98.25 279 ALA B C 1
ATOM 4462 O O . ALA B 1 279 ? 5.883 -37.156 -19.094 1 98.25 279 ALA B O 1
ATOM 4463 N N . LEU B 1 280 ? 5.227 -38.531 -17.531 1 98.5 280 LEU B N 1
ATOM 4464 C CA . LEU B 1 280 ? 5.828 -37.812 -16.422 1 98.5 280 LEU B CA 1
ATOM 4465 C C . LEU B 1 280 ? 6.129 -38.75 -15.258 1 98.5 280 LEU B C 1
ATOM 4467 O O . LEU B 1 280 ? 5.602 -39.875 -15.211 1 98.5 280 LEU B O 1
ATOM 4471 N N . ARG B 1 281 ? 7.055 -38.312 -14.461 1 97.44 281 ARG B N 1
ATOM 4472 C CA . ARG B 1 281 ? 7.391 -39.094 -13.289 1 97.44 281 ARG B CA 1
ATOM 4473 C C . ARG B 1 281 ? 6.703 -38.562 -12.039 1 97.44 281 ARG B C 1
ATOM 4475 O O . ARG B 1 281 ? 6.836 -37.375 -11.719 1 97.44 281 ARG B O 1
ATOM 4482 N N . LEU B 1 282 ? 5.922 -39.375 -11.445 1 96.88 282 LEU B N 1
ATOM 4483 C CA . LEU B 1 282 ? 5.344 -39.094 -10.133 1 96.88 282 LEU B CA 1
ATOM 4484 C C . LEU B 1 282 ? 6.195 -39.688 -9.016 1 96.88 282 LEU B C 1
ATOM 4486 O O . LEU B 1 282 ? 6.195 -40.906 -8.812 1 96.88 282 LEU B O 1
ATOM 4490 N N . HIS B 1 283 ? 6.898 -38.812 -8.312 1 94.38 283 HIS B N 1
ATOM 4491 C CA . HIS B 1 283 ? 7.781 -39.281 -7.25 1 94.38 283 HIS B CA 1
ATOM 4492 C C . HIS B 1 283 ? 7.062 -39.281 -5.906 1 94.38 283 HIS B C 1
ATOM 4494 O O . HIS B 1 283 ? 6.609 -38.25 -5.426 1 94.38 283 HIS B O 1
ATOM 4500 N N . LEU B 1 284 ? 6.992 -40.344 -5.168 1 90.19 284 LEU B N 1
ATOM 4501 C CA . LEU B 1 284 ? 6.191 -40.5 -3.957 1 90.19 284 LEU B CA 1
ATOM 4502 C C . LEU B 1 284 ? 7.051 -41 -2.795 1 90.19 284 LEU B C 1
ATOM 4504 O O . LEU B 1 284 ? 6.562 -41.125 -1.669 1 90.19 284 LEU B O 1
ATOM 4508 N N . GLY B 1 285 ? 8.297 -41.188 -2.957 1 86.12 285 GLY B N 1
ATOM 4509 C CA . GLY B 1 285 ? 9.148 -41.688 -1.898 1 86.12 285 GLY B CA 1
ATOM 4510 C C . GLY B 1 285 ? 10.336 -40.812 -1.592 1 86.12 285 GLY B C 1
ATOM 4511 O O . GLY B 1 285 ? 10.297 -39.594 -1.858 1 86.12 285 GLY B O 1
ATOM 4512 N N . ARG B 1 286 ? 11.242 -41.375 -0.902 1 91.69 286 ARG B N 1
ATOM 4513 C CA . ARG B 1 286 ? 12.461 -40.656 -0.548 1 91.69 286 ARG B CA 1
ATOM 4514 C C . ARG B 1 286 ? 13.375 -40.469 -1.763 1 91.69 286 ARG B C 1
ATOM 4516 O O . ARG B 1 286 ? 13.336 -41.281 -2.689 1 91.69 286 ARG B O 1
ATOM 4523 N N . CYS B 1 287 ? 14.055 -39.375 -1.69 1 91.88 287 CYS B N 1
ATOM 4524 C CA . CYS B 1 287 ? 15.07 -39.125 -2.715 1 91.88 287 CYS B CA 1
ATOM 4525 C C . CYS B 1 287 ? 16.469 -39.469 -2.195 1 91.88 287 CYS B C 1
ATOM 4527 O O . CYS B 1 287 ? 16.719 -39.406 -0.992 1 91.88 287 CYS B O 1
ATOM 4529 N N . TRP B 1 288 ? 17.344 -40.094 -3.041 1 80.31 288 TRP B N 1
ATOM 4530 C CA . TRP B 1 288 ? 18.672 -40.5 -2.631 1 80.31 288 TRP B CA 1
ATOM 4531 C C . TRP B 1 288 ? 19.75 -39.719 -3.359 1 80.31 288 TRP B C 1
ATOM 4533 O O . TRP B 1 288 ? 19.531 -39.25 -4.488 1 80.31 288 TRP B O 1
#

Organism: NCBI:txid2587831

Foldseek 3Di:
DVVLVVDDFAADLVLLVVLQVVLCVQFNLLFAFFDALVVDDQQDWAQALLHRVDIHHHHPVVNVQHHHGGPLNPFQFAFEEEEEFFQLLAVQQCLVVRQPGPAYEYEALDDCPRNRRGHQEHAEYEHELVSCCVPVVLPPPPLVVVLVSVCSNPQYAYEYQQRNDPPSVVSLVVNQVSNVVVVHNYRYTYTRSSSQNSVCVVCCVVPQDASGEDPSLSVVSSSSNGYSAYEYHNLDQDQAAPVRHGGAGGSVHNDDDDPRHDPSVVSVVVVSVCRVVNSYPYDRHHDD/DVVLVVDDFDADLVLLVVLQVVLCVQFNLLFAFFDALVVDDQQDWAQALLHRVDIHGHHPVVNVQHHHGGPLNPFQFAFEEEEEFFLLLAVQQCLVVRQPGPAYEYEALDDCPRNRRGHQEHAEYEHELVSCCVPVVLPPPPLVVVLVSVCSNPQYAYEYQQRNDPPSVVSLVVNQVSNVVVVHNYRYTYTRSSSQNSVCVVCCVVPQDASGEDPSLSVVSSSSNGYSAYEYHNLDQDQAAPVRHGGAGGSVHNDDDDPRHDPSVVSVVVVVVCSVVNSYHYDRHHDD

Radius of gyration: 31.82 Å; Cα contacts (8 Å, |Δi|>4): 1131; chains: 2; bounding box: 43×103×58 Å

Nea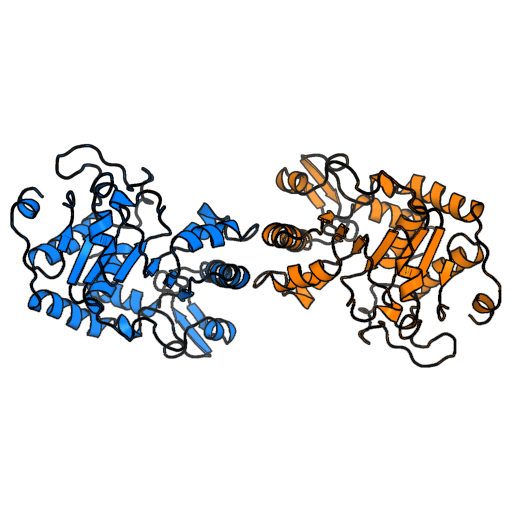rest PDB structures (foldseek):
  5bo7-assembly1_A  TM=9.148E-01  e=5.728E-29  Homo sapiens
  5bo9-assembly1_A  TM=9.187E-01  e=1.581E-28  Homo sapiens
  5bo6-assembly1_A  TM=9.113E-01  e=1.795E-28  Homo sapiens
  5bo8-assembly1_B  TM=9.003E-01  e=1.484E-28  Homo sapiens
  5bo9-assembly1_B  TM=9.017E-01  e=1.283E-27  Homo sapiens

Solvent-accessible surface area (backbone atoms only — not comparable to full-atom values): 30423 Å² total; per-residue (Å²): 109,72,63,68,69,69,48,85,85,56,84,24,68,66,48,26,48,53,54,20,52,53,44,45,70,62,40,24,44,47,69,28,44,40,50,17,46,75,78,46,58,81,76,40,66,46,52,18,47,76,37,68,92,41,71,43,78,34,45,71,71,59,49,70,65,33,45,69,59,50,91,44,64,77,51,62,39,68,32,29,27,39,42,49,58,11,18,62,31,52,85,13,45,29,2,67,65,45,50,66,32,77,38,27,39,37,58,56,70,62,86,68,90,46,38,59,26,64,18,70,67,39,45,32,33,27,40,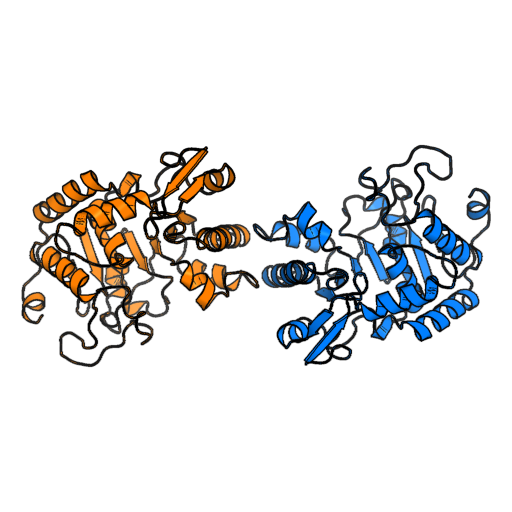54,56,67,50,39,40,74,77,43,60,45,53,65,57,57,45,49,69,58,42,55,58,58,49,71,40,48,60,19,38,36,41,23,61,29,41,31,46,91,81,30,42,63,49,42,49,39,53,46,28,42,29,59,57,70,65,49,65,48,41,65,45,38,40,21,26,62,28,52,40,34,47,49,61,62,39,39,82,71,68,55,81,56,90,43,81,46,72,66,56,53,50,50,55,36,40,48,55,35,32,74,35,42,35,38,33,19,82,53,82,54,59,40,46,98,84,63,46,82,39,43,49,26,51,86,42,68,69,70,76,70,82,86,48,57,58,51,65,62,55,46,53,52,50,50,50,35,29,75,56,14,39,30,42,71,52,79,62,69,43,132,109,72,63,70,70,70,48,86,84,58,84,24,67,66,48,27,46,52,53,21,52,54,44,44,71,62,39,24,45,46,69,29,43,41,50,17,45,75,80,47,57,81,75,38,68,46,51,18,47,76,38,68,92,41,70,42,80,34,46,71,72,58,49,71,65,33,44,68,59,49,91,42,64,79,51,61,40,66,33,29,26,41,40,50,58,11,18,62,31,51,87,13,46,28,2,68,66,45,52,65,33,76,38,28,39,38,59,56,70,62,85,69,89,45,38,59,27,66,18,71,65,39,44,31,34,29,40,54,55,67,50,40,40,74,76,42,59,44,53,65,57,56,45,49,67,59,44,54,58,57,48,70,40,48,60,18,38,36,40,25,60,28,41,30,46,89,81,30,41,62,51,43,49,39,52,46,29,44,29,58,55,69,66,50,65,46,42,65,45,38,40,20,26,62,28,53,39,35,47,48,62,60,37,38,85,71,68,54,82,57,88,43,83,46,72,67,55,54,51,49,55,38,41,47,54,35,31,74,35,43,36,36,34,20,80,51,83,54,60,41,46,99,84,63,46,81,39,44,48,26,50,87,44,67,66,71,76,71,82,86,47,55,59,52,64,62,55,46,52,52,50,51,51,36,30,76,55,14,39,29,42,71,53,78,62,70,45,132

Secondary structure (DSSP, 8-state):
-HHHHHSPP---HHHHHHHHHHHHHHT-HHHHSB--TTTS-TT-EEEPSS-TT-EEE--HHHHHHS-SS-TTTTPPEEEEEEE--BGGGTT---HHHHHTSSEEEE-SS-----HHHH-S--SEEE--HHHHHHHHGGGSS--HHHHHHHHTT-S-EEEE-TTSSTTHHHHHHHHHHHHHHTT-S-EEEEB-HHHHHHHHHHHGGGT---SS--HHHHHHHHHHHHEEEEEEES---SSB-TTS-B--SBSS---PPPTTT--HHHHHHHHHHHHHTTSSEEE-S---/-HHHHHSPP---HHHHHHHHHHHHHHT-HHHHSB--TTTS-TT-EEEPSS-TT-EEE--HHHHHHS-SS-TTTTPPEEEEEEE--BGGGTT---HHHHHTSSEEEE-SS-----HHHH-S--SEEE--HHHHHHHHGGGSS--HHHHHHHHTT-S-EEEE-TTSSTTHHHHHHHHHHHHHHTT-S-EEEEB-HHHHHHHHHHHGGGT---SS--HHHHHHHHHHHHEEEEEEES---SSB-TTS-B--SBSS--PPPPTTT--HHHHHHHHHHHHHTTSSEEE-S---

pLDDT: mean 94.65, std 8.27, range [45.66, 98.94]

InterPro domains:
  IPR001675 Glycosyl transferase family 29 [PF00777] (35-278)
  IPR012163 Sialyltransferase [PIRSF005557] (5-287)
  IPR038578 GT29-like superfamiliy [G3DSA:3.90.1480.20] (7-288)
  IPR050943 Glycosyltransferase 29 (Sialyltransferase) [PTHR11987] (6-287)